Protein AF-A0A3C1PII4-F1 (afdb_monomer)

Secondary structure (DSSP, 8-state):
---PPPP-EE--TT-TT----HHHHHHSPPPEESS-SS-HHHHHHHHHHHHHHHHHTT--S--EEEEEE-TT--EEEEEEESS----TTSHHHHHHHHTT--HHHHHHHHHHHHHHHHHGGGGGG-------SS--HHHHHHHHHHHTHHHHHHHHHHHHTS--BTT-HHHHHHHHHHHHHHHHHTT-EEEEE--SSSPPEEEEESSSSS-EEEEEEEES-BS--GGG----EE-SS-EESTTIIIIIHHHHHHHHHHHHHHHTT-GGGS-EEEEEES-TTTTTTTTHHHHHHHHTTEEEEEE-SPPPTT--------EEEEEEEEEEES--S-HHHHHHHHHHHHHHHHHHHTT-BTTTTBEEEEEEEEEEEETTTTEEEEEEEEEEEESSHHHHHHHHHHHHHTS-HHHHHHEEEEEEEEEEE---

Foldseek 3Di:
DDFDFAPKDFDQVPDPPRDCDPVCVVPPPGDMDPNDPDDPVLRVVVRVVLVVVCVVVPQFQDKDWDWDADPVRDIDTDDIGSDADLPCPGPVQVRVVVVVAHSVNSVVSSVVRVCCVVPVVPVVPDPDDDDDDDDDLVVLLVVLCVVCVVVLVVLLLVLLQQAQAFQPQVSLQVNVVVLVVLLVVLVWDKDWADDDRGYIKIKIWPDPPAFFQEEEEAESHDNADPVRWFHWDDDPPDIDTPPCQFGSVLSSVVSSVSVSCVSVVNNNVGIYMYIYHSCVNVVCPPVVVVCVVNVVRYPYYHYSHHDPPVRDDCPWDKWKWKKKKKKWFDDQPALVLLVLLVVLVVVLQVQLQVLDDVVQPKGKHKDDKDWDADRVRGIIIIITMIMIIGQAPVSQVVSVVSSVVSRDPSRVVGIDMDIDIGTSTHID

Radius of gyration: 34.64 Å; Cα contacts (8 Å, |Δi|>4): 668; chains: 1; bounding box: 81×79×91 Å

Sequence (428 aa):
PPVAFPVLEIDLEGDPDGIQTVQDKKHAPRQKICPAVVSPELALEMQKLSIKAFNALQLRDFARVDIRMDENNRIFLLEINSMASLGVTGSYVFAAEKFGLNYTQLVNKMLEVAVKRYFANSEKLYEDNFDSSGKNLPVRVRTYVRSVSLQVEAYLKQWVDINTFVRNIDGVNRMGKLISKEIKKLGFKAEVFPQVEIGNSLFFTNAKNQPLDVLLLGNLDNDTEVSNHQYFKINDKQWSGTGIWTNKGGLTVLLLALSALEHSEVLSGTKIGILLTTDDSLQGKLSKKLIHQKSLHAKHVIGLQGAELQGGIITSRSGSAIYSISLHLRETDNEENVARVVIALNKLVAAWTSLTDLERGIFVSPGEMNLSTNITNPYASAKLQLNVKFNRNSDLIEIDKRIRKLVPKTLKNLCSIQFDGGEQRPAM

Structure (mmCIF, N/CA/C/O backbone):
data_AF-A0A3C1PII4-F1
#
_entry.id   AF-A0A3C1PII4-F1
#
loop_
_atom_site.group_PDB
_atom_site.id
_atom_site.type_symbol
_atom_site.label_atom_id
_atom_site.label_alt_id
_atom_site.label_comp_id
_atom_site.label_asym_id
_atom_site.label_entity_id
_atom_site.label_seq_id
_atom_site.pdbx_PDB_ins_code
_atom_site.Cartn_x
_atom_site.Cartn_y
_atom_site.Cartn_z
_atom_site.occupancy
_atom_site.B_iso_or_equiv
_atom_site.auth_seq_id
_atom_site.auth_comp_id
_atom_site.auth_asym_id
_atom_site.auth_atom_id
_atom_site.pdbx_PDB_model_num
ATOM 1 N N . PRO A 1 1 ? -25.241 28.034 15.382 1.00 78.31 1 PRO A N 1
ATOM 2 C CA . PRO A 1 1 ? -24.885 29.312 16.050 1.00 78.31 1 PRO A CA 1
ATOM 3 C C . PRO A 1 1 ? -24.998 29.120 17.569 1.00 78.31 1 PRO A C 1
ATOM 5 O O . PRO A 1 1 ? -25.875 28.353 17.967 1.00 78.31 1 PRO A O 1
ATOM 8 N N . PRO A 1 2 ? -24.126 29.726 18.395 1.00 90.81 2 PRO A N 1
ATOM 9 C CA . PRO A 1 2 ? -24.231 29.621 19.851 1.00 90.81 2 PRO A CA 1
ATOM 10 C C . PRO A 1 2 ? -25.501 30.314 20.360 1.00 90.81 2 PRO A C 1
ATOM 12 O O . PRO A 1 2 ? -25.934 31.322 19.801 1.00 90.81 2 PRO A O 1
ATOM 15 N N . VAL A 1 3 ? -26.083 29.765 21.425 1.00 92.94 3 VAL A N 1
ATOM 16 C CA . VAL A 1 3 ? -27.267 30.303 22.108 1.00 92.94 3 VAL A CA 1
ATOM 17 C C . VAL A 1 3 ? -26.891 30.547 23.566 1.00 92.94 3 VAL A C 1
ATOM 19 O O . VAL A 1 3 ? -26.339 29.657 24.209 1.00 92.94 3 VAL A O 1
ATOM 22 N N . ALA A 1 4 ? -27.156 31.750 24.074 1.00 95.81 4 ALA A N 1
ATOM 23 C CA . ALA A 1 4 ? -26.920 32.090 25.473 1.00 95.81 4 ALA A CA 1
ATOM 24 C C . ALA A 1 4 ? -28.155 31.754 26.322 1.00 95.81 4 ALA A C 1
ATOM 26 O O . ALA A 1 4 ? -29.280 32.067 25.935 1.00 95.81 4 ALA A O 1
ATOM 27 N N . PHE A 1 5 ? -27.940 31.133 27.482 1.00 96.25 5 PHE A N 1
ATOM 28 C CA . PHE A 1 5 ? -28.984 30.910 28.486 1.00 96.25 5 PHE A CA 1
ATOM 29 C C . PHE A 1 5 ? -29.340 32.218 29.219 1.00 96.25 5 PHE A C 1
ATOM 31 O O . PHE A 1 5 ? -28.642 33.226 29.046 1.00 96.25 5 PHE A O 1
ATOM 38 N N . PRO A 1 6 ? -30.426 32.252 30.017 1.00 97.19 6 PRO A N 1
ATOM 39 C CA . PRO A 1 6 ? -30.731 33.398 30.859 1.00 97.19 6 PRO A CA 1
ATOM 40 C C . PRO A 1 6 ? -29.557 33.687 31.794 1.00 97.19 6 PRO A C 1
ATOM 42 O O . PRO A 1 6 ? -28.875 32.765 32.250 1.00 97.19 6 PRO A O 1
ATOM 45 N N . VAL A 1 7 ? -29.317 34.969 32.066 1.00 96.50 7 VAL A N 1
ATOM 46 C CA . VAL A 1 7 ? -28.254 35.379 32.987 1.00 96.50 7 VAL A CA 1
ATOM 47 C C . VAL A 1 7 ? -28.545 34.776 34.359 1.00 96.50 7 VAL A C 1
ATOM 49 O O . VAL A 1 7 ? -29.688 34.782 34.820 1.00 96.50 7 VAL A O 1
ATOM 52 N N . LEU A 1 8 ? -27.517 34.207 34.977 1.00 95.75 8 LEU A N 1
ATOM 53 C CA . LEU A 1 8 ? -27.581 33.632 36.311 1.00 95.75 8 LEU A CA 1
ATOM 54 C C . LEU A 1 8 ? -26.698 34.454 37.233 1.00 95.75 8 LEU A C 1
ATOM 56 O O . LEU A 1 8 ? -25.531 34.691 36.927 1.00 95.75 8 LEU A O 1
ATOM 60 N N . GLU A 1 9 ? -27.253 34.813 38.376 1.00 93.06 9 GLU A N 1
ATOM 61 C CA . GLU A 1 9 ? -26.571 35.515 39.449 1.00 93.06 9 GLU A CA 1
ATOM 62 C C . GLU A 1 9 ? -26.421 34.592 40.664 1.00 93.06 9 GLU A C 1
ATOM 64 O O . GLU A 1 9 ? -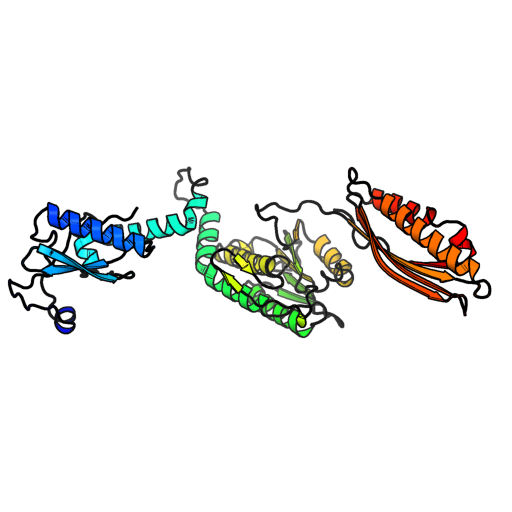27.276 33.741 40.934 1.00 93.06 9 GLU A O 1
ATOM 69 N N . ILE A 1 10 ? -25.299 34.722 41.372 1.00 90.88 10 ILE A N 1
ATOM 70 C CA . ILE A 1 10 ? -25.137 34.122 42.696 1.00 90.88 10 ILE A CA 1
ATOM 71 C C . ILE A 1 10 ? -25.683 35.126 43.698 1.00 90.88 10 ILE A C 1
ATOM 73 O O . ILE A 1 10 ? -25.216 36.258 43.725 1.00 90.88 10 ILE A O 1
ATOM 77 N N . ASP A 1 11 ? -26.644 34.705 44.512 1.00 89.69 11 ASP A N 1
ATOM 78 C CA . ASP A 1 11 ? -27.236 35.565 45.527 1.00 89.69 11 ASP A CA 1
ATOM 79 C C . ASP A 1 11 ? -26.209 35.854 46.628 1.00 89.69 11 ASP A C 1
ATOM 81 O O . ASP A 1 11 ? -25.763 34.954 47.355 1.00 89.69 11 ASP A O 1
ATOM 85 N N . LEU A 1 12 ? -25.791 37.114 46.701 1.00 88.44 12 LEU A N 1
ATOM 86 C CA . LEU A 1 12 ? -24.885 37.627 47.723 1.00 88.44 12 LEU A CA 1
ATOM 87 C C . LEU A 1 12 ? -25.641 38.295 48.877 1.00 88.44 12 LEU A C 1
ATOM 89 O O . LEU A 1 12 ? -25.007 38.902 49.731 1.00 88.44 12 LEU A O 1
ATOM 93 N N . GLU A 1 13 ? -26.973 38.179 48.922 1.00 86.69 13 GLU A N 1
ATOM 94 C CA . GLU A 1 13 ? -27.832 38.708 49.991 1.00 86.69 13 GLU A CA 1
ATOM 95 C C . GLU A 1 13 ? -27.684 40.232 50.189 1.00 86.69 13 GLU A C 1
ATOM 97 O O . GLU A 1 13 ? -27.900 40.762 51.276 1.00 86.69 13 GLU A O 1
ATOM 102 N N . GLY A 1 14 ? -27.316 40.950 49.122 1.00 80.50 14 GLY A N 1
ATOM 103 C CA . GLY A 1 14 ? -27.102 42.400 49.136 1.00 80.50 14 GLY A CA 1
ATOM 104 C C . GLY A 1 14 ? -25.728 42.854 49.641 1.00 80.50 14 GLY A C 1
ATOM 105 O O . GLY A 1 14 ? -25.524 44.056 49.787 1.00 80.50 14 GLY A O 1
ATOM 106 N N . ASP A 1 15 ? -24.790 41.934 49.889 1.00 84.12 15 ASP A N 1
ATOM 107 C CA . ASP A 1 15 ? -23.414 42.258 50.280 1.00 84.12 15 ASP A CA 1
ATOM 108 C C . ASP A 1 15 ? -22.569 42.681 49.054 1.00 84.12 15 ASP A C 1
ATOM 110 O O . ASP A 1 15 ? -22.281 41.833 48.199 1.00 84.12 15 ASP A O 1
ATOM 114 N N . PRO A 1 16 ? -22.145 43.960 48.942 1.00 76.38 16 PRO A N 1
ATOM 115 C CA . PRO A 1 16 ? -21.354 44.443 47.806 1.00 76.38 16 PRO A CA 1
ATOM 116 C C . PRO A 1 16 ? -19.944 43.835 47.743 1.00 76.38 16 PRO A C 1
ATOM 118 O O . PRO A 1 16 ? -19.356 43.768 46.660 1.00 76.38 16 PRO A O 1
ATOM 121 N N . ASP A 1 17 ? -19.424 43.352 48.874 1.00 80.38 17 ASP A N 1
ATOM 122 C CA . ASP A 1 17 ? -18.130 42.672 48.981 1.00 80.38 17 ASP A CA 1
ATOM 123 C C . ASP A 1 17 ? -18.286 41.143 49.074 1.00 80.38 17 ASP A C 1
ATOM 125 O O . ASP A 1 17 ? -17.310 40.402 49.242 1.00 80.38 17 ASP A O 1
ATOM 129 N N . GLY A 1 18 ? -19.520 40.657 48.914 1.00 83.00 18 GLY A N 1
ATOM 130 C CA . GLY A 1 18 ? -19.864 39.251 48.985 1.00 83.00 18 GLY A CA 1
ATOM 131 C C . GLY A 1 18 ? -19.106 38.428 47.946 1.00 83.00 18 GLY A C 1
ATOM 132 O O . GLY A 1 18 ? -19.084 38.721 46.750 1.00 83.00 18 GLY A O 1
ATOM 133 N N . ILE A 1 19 ? -18.510 37.326 48.394 1.00 83.06 19 ILE A N 1
ATOM 134 C CA . ILE A 1 19 ? -17.894 36.332 47.514 1.00 83.06 19 ILE A CA 1
ATOM 135 C C . ILE A 1 19 ? -18.411 34.935 47.848 1.00 83.06 19 ILE A C 1
ATOM 137 O O . ILE A 1 19 ? -18.749 34.624 48.992 1.00 83.06 19 ILE A O 1
ATOM 141 N N . GLN A 1 20 ? -18.459 34.066 46.838 1.00 82.62 20 GLN A N 1
ATOM 142 C CA . GLN A 1 20 ? -18.644 32.632 47.043 1.00 82.62 20 GLN A CA 1
ATOM 143 C C . GLN A 1 20 ? -17.280 31.940 46.993 1.00 82.62 20 GLN A C 1
ATOM 145 O O . GLN A 1 20 ? -16.693 31.749 45.922 1.00 82.62 20 GLN A O 1
ATOM 150 N N . THR A 1 21 ? -16.778 31.547 48.158 1.00 82.88 21 THR A N 1
ATOM 151 C CA . THR A 1 21 ? -15.485 30.880 48.305 1.00 82.88 21 THR A CA 1
ATOM 152 C C . THR A 1 21 ? -15.544 29.410 47.876 1.00 82.88 21 THR A C 1
ATOM 154 O O . THR A 1 21 ? -16.602 28.815 47.655 1.00 82.88 21 THR A O 1
ATOM 157 N N . VAL A 1 22 ? -14.375 28.770 47.764 1.00 77.38 22 VAL A N 1
ATOM 158 C CA . VAL A 1 22 ? -14.285 27.323 47.494 1.00 77.38 22 VAL A CA 1
ATOM 159 C C . VAL A 1 22 ? -14.874 26.493 48.644 1.00 77.38 22 VAL A C 1
ATOM 161 O O . VAL A 1 22 ? -15.400 25.408 48.396 1.00 77.38 22 VAL A O 1
ATOM 164 N N . GLN A 1 23 ? -14.798 26.979 49.888 1.00 79.38 23 GLN A N 1
ATOM 165 C CA . GLN A 1 23 ? -15.388 26.300 51.046 1.00 79.38 23 GLN A CA 1
ATOM 166 C C . GLN A 1 23 ? -16.917 26.341 50.993 1.00 79.38 23 GLN A C 1
ATOM 168 O O . GLN A 1 23 ? -17.535 25.288 51.179 1.00 79.38 23 GLN A O 1
ATOM 173 N N . ASP A 1 24 ? -17.499 27.488 50.625 1.00 81.38 24 ASP A N 1
ATOM 174 C CA . ASP A 1 24 ? -18.948 27.644 50.429 1.00 81.38 24 ASP A CA 1
ATOM 175 C C . ASP A 1 24 ? -19.447 26.664 49.368 1.00 81.38 24 ASP A C 1
ATOM 177 O O . ASP A 1 24 ? -20.380 25.903 49.603 1.00 81.38 24 ASP A O 1
ATOM 181 N N . LYS A 1 25 ? -18.744 26.567 48.231 1.00 76.38 25 LYS A N 1
ATOM 182 C CA . LYS A 1 25 ? -19.085 25.621 47.151 1.00 76.38 25 LYS A CA 1
ATOM 183 C C . LYS A 1 25 ? -19.126 24.155 47.596 1.00 76.38 25 LYS A C 1
ATOM 185 O O . LYS A 1 25 ? -19.812 23.364 46.954 1.00 76.38 25 LYS A O 1
ATOM 190 N N . LYS A 1 26 ? -18.374 23.778 48.636 1.00 75.50 26 LYS A N 1
ATOM 191 C CA . LYS A 1 26 ? -18.284 22.393 49.126 1.00 75.50 26 LYS A CA 1
ATOM 192 C C . LYS A 1 26 ? -19.284 22.069 50.234 1.00 75.50 26 LYS A C 1
ATOM 194 O O . LYS A 1 26 ? -19.745 20.934 50.279 1.00 75.50 26 LYS A O 1
ATOM 199 N N . HIS A 1 27 ? -19.589 23.022 51.113 1.00 77.56 27 HIS A N 1
ATOM 200 C CA . HIS A 1 27 ? -20.344 22.748 52.343 1.00 77.56 27 HIS A CA 1
ATOM 201 C C . HIS A 1 27 ? -21.703 23.452 52.394 1.00 77.56 27 HIS A C 1
ATOM 203 O O . HIS A 1 27 ? -22.666 22.860 52.871 1.00 77.56 27 HIS A O 1
ATOM 209 N N . ALA A 1 28 ? -21.796 24.687 51.896 1.00 80.56 28 ALA A N 1
ATOM 210 C CA . ALA A 1 28 ? -23.005 25.507 51.950 1.00 80.56 28 ALA A CA 1
ATOM 211 C C . ALA A 1 28 ? -23.036 26.482 50.755 1.00 80.56 28 ALA A C 1
ATOM 213 O O . ALA A 1 28 ? -22.690 27.658 50.892 1.00 80.56 28 ALA A O 1
ATOM 214 N N . PRO A 1 29 ? -23.372 26.004 49.544 1.00 80.69 29 PRO A N 1
ATOM 215 C CA . PRO A 1 29 ? -23.345 26.852 48.362 1.00 80.69 29 PRO A CA 1
ATOM 216 C C . PRO A 1 29 ? -24.434 27.926 48.453 1.00 80.69 29 PRO A C 1
ATOM 218 O O . PRO A 1 29 ? -25.606 27.607 48.641 1.00 80.69 29 PRO A O 1
ATOM 221 N N . ARG A 1 30 ? -24.039 29.194 48.272 1.00 86.31 30 ARG A N 1
ATOM 222 C CA . ARG A 1 30 ? -24.971 30.328 48.114 1.00 86.31 30 ARG A CA 1
ATOM 223 C C . ARG A 1 30 ? -26.049 30.055 47.053 1.00 86.31 30 ARG A C 1
ATOM 225 O O . ARG A 1 30 ? -25.805 29.331 46.079 1.00 86.31 30 ARG A O 1
ATOM 232 N N . GLN A 1 31 ? -27.221 30.659 47.254 1.00 88.94 31 GLN A N 1
ATOM 233 C CA . GLN A 1 31 ? -28.377 30.537 46.367 1.00 88.94 31 GLN A CA 1
ATOM 234 C C . GLN A 1 31 ? -28.095 31.128 44.979 1.00 88.94 31 GLN A C 1
ATOM 236 O O . GLN A 1 31 ? -27.151 31.892 44.778 1.00 88.94 31 GLN A O 1
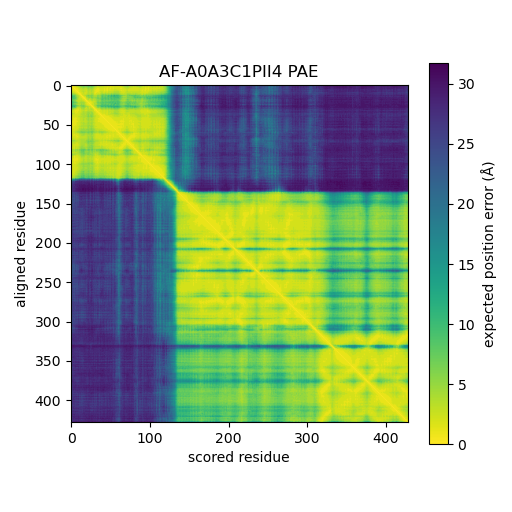ATOM 241 N N . LYS A 1 32 ? -28.901 30.729 43.993 1.00 92.88 32 LYS A N 1
ATOM 242 C CA . LYS A 1 32 ? -28.774 31.184 42.604 1.00 92.88 32 LYS A CA 1
ATOM 243 C C . LYS A 1 32 ? -30.072 31.821 42.156 1.00 92.88 32 LYS A C 1
ATOM 245 O O . LYS A 1 32 ? -31.133 31.213 42.301 1.00 92.88 32 LYS A O 1
ATOM 250 N N . ILE A 1 33 ? -29.966 32.978 41.524 1.00 93.94 33 ILE A N 1
ATOM 251 C CA . ILE A 1 33 ? -31.096 33.690 40.943 1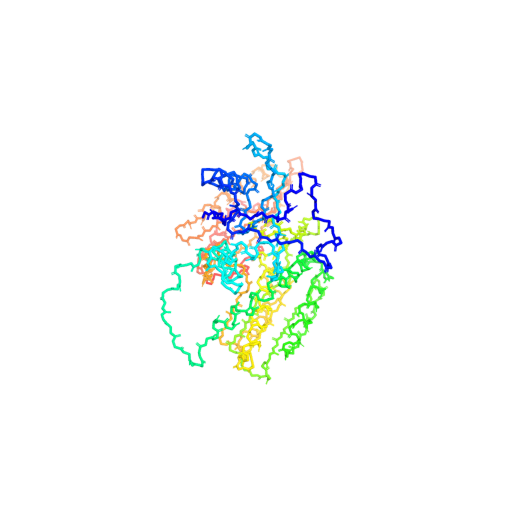.00 93.94 33 ILE A CA 1
ATOM 252 C C . ILE A 1 33 ? -30.974 33.588 39.424 1.00 93.94 33 ILE A C 1
ATOM 254 O O . ILE A 1 33 ? -29.988 34.015 38.826 1.00 93.94 33 ILE A O 1
ATOM 258 N N . CYS A 1 34 ? -31.947 32.935 38.790 1.00 94.81 34 CYS A N 1
ATOM 259 C CA . CYS A 1 34 ? -31.983 32.785 37.339 1.00 94.81 34 CYS A CA 1
ATOM 260 C C . CYS A 1 34 ? -33.442 32.773 36.847 1.00 94.81 34 CYS A C 1
ATOM 262 O O . CYS A 1 34 ? -34.198 31.879 37.253 1.00 94.81 34 CYS A O 1
ATOM 264 N N . PRO A 1 35 ? -33.838 33.712 35.966 1.00 94.50 35 PRO A N 1
ATOM 265 C CA . PRO A 1 35 ? -33.033 34.828 35.443 1.00 94.50 35 PRO A CA 1
ATOM 266 C C . PRO A 1 35 ? -32.581 35.819 36.534 1.00 94.50 35 PRO A C 1
ATOM 268 O O . PRO A 1 35 ? -33.288 35.993 37.520 1.00 94.50 35 PRO A O 1
ATOM 271 N N . ALA A 1 36 ? -31.402 36.424 36.368 1.00 93.62 36 ALA A N 1
ATOM 272 C CA . ALA A 1 36 ? -30.846 37.432 37.277 1.00 93.62 36 ALA A CA 1
ATOM 273 C C . ALA A 1 36 ? -31.731 38.689 37.372 1.00 93.62 36 ALA A C 1
ATOM 275 O O . ALA A 1 36 ? -32.459 39.011 36.427 1.00 93.62 36 ALA A O 1
ATOM 276 N N . VAL A 1 37 ? -31.644 39.420 38.489 1.00 92.06 37 VAL A N 1
ATOM 277 C CA . VAL A 1 37 ? -32.476 40.609 38.756 1.00 92.06 37 VAL A CA 1
ATOM 278 C C . VAL A 1 37 ? -31.843 41.854 38.127 1.00 92.06 37 VAL A C 1
ATOM 280 O O . VAL A 1 37 ? -31.357 42.752 38.803 1.00 92.06 37 VAL A O 1
ATOM 283 N N . VAL A 1 38 ? -31.836 41.901 36.797 1.00 93.06 38 VAL A N 1
ATOM 284 C CA . VAL A 1 38 ? -31.319 43.025 36.000 1.00 93.06 38 VAL A CA 1
ATOM 285 C C . VAL A 1 38 ? -32.345 43.452 34.953 1.00 93.06 38 VAL A C 1
ATOM 287 O O . VAL A 1 38 ? -33.291 42.714 34.663 1.00 93.06 38 VAL A O 1
ATOM 290 N N . SER A 1 39 ? -32.175 44.640 34.363 1.00 95.38 39 SER A N 1
ATOM 291 C CA . SER A 1 39 ? -33.080 45.075 33.298 1.00 95.38 39 SER A CA 1
ATOM 292 C C . SER A 1 39 ? -32.998 44.139 32.078 1.00 95.38 39 SER A C 1
ATOM 294 O O . SER A 1 39 ? -31.930 43.579 31.793 1.00 95.38 39 SER A O 1
ATOM 296 N N . PRO A 1 40 ? -34.098 43.958 31.323 1.00 94.88 40 PRO A N 1
ATOM 297 C CA . PRO A 1 40 ? -34.098 43.129 30.118 1.00 94.88 40 PRO A CA 1
ATOM 298 C C . PRO A 1 40 ? -33.046 43.557 29.086 1.00 94.88 40 PRO A C 1
ATOM 300 O O . PRO A 1 40 ? -32.439 42.710 28.427 1.00 94.88 40 PRO A O 1
ATOM 303 N N . GLU A 1 41 ? -32.798 44.863 28.963 1.00 95.25 41 GLU A N 1
ATOM 304 C CA . GLU A 1 41 ? -31.801 45.430 28.053 1.00 95.25 41 GLU A CA 1
ATOM 305 C C . GLU A 1 41 ? -30.388 44.991 28.445 1.00 95.25 41 GLU A C 1
ATOM 307 O O . GLU A 1 41 ? -29.607 44.570 27.587 1.00 95.25 41 GLU A O 1
ATOM 312 N N . LEU A 1 42 ? -30.088 45.026 29.745 1.00 95.38 42 LEU A N 1
ATOM 313 C CA . LEU A 1 42 ? -28.783 44.675 30.289 1.00 95.38 42 LEU A CA 1
ATOM 314 C C . LEU A 1 42 ? -28.525 43.168 30.213 1.00 95.38 42 LEU A C 1
ATOM 316 O O . LEU A 1 42 ? -27.445 42.739 29.803 1.00 95.38 42 LEU A O 1
ATOM 320 N N . ALA A 1 43 ? -29.537 42.346 30.508 1.00 96.00 43 ALA A N 1
ATOM 321 C CA . ALA A 1 43 ? -29.458 40.899 30.312 1.00 96.00 43 ALA A CA 1
ATOM 322 C C . ALA A 1 43 ? -29.154 40.544 28.847 1.00 96.00 43 ALA A C 1
ATOM 324 O O . ALA A 1 43 ? -28.295 39.701 28.565 1.00 96.00 43 ALA A O 1
ATOM 325 N N . LEU A 1 44 ? -29.820 41.217 27.902 1.00 96.50 44 LEU A N 1
ATOM 326 C CA . LEU A 1 44 ? -29.588 41.016 26.474 1.00 96.50 44 LEU A CA 1
ATOM 327 C C . LEU A 1 44 ? -28.176 41.456 26.058 1.00 96.50 44 LEU A C 1
ATOM 329 O O . LEU A 1 44 ? -27.546 40.799 25.223 1.00 96.50 44 LEU A O 1
ATOM 333 N N . GLU A 1 45 ? -27.661 42.546 26.627 1.00 97.12 45 GLU A N 1
ATOM 334 C CA . GLU A 1 45 ? -26.288 43.002 26.399 1.00 97.12 45 GLU A CA 1
ATOM 335 C C . GLU A 1 45 ? -25.259 41.965 26.879 1.00 97.12 45 GLU A C 1
ATOM 337 O O . GLU A 1 45 ? -24.371 41.578 26.112 1.00 97.12 45 GLU A O 1
ATOM 342 N N . MET A 1 46 ? -25.431 41.426 28.090 1.00 97.50 46 MET A N 1
ATOM 343 C CA . MET A 1 46 ? -24.583 40.364 28.647 1.00 97.50 46 MET A CA 1
ATOM 344 C C . MET A 1 46 ? -24.597 39.091 27.783 1.00 97.50 46 MET A C 1
ATOM 346 O O . MET A 1 46 ? -23.548 38.490 27.521 1.00 97.50 46 MET A O 1
ATOM 350 N N . GLN A 1 47 ? -25.768 38.687 27.281 1.00 97.25 47 GLN A N 1
ATOM 351 C CA . GLN A 1 47 ? -25.906 37.536 26.381 1.00 97.25 47 GLN A CA 1
ATOM 352 C C . GLN A 1 47 ? -25.200 37.764 25.039 1.00 97.25 47 GLN A C 1
ATOM 354 O O . GLN A 1 47 ? -24.477 36.886 24.555 1.00 97.25 47 GLN A O 1
ATOM 359 N N . LYS A 1 48 ? -25.355 38.955 24.444 1.00 97.19 48 LYS A N 1
ATOM 360 C CA . LYS A 1 48 ? -24.662 39.334 23.201 1.00 97.19 48 LYS A CA 1
ATOM 361 C C . LYS A 1 48 ? -23.147 39.342 23.386 1.00 97.19 48 LYS A C 1
ATOM 363 O O . LYS A 1 48 ? -22.432 38.806 22.536 1.00 97.19 48 LYS A O 1
ATOM 368 N N . LEU A 1 49 ? -22.657 39.905 24.491 1.00 96.94 49 LEU A N 1
ATOM 369 C CA . LEU A 1 49 ? -21.234 39.919 24.825 1.00 96.94 49 LEU A CA 1
ATOM 370 C C . LEU A 1 49 ? -20.685 38.493 24.978 1.00 96.94 49 LEU A C 1
ATOM 372 O O . LEU A 1 49 ? -19.639 38.175 24.412 1.00 96.94 49 LEU A O 1
ATOM 376 N N . SER A 1 50 ? -21.435 37.614 25.647 1.00 96.94 50 SER A N 1
ATOM 377 C CA . SER A 1 50 ? -21.084 36.199 25.821 1.00 96.94 50 SER A CA 1
ATOM 378 C C . SER A 1 50 ? -20.962 35.462 24.485 1.00 96.94 50 SER A C 1
ATOM 380 O O . SER A 1 50 ? -19.973 34.770 24.239 1.00 96.94 50 SER A O 1
ATOM 382 N N . ILE A 1 51 ? -21.925 35.655 23.577 1.00 97.31 51 ILE A N 1
ATOM 383 C CA . ILE A 1 51 ? -21.892 35.077 22.224 1.00 97.31 51 ILE A CA 1
ATOM 384 C C . ILE A 1 51 ? -20.706 35.624 21.419 1.00 97.31 51 ILE A C 1
ATOM 386 O O . ILE A 1 51 ? -20.022 34.866 20.726 1.00 97.31 51 ILE A O 1
ATOM 390 N N . LYS A 1 52 ? -20.432 36.930 21.513 1.00 97.06 52 LYS A N 1
ATOM 391 C CA . LYS A 1 52 ? -19.294 37.560 20.833 1.00 97.06 52 LYS A CA 1
ATOM 392 C C . LYS A 1 52 ? -17.966 36.969 21.311 1.00 97.06 52 LYS A C 1
ATOM 394 O O . LYS A 1 52 ? -17.137 36.627 20.473 1.00 97.06 52 LYS A O 1
ATOM 399 N N . ALA A 1 53 ? -17.788 36.799 22.621 1.00 96.06 53 ALA A N 1
ATOM 400 C CA . ALA A 1 53 ? -16.593 36.189 23.200 1.00 96.06 53 ALA A CA 1
ATOM 401 C C . ALA A 1 53 ? -16.431 34.717 22.789 1.00 96.06 53 ALA A C 1
ATOM 403 O O . ALA A 1 53 ? -15.351 34.311 22.364 1.00 96.06 53 ALA A O 1
ATOM 404 N N . PHE A 1 54 ? -17.519 33.942 22.831 1.00 96.31 54 PHE A N 1
ATOM 405 C CA . PHE A 1 54 ? -17.533 32.545 22.393 1.00 96.31 54 PHE A CA 1
ATOM 406 C C . PHE A 1 54 ? -17.064 32.392 20.939 1.00 96.31 54 PHE A C 1
ATOM 408 O O . PHE A 1 54 ? -16.205 31.561 20.641 1.00 96.31 54 PHE A O 1
ATOM 415 N N . ASN A 1 55 ? -17.586 33.235 20.042 1.00 95.56 55 ASN A N 1
ATOM 416 C CA . ASN A 1 55 ? -17.204 33.236 18.631 1.00 95.56 55 ASN A CA 1
ATOM 417 C C . ASN A 1 55 ? -15.762 33.722 18.417 1.00 95.56 55 ASN A C 1
ATOM 419 O O . ASN A 1 55 ? -15.036 33.126 17.624 1.00 95.56 55 ASN A O 1
ATOM 423 N N . ALA A 1 56 ? -15.331 34.773 19.125 1.00 95.50 56 ALA A N 1
ATOM 424 C CA . ALA A 1 56 ? -13.981 35.327 18.999 1.00 95.50 56 ALA A CA 1
ATOM 425 C C . ALA A 1 56 ? -12.890 34.303 19.356 1.00 95.50 56 ALA A C 1
ATOM 427 O O . ALA A 1 56 ? -11.836 34.282 18.726 1.00 95.50 56 ALA A O 1
ATOM 428 N N . LEU A 1 57 ? -13.166 33.422 20.322 1.00 93.75 57 LEU A N 1
ATOM 429 C CA . LEU A 1 57 ? -12.261 32.349 20.744 1.00 93.75 57 LEU A CA 1
ATOM 430 C C . LEU A 1 57 ? -12.461 31.030 19.986 1.00 93.75 57 LEU A C 1
ATOM 432 O O . LEU A 1 57 ? -11.834 30.030 20.328 1.00 93.75 57 LEU A O 1
ATOM 436 N N . GLN A 1 58 ? -13.328 31.011 18.969 1.00 92.50 58 GLN A N 1
ATOM 437 C CA . GLN A 1 58 ? -13.633 29.825 18.161 1.00 92.50 58 GLN A CA 1
ATOM 438 C C . GLN A 1 58 ? -14.054 28.603 18.997 1.00 92.50 58 GLN A C 1
ATOM 440 O O . GLN A 1 58 ? -13.761 27.454 18.643 1.00 92.50 58 GLN A O 1
ATOM 445 N N . LEU A 1 59 ? -14.752 28.845 20.110 1.00 91.19 59 LEU A N 1
ATOM 446 C CA . LEU A 1 59 ? -15.337 27.781 20.920 1.00 91.19 59 LEU A CA 1
ATOM 447 C C . LEU A 1 59 ? -16.474 27.105 20.147 1.00 91.19 59 LEU A C 1
ATOM 449 O O . LEU A 1 59 ? -17.045 27.680 19.219 1.00 91.19 59 LEU A O 1
ATOM 453 N N . ARG A 1 60 ? -16.769 25.844 20.482 1.00 85.00 60 ARG A N 1
ATOM 454 C CA . ARG A 1 60 ? -17.562 24.984 19.587 1.00 85.00 60 ARG A CA 1
ATOM 455 C C . ARG A 1 60 ? -18.774 24.299 20.216 1.00 85.00 60 ARG A C 1
ATOM 457 O O . ARG A 1 60 ? -19.788 24.204 19.537 1.00 85.00 60 ARG A O 1
ATOM 464 N N . ASP A 1 61 ? -18.679 23.816 21.456 1.00 89.06 61 ASP A N 1
ATOM 465 C CA . ASP A 1 61 ? -19.747 23.012 22.079 1.00 89.06 61 ASP A CA 1
ATOM 466 C C . ASP A 1 61 ? -20.544 23.816 23.103 1.00 89.06 61 ASP A C 1
ATOM 468 O O . ASP A 1 61 ? -21.703 24.156 22.878 1.00 89.06 61 ASP A O 1
ATOM 472 N N . PHE A 1 62 ? -19.911 24.149 24.223 1.00 92.81 62 PHE A N 1
ATOM 473 C CA . PHE A 1 62 ? -20.511 24.928 25.294 1.00 92.81 62 PHE A CA 1
ATOM 474 C C . PHE A 1 62 ? -19.425 25.680 26.062 1.00 92.81 62 PHE A C 1
ATOM 476 O O . PHE A 1 62 ? -18.247 25.339 25.988 1.00 92.81 62 PHE A O 1
ATOM 483 N N . ALA A 1 63 ? -19.823 26.726 26.779 1.00 95.44 63 ALA A N 1
ATOM 484 C CA . ALA A 1 63 ? -18.949 27.460 27.682 1.00 95.44 63 ALA A CA 1
ATOM 485 C C . ALA A 1 63 ? -19.778 28.169 28.755 1.00 95.44 63 ALA A C 1
ATOM 487 O O . ALA A 1 63 ? -20.966 28.432 28.555 1.00 95.44 63 ALA A O 1
ATOM 488 N N . ARG A 1 64 ? -19.134 28.518 29.869 1.00 95.25 64 ARG A N 1
ATOM 489 C CA . ARG A 1 64 ? -19.665 29.478 30.846 1.00 95.25 64 ARG A CA 1
ATOM 490 C C . ARG A 1 64 ? -18.882 30.777 30.720 1.00 95.25 64 ARG A C 1
ATOM 492 O O . ARG A 1 64 ? -17.659 30.731 30.668 1.00 95.25 64 ARG A O 1
ATOM 499 N N . VAL A 1 65 ? -19.579 31.905 30.673 1.00 95.69 65 VAL A N 1
ATOM 500 C CA . VAL A 1 65 ? -18.966 33.236 30.654 1.00 95.69 65 VAL A CA 1
ATOM 501 C C . VAL A 1 65 ? -19.227 33.882 32.002 1.00 95.69 65 VAL A C 1
ATOM 503 O O . VAL A 1 65 ? -20.379 33.957 32.421 1.00 95.69 65 VAL A O 1
ATOM 506 N N . ASP A 1 66 ? -18.164 34.315 32.668 1.00 94.50 66 ASP A N 1
ATOM 507 C CA . ASP A 1 66 ? -18.251 34.965 33.969 1.00 94.50 66 ASP A CA 1
ATOM 508 C C . ASP A 1 66 ? -18.126 36.484 33.761 1.00 94.50 66 ASP A C 1
ATOM 510 O O . ASP A 1 66 ? -17.150 36.980 33.188 1.00 94.50 66 ASP A O 1
ATOM 514 N N . ILE A 1 67 ? -19.164 37.218 34.165 1.00 94.50 67 ILE A N 1
ATOM 515 C CA . ILE A 1 67 ? -19.310 38.666 33.969 1.00 94.50 67 ILE A CA 1
ATOM 516 C C . ILE A 1 67 ? -19.415 39.330 35.339 1.00 94.50 67 ILE A C 1
ATOM 518 O O . ILE A 1 67 ? -20.081 38.810 36.233 1.00 94.50 67 ILE A O 1
ATOM 522 N N . ARG A 1 68 ? -18.781 40.493 35.490 1.00 91.88 68 ARG A N 1
ATOM 523 C CA . ARG A 1 68 ? -18.969 41.391 36.633 1.00 91.88 68 ARG A CA 1
ATOM 524 C C . ARG A 1 68 ? -19.602 42.693 36.168 1.00 91.88 68 ARG A C 1
ATOM 526 O O . ARG A 1 68 ? -19.352 43.134 35.051 1.00 91.88 68 ARG A O 1
ATOM 533 N N . MET A 1 69 ? -20.405 43.295 37.027 1.00 90.81 69 MET A N 1
ATOM 534 C CA . MET A 1 69 ? -21.078 44.565 36.786 1.00 90.81 69 MET A CA 1
ATOM 535 C C . MET A 1 69 ? -20.710 45.535 37.906 1.00 90.81 69 MET A C 1
ATOM 537 O O . MET A 1 69 ? -20.588 45.106 39.053 1.00 90.81 69 MET A O 1
ATOM 541 N N . ASP A 1 70 ? -20.474 46.801 37.570 1.00 90.00 70 ASP A N 1
ATOM 542 C CA . ASP A 1 70 ? -20.269 47.859 38.563 1.00 90.00 70 ASP A CA 1
ATOM 543 C C . ASP A 1 70 ? -21.581 48.579 38.928 1.00 90.00 70 ASP A C 1
ATOM 545 O O . ASP A 1 70 ? -22.641 48.320 38.357 1.00 90.00 70 ASP A O 1
ATOM 549 N N . GLU A 1 71 ? -21.504 49.503 39.886 1.00 89.25 71 GLU A N 1
ATOM 550 C CA . GLU A 1 71 ? -22.631 50.321 40.362 1.00 89.25 71 GLU A CA 1
ATOM 551 C C . GLU A 1 71 ? -23.273 51.207 39.276 1.00 89.25 71 GLU A C 1
ATOM 553 O O . GLU A 1 71 ? -24.422 51.621 39.413 1.00 89.25 71 GLU A O 1
ATOM 558 N N . ASN A 1 72 ? -22.560 51.467 38.175 1.00 92.19 72 ASN A N 1
ATOM 559 C CA . ASN A 1 72 ? -23.036 52.253 37.037 1.00 92.19 72 ASN A CA 1
ATOM 560 C C . ASN A 1 72 ? -23.617 51.363 35.920 1.00 92.19 72 ASN A C 1
ATOM 562 O O . ASN A 1 72 ? -23.782 51.824 34.789 1.00 92.19 72 ASN A O 1
ATOM 566 N N . ASN A 1 73 ? -23.917 50.090 36.217 1.00 91.19 73 ASN A N 1
ATOM 567 C CA . ASN A 1 73 ? -24.365 49.061 35.272 1.00 91.19 73 ASN A CA 1
ATOM 568 C C . ASN A 1 73 ? -23.374 48.772 34.132 1.00 91.19 73 ASN A C 1
ATOM 570 O O . ASN A 1 73 ? -23.754 48.227 33.092 1.00 91.19 73 ASN A O 1
ATOM 574 N N . ARG A 1 74 ? -22.088 49.100 34.297 1.00 93.56 74 ARG A N 1
ATOM 575 C CA . ARG A 1 74 ? -21.070 48.772 33.300 1.00 93.56 74 ARG A CA 1
ATOM 576 C C . ARG A 1 74 ? -20.622 47.328 33.484 1.00 93.56 74 ARG A C 1
ATOM 578 O O . ARG A 1 74 ? -20.167 46.933 34.556 1.00 93.56 74 ARG A O 1
ATOM 585 N N . ILE A 1 75 ? -20.726 46.543 32.415 1.00 95.50 75 ILE A N 1
ATOM 586 C CA . ILE A 1 75 ? -20.376 45.119 32.420 1.00 95.50 75 ILE A CA 1
ATOM 587 C C . ILE A 1 75 ? -18.928 44.875 31.977 1.00 95.50 75 ILE A C 1
ATOM 589 O O . ILE A 1 75 ? -18.417 45.500 31.046 1.00 95.50 75 ILE A O 1
ATOM 593 N N . PHE A 1 76 ? -18.282 43.908 32.619 1.00 95.31 76 PHE A N 1
ATOM 594 C CA . PHE A 1 76 ? -16.918 43.464 32.357 1.00 95.31 76 PHE A CA 1
ATOM 595 C C . PHE A 1 76 ? -16.899 41.940 32.228 1.00 95.31 76 PHE A C 1
ATOM 597 O O . PHE A 1 76 ? -17.257 41.225 33.164 1.00 95.31 76 PHE A O 1
ATOM 604 N N . LEU A 1 77 ? -16.472 41.427 31.073 1.00 95.12 77 LEU A N 1
ATOM 605 C CA . LEU A 1 77 ? -16.234 39.994 30.890 1.00 95.12 77 LEU A CA 1
ATOM 606 C C . LEU A 1 77 ? -14.911 39.631 31.568 1.00 95.12 77 LEU A C 1
ATOM 608 O O . LEU A 1 77 ? -13.867 40.149 31.176 1.00 95.12 77 LEU A O 1
ATOM 612 N N . LEU A 1 78 ? -14.964 38.759 32.574 1.00 93.62 78 LEU A N 1
ATOM 613 C CA . LEU A 1 78 ? -13.789 38.349 33.344 1.00 93.62 78 LEU A CA 1
ATOM 614 C C . LEU A 1 78 ? -13.082 37.167 32.687 1.00 93.62 78 LEU A C 1
ATOM 616 O O . LEU A 1 78 ? -11.892 37.230 32.390 1.00 93.62 78 LEU A O 1
ATOM 620 N N . GLU A 1 79 ? -13.829 36.092 32.448 1.00 93.69 79 GLU A N 1
ATOM 621 C CA . GLU A 1 79 ? -13.306 34.872 31.847 1.00 93.69 79 GLU A CA 1
ATOM 622 C C . GLU A 1 79 ? -14.387 34.095 31.096 1.00 93.69 79 GLU A C 1
ATOM 624 O O . GLU A 1 79 ? -15.592 34.333 31.225 1.00 93.69 79 GLU A O 1
ATOM 629 N N . ILE A 1 80 ? -13.933 33.130 30.302 1.00 95.19 80 ILE A N 1
ATOM 630 C CA . ILE A 1 80 ? -14.785 32.173 29.610 1.00 95.19 80 ILE A CA 1
ATOM 631 C C . ILE A 1 80 ? -14.222 30.768 29.785 1.00 95.19 80 ILE A C 1
ATOM 633 O O . ILE A 1 80 ? -13.135 30.428 29.323 1.00 95.19 80 ILE A O 1
ATOM 637 N N . ASN A 1 81 ? -15.003 29.941 30.461 1.00 93.44 81 ASN A N 1
ATOM 638 C CA . ASN A 1 81 ? -14.678 28.566 30.779 1.00 93.44 81 ASN A CA 1
ATOM 639 C C . ASN A 1 81 ? -15.203 27.646 29.673 1.00 93.44 81 ASN A C 1
ATOM 641 O O . ASN A 1 81 ? -16.405 27.377 29.602 1.00 93.44 81 ASN A O 1
ATOM 645 N N . SER A 1 82 ? -14.301 27.144 28.824 1.00 88.44 82 SER A N 1
ATOM 646 C CA . SER A 1 82 ? -14.608 26.221 27.714 1.00 88.44 82 SER A CA 1
ATOM 647 C C . SER A 1 82 ? -15.022 24.812 28.165 1.00 88.44 82 SER A C 1
ATOM 649 O O . SER A 1 82 ? -15.556 24.043 27.372 1.00 88.44 82 SER A O 1
ATOM 651 N N . MET A 1 83 ? -14.816 24.480 29.442 1.00 84.69 83 MET A N 1
ATOM 652 C CA . 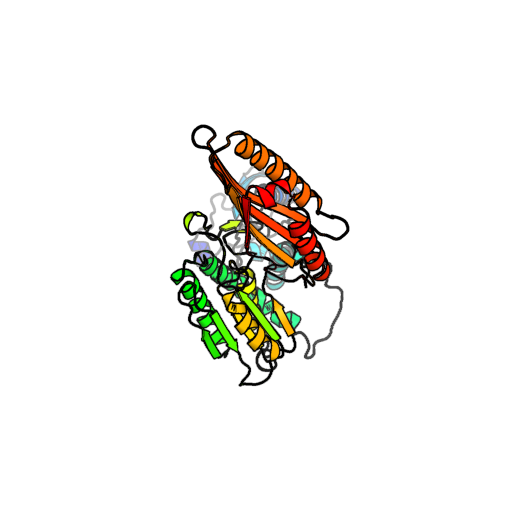MET A 1 83 ? -15.299 23.262 30.096 1.00 84.69 83 MET A CA 1
ATOM 653 C C . MET A 1 83 ? -16.069 23.628 31.364 1.00 84.69 83 MET A C 1
ATOM 655 O O . MET A 1 83 ? -15.587 23.467 32.487 1.00 84.69 83 MET A O 1
ATOM 659 N N . ALA A 1 84 ? -17.275 24.165 31.192 1.00 86.50 84 ALA A N 1
ATOM 660 C CA . ALA A 1 84 ? -18.135 24.453 32.332 1.00 86.50 84 ALA A CA 1
ATOM 661 C C . ALA A 1 84 ? -18.480 23.161 33.098 1.00 86.50 84 ALA A C 1
ATOM 663 O O . ALA A 1 84 ? -18.704 22.106 32.508 1.00 86.50 84 ALA A O 1
ATOM 664 N N . SER A 1 85 ? -18.539 23.241 34.429 1.00 85.31 85 SER A N 1
ATOM 665 C CA . SER A 1 85 ? -18.932 22.091 35.249 1.00 85.31 85 SER A CA 1
ATOM 666 C C . SER A 1 85 ? -20.354 21.630 34.909 1.00 85.31 85 SER A C 1
ATOM 668 O O . SER A 1 85 ? -21.293 22.428 34.942 1.00 85.31 85 SER A O 1
ATOM 670 N N . LEU A 1 86 ? -20.498 20.329 34.639 1.00 89.31 86 LEU A N 1
ATOM 671 C CA . LEU A 1 86 ? -21.768 19.638 34.381 1.00 89.31 86 LEU A CA 1
ATOM 672 C C . LEU A 1 86 ? -22.305 18.914 35.624 1.00 89.31 86 LEU A C 1
ATOM 674 O O . LEU A 1 86 ? -23.099 17.979 35.510 1.00 89.31 86 LEU A O 1
ATOM 678 N N . GLY A 1 87 ? -21.853 19.311 36.817 1.00 87.94 87 GLY A N 1
ATOM 679 C CA . GLY A 1 87 ? -22.460 18.837 38.057 1.00 87.94 87 GLY A CA 1
ATOM 680 C C . GLY A 1 87 ? -23.951 19.177 38.065 1.00 87.94 87 GLY A C 1
ATOM 681 O O . GLY A 1 87 ? -24.322 20.289 37.698 1.00 87.94 87 GLY A O 1
ATOM 682 N N . VAL A 1 88 ? -24.799 18.235 38.484 1.00 85.62 88 VAL A N 1
ATOM 683 C CA . VAL A 1 88 ? -26.270 18.380 38.457 1.00 85.62 88 VAL A CA 1
ATOM 684 C C . VAL A 1 88 ? -26.732 19.619 39.236 1.00 85.62 88 VAL A C 1
ATOM 686 O O . VAL A 1 88 ? -27.671 20.296 38.842 1.00 85.62 88 VAL A O 1
ATOM 689 N N . THR A 1 89 ? -26.012 19.976 40.300 1.00 84.19 89 THR A N 1
ATOM 690 C CA . THR A 1 89 ? -26.246 21.176 41.115 1.00 84.19 89 THR A CA 1
ATOM 691 C C . THR A 1 89 ? -25.400 22.379 40.680 1.00 84.19 89 THR A C 1
ATOM 693 O O . THR A 1 89 ? -25.303 23.363 41.409 1.00 84.19 89 THR A O 1
ATOM 696 N N . GLY A 1 90 ? -24.746 22.339 39.518 1.00 87.69 90 GLY A N 1
ATOM 697 C CA . GLY A 1 90 ? -23.883 23.402 38.999 1.00 87.69 90 GLY A CA 1
ATOM 698 C C . GLY A 1 90 ? -24.664 24.592 38.433 1.00 87.69 90 GLY A C 1
ATOM 699 O O . GLY A 1 90 ? -25.845 24.488 38.113 1.00 87.69 90 GLY A O 1
ATOM 700 N N . SER A 1 91 ? -24.021 25.756 38.309 1.00 90.69 91 SER A N 1
ATOM 701 C CA . SER A 1 91 ? -24.675 26.965 37.772 1.00 90.69 91 SER A CA 1
ATOM 702 C C . SER A 1 91 ? -25.054 26.824 36.296 1.00 90.69 91 SER A C 1
ATOM 704 O O . SER A 1 91 ? -26.112 27.285 35.890 1.00 90.69 91 SER A O 1
ATOM 706 N N . TYR A 1 92 ? -24.233 26.133 35.499 1.00 93.50 92 TYR A N 1
ATOM 707 C CA . TYR A 1 92 ? -24.514 25.927 34.076 1.00 93.50 92 TYR A CA 1
ATOM 708 C C . TYR A 1 92 ? -25.770 25.065 33.856 1.00 93.50 92 TYR A C 1
ATOM 710 O O . TYR A 1 92 ? -26.636 25.426 33.064 1.00 93.50 92 TYR A O 1
ATOM 718 N N . VAL A 1 93 ? -25.902 23.969 34.614 1.00 93.56 93 VAL A N 1
ATOM 719 C CA . VAL A 1 93 ? -27.087 23.094 34.589 1.00 93.56 93 VAL A CA 1
ATOM 720 C C . VAL A 1 93 ? -28.330 23.832 35.086 1.00 93.56 93 VAL A C 1
ATOM 722 O O . VAL A 1 93 ? -29.378 23.740 34.458 1.00 93.56 93 VAL A O 1
ATOM 725 N N . PHE A 1 94 ? -28.207 24.622 36.157 1.00 94.31 94 PHE A N 1
ATOM 726 C CA . PHE A 1 94 ? -29.321 25.414 36.687 1.00 94.31 94 PHE A CA 1
ATOM 727 C C . PHE A 1 94 ? -29.840 26.444 35.670 1.00 94.31 94 PHE A C 1
ATOM 729 O O . PHE A 1 94 ? -31.046 26.562 35.466 1.00 94.31 94 PHE A O 1
ATOM 736 N N . ALA A 1 95 ? -28.942 27.161 34.985 1.00 95.62 95 ALA A N 1
ATOM 737 C CA . ALA A 1 95 ? -29.328 28.101 33.931 1.00 95.62 95 ALA A CA 1
ATOM 738 C C . ALA A 1 95 ? -29.975 27.390 32.727 1.00 95.62 95 ALA A C 1
ATOM 740 O O . ALA A 1 95 ? -30.941 27.897 32.159 1.00 95.62 95 ALA A O 1
ATOM 741 N N . ALA A 1 96 ? -29.484 26.201 32.361 1.00 95.31 96 ALA A N 1
ATOM 742 C CA . ALA A 1 96 ? -30.073 25.384 31.301 1.00 95.31 96 ALA A CA 1
ATOM 743 C C . ALA A 1 96 ? -31.496 24.913 31.646 1.00 95.31 96 ALA A C 1
ATOM 745 O O . ALA A 1 96 ? -32.379 24.949 30.791 1.00 95.31 96 ALA A O 1
ATOM 746 N N . GLU A 1 97 ? -31.743 24.536 32.901 1.00 95.56 97 GLU A N 1
ATOM 747 C CA . GLU A 1 97 ? -33.072 24.144 33.372 1.00 95.56 97 GLU A CA 1
ATOM 748 C C . GLU A 1 97 ? -34.066 25.305 33.263 1.00 95.56 97 GLU A C 1
ATOM 750 O O . GLU A 1 97 ? -35.161 25.134 32.730 1.00 95.56 97 GLU A O 1
ATOM 755 N N . LYS A 1 98 ? -33.660 26.518 33.666 1.00 95.56 98 LYS A N 1
ATOM 756 C CA . LYS A 1 98 ? -34.472 27.737 33.490 1.00 95.56 98 LYS A CA 1
ATOM 757 C C . LYS A 1 98 ? -34.673 28.124 32.027 1.00 95.56 98 LYS A C 1
ATOM 759 O O . LYS A 1 98 ? -35.677 28.747 31.697 1.00 95.56 98 LYS A O 1
ATOM 764 N N . PHE A 1 99 ? -33.755 27.729 31.149 1.00 94.94 99 PHE A N 1
ATOM 765 C CA . PHE A 1 99 ? -33.908 27.845 29.700 1.00 94.94 99 PHE A CA 1
ATOM 766 C C . PHE A 1 99 ? -34.867 26.791 29.105 1.00 94.94 99 PHE A C 1
ATOM 768 O O . PHE A 1 99 ? -35.238 26.892 27.939 1.00 94.94 99 PHE A O 1
ATOM 775 N N . GLY A 1 100 ? -35.292 25.793 29.888 1.00 94.62 100 GLY A N 1
ATOM 776 C CA . GLY A 1 100 ? -36.213 24.737 29.462 1.00 94.62 100 GLY A CA 1
ATOM 777 C C . GLY A 1 100 ? -35.539 23.428 29.045 1.00 94.62 100 GLY A C 1
ATOM 778 O O . GLY A 1 100 ? -36.180 22.592 28.413 1.00 94.62 100 GLY A O 1
ATOM 779 N N . LEU A 1 101 ? -34.260 23.231 29.378 1.00 92.25 101 LEU A N 1
ATOM 780 C CA . LEU A 1 101 ? -33.531 21.986 29.128 1.00 92.25 101 LEU A CA 1
ATOM 781 C C . LEU A 1 101 ? -33.281 21.246 30.441 1.00 92.25 101 LEU A C 1
ATOM 783 O O . LEU A 1 101 ? -32.486 21.687 31.269 1.00 92.25 101 LEU A O 1
ATOM 787 N N . ASN A 1 102 ? -33.900 20.077 30.613 1.00 92.56 102 ASN A N 1
ATOM 788 C CA . ASN A 1 102 ? -33.525 19.195 31.716 1.00 92.56 102 ASN A CA 1
ATOM 789 C C . ASN A 1 102 ? -32.113 18.609 31.504 1.00 92.56 102 ASN A C 1
ATOM 791 O O . ASN A 1 102 ? -31.553 18.679 30.408 1.00 92.56 102 ASN A O 1
ATOM 795 N N . TYR A 1 103 ? -31.528 18.007 32.544 1.00 90.25 103 TYR A N 1
ATOM 796 C CA . TYR A 1 103 ? -30.147 17.507 32.503 1.00 90.25 103 TYR A CA 1
ATOM 797 C C . TYR A 1 103 ? -29.873 16.571 31.315 1.00 90.25 103 TYR A C 1
ATOM 799 O O . TYR A 1 103 ? -28.895 16.743 30.588 1.00 90.25 103 TYR A O 1
ATOM 807 N N . THR A 1 104 ? -30.769 15.613 31.076 1.00 88.50 104 THR A N 1
ATOM 808 C CA . THR A 1 104 ? -30.649 14.656 29.971 1.00 88.50 104 THR A CA 1
ATOM 809 C C . THR A 1 104 ? -30.711 15.360 28.617 1.00 88.50 104 THR A C 1
ATOM 811 O O . THR A 1 104 ? -29.897 15.081 27.739 1.00 88.50 104 THR A O 1
ATOM 814 N N . GLN A 1 105 ? -31.639 16.304 28.445 1.00 90.62 105 GLN A N 1
ATOM 815 C CA . GLN A 1 105 ? -31.759 17.106 27.226 1.00 90.62 105 GLN A CA 1
ATOM 816 C C . GLN A 1 105 ? -30.523 17.978 26.997 1.00 90.62 105 GLN A C 1
ATOM 818 O O . GLN A 1 105 ? -30.068 18.085 25.862 1.00 90.62 105 GLN A O 1
ATOM 823 N N . LEU A 1 106 ? -29.947 18.556 28.054 1.00 92.75 106 LEU A N 1
ATOM 824 C CA . LEU A 1 106 ? -28.722 19.346 27.973 1.00 92.75 106 LEU A CA 1
ATOM 825 C C . LEU A 1 106 ? -27.539 18.497 27.487 1.00 92.75 106 LEU A C 1
ATOM 827 O O . LEU A 1 106 ? -26.859 18.881 26.536 1.00 92.75 106 LEU A O 1
ATOM 831 N N . VAL A 1 107 ? -27.321 17.330 28.099 1.00 92.69 107 VAL A N 1
ATOM 832 C CA . VAL A 1 107 ? -26.245 16.405 27.707 1.00 92.69 107 VAL A CA 1
ATOM 833 C C . VAL A 1 107 ? -26.449 15.909 26.274 1.00 92.69 107 VAL A C 1
ATOM 835 O O . VAL A 1 107 ? -25.515 15.941 25.470 1.00 92.69 107 VAL A O 1
ATOM 838 N N . ASN A 1 108 ? -27.678 15.528 25.913 1.00 87.56 108 ASN A N 1
ATOM 839 C CA . ASN A 1 108 ? -28.006 15.134 24.543 1.00 87.56 108 ASN A CA 1
ATOM 840 C C . ASN A 1 108 ? -27.768 16.278 23.557 1.00 87.56 108 ASN A C 1
ATOM 842 O O . ASN A 1 108 ? -27.241 16.043 22.473 1.00 87.56 108 ASN A O 1
ATOM 846 N N . LYS A 1 109 ? -28.064 17.527 23.936 1.00 87.75 109 LYS A N 1
ATOM 847 C CA . LYS A 1 109 ? -27.826 18.680 23.069 1.00 87.75 109 LYS A CA 1
ATOM 848 C C . LYS A 1 109 ? -26.343 18.900 22.792 1.00 87.75 109 LYS A C 1
ATOM 850 O O . LYS A 1 109 ? -25.970 19.185 21.656 1.00 87.75 109 LYS A O 1
ATOM 855 N N . MET A 1 110 ? -25.493 18.739 23.805 1.00 90.56 110 MET A N 1
ATOM 856 C CA . MET A 1 110 ? -24.038 18.794 23.630 1.00 90.56 110 MET A CA 1
ATOM 857 C C . MET A 1 110 ? -23.554 17.692 22.687 1.00 90.56 110 MET A C 1
ATOM 859 O O . MET A 1 110 ? -22.757 17.953 21.784 1.00 90.56 110 MET A O 1
ATOM 863 N N . LEU A 1 111 ? -24.080 16.475 22.852 1.00 87.25 111 LEU A N 1
ATOM 864 C CA . LEU A 1 111 ? -23.767 15.359 21.968 1.00 87.25 111 LEU A CA 1
ATOM 865 C C . LEU A 1 111 ? -24.220 15.633 20.529 1.00 87.25 111 LEU A C 1
ATOM 867 O O . LEU A 1 111 ? -23.445 15.399 19.611 1.00 87.25 111 LEU A O 1
ATOM 871 N N . GLU A 1 112 ? -25.422 16.173 20.311 1.00 82.31 112 GLU A N 1
ATOM 872 C CA . GLU A 1 112 ? -25.916 16.564 18.982 1.00 82.31 112 GLU A CA 1
ATOM 873 C C . GLU A 1 112 ? -24.982 17.562 18.287 1.00 82.31 112 GLU A C 1
ATOM 875 O O . GLU A 1 112 ? -24.695 17.418 17.097 1.00 82.31 112 GLU A O 1
ATOM 880 N N . VAL A 1 113 ? -24.496 18.576 19.014 1.00 84.88 113 VAL A N 1
ATOM 881 C CA . VAL A 1 113 ? -23.564 19.580 18.474 1.00 84.88 113 VAL A CA 1
ATOM 882 C C . VAL A 1 113 ? -22.239 18.928 18.075 1.00 84.88 113 VAL A C 1
ATOM 884 O O . VAL A 1 113 ? -21.755 19.153 16.960 1.00 84.88 113 VAL A O 1
ATOM 887 N N . ALA A 1 114 ? -21.692 18.060 18.930 1.00 85.00 114 ALA A N 1
ATOM 888 C CA . ALA A 1 114 ? -20.492 17.294 18.614 1.00 85.00 114 ALA A CA 1
ATOM 889 C C . ALA A 1 114 ? -20.720 16.369 17.407 1.00 85.00 114 ALA A C 1
ATOM 891 O O . ALA A 1 114 ? -19.893 16.322 16.495 1.00 85.00 114 ALA A O 1
ATOM 892 N N . VAL A 1 115 ? -21.864 15.684 17.352 1.00 78.25 115 VAL A N 1
ATOM 893 C CA . VAL A 1 115 ? -22.231 14.786 16.255 1.00 78.25 115 VAL A CA 1
ATOM 894 C C . VAL A 1 115 ? -22.289 15.549 14.939 1.00 78.25 115 VAL A C 1
ATOM 896 O O . VAL A 1 115 ? -21.638 15.141 13.984 1.00 78.25 115 VAL A O 1
ATOM 899 N N . LYS A 1 116 ? -22.973 16.694 14.877 1.00 75.94 116 LYS A N 1
ATOM 900 C CA . LYS A 1 116 ? -22.992 17.522 13.662 1.00 75.94 116 LYS A CA 1
ATOM 901 C C . LYS A 1 116 ? -21.585 17.937 13.246 1.00 75.94 116 LYS A C 1
ATOM 903 O O . LYS A 1 116 ? -21.228 17.813 12.081 1.00 75.94 116 LYS A O 1
ATOM 908 N N . ARG A 1 117 ? -20.737 18.351 14.188 1.00 79.06 117 ARG A N 1
ATOM 909 C CA . ARG A 1 117 ? -19.356 18.743 13.878 1.00 79.06 117 ARG A CA 1
ATOM 910 C C . ARG A 1 117 ? -18.530 17.610 13.262 1.00 79.06 117 ARG A C 1
ATOM 912 O O . ARG A 1 117 ? -17.763 17.865 12.339 1.00 79.06 117 ARG A O 1
ATOM 919 N N . TYR A 1 118 ? -18.661 16.389 13.771 1.00 71.75 118 TYR A N 1
ATOM 920 C CA . TYR A 1 118 ? -17.868 15.250 13.300 1.00 71.75 118 TYR A CA 1
ATOM 921 C C . TYR A 1 118 ? -18.524 14.468 12.153 1.00 71.75 118 TYR A C 1
ATOM 923 O O . TYR A 1 118 ? -17.830 13.742 11.444 1.00 71.75 118 TYR A O 1
ATOM 931 N N . PHE A 1 119 ? -19.838 14.607 11.950 1.00 63.03 119 PHE A N 1
ATOM 932 C CA . PHE A 1 119 ? -20.615 13.741 11.060 1.00 63.03 119 PHE A CA 1
ATOM 933 C C . PHE A 1 119 ? -21.535 14.484 10.067 1.00 63.03 119 PHE A C 1
ATOM 935 O O . PHE A 1 119 ? -22.183 13.808 9.272 1.00 63.03 119 PHE A O 1
ATOM 942 N N . ALA A 1 120 ? -21.581 15.825 10.011 1.00 51.53 120 ALA A N 1
ATOM 943 C CA . ALA A 1 120 ? -22.469 16.562 9.085 1.00 51.53 120 ALA A CA 1
ATOM 944 C C . ALA A 1 120 ? -22.219 16.283 7.586 1.00 51.53 120 ALA A C 1
ATOM 946 O O . ALA A 1 120 ? -23.127 16.431 6.775 1.00 51.53 120 ALA A O 1
ATOM 947 N N . ASN A 1 121 ? -21.043 15.775 7.197 1.00 44.38 121 ASN A N 1
ATOM 948 C CA . ASN A 1 121 ? -20.802 15.316 5.817 1.00 44.38 121 ASN A CA 1
ATOM 949 C C . ASN A 1 121 ? -21.450 13.954 5.492 1.00 44.38 121 ASN A C 1
ATOM 951 O O . ASN A 1 121 ? -21.376 13.497 4.355 1.00 44.38 121 ASN A O 1
ATOM 955 N N . SER A 1 122 ? -22.085 13.300 6.470 1.00 44.97 122 SER A N 1
ATOM 956 C CA . SER A 1 122 ? -22.800 12.027 6.298 1.00 44.97 122 SER A CA 1
ATOM 957 C C . SER A 1 122 ? -24.329 12.164 6.311 1.00 44.97 122 SER A C 1
ATOM 959 O O . SER A 1 122 ? -25.027 11.169 6.128 1.00 44.97 122 SER A O 1
ATOM 961 N N . GLU A 1 123 ? -24.867 13.384 6.456 1.00 37.66 123 GLU A N 1
ATOM 962 C CA . GLU A 1 123 ? -26.318 13.641 6.551 1.00 37.66 123 GLU A CA 1
ATOM 963 C C . GLU A 1 123 ? -27.099 13.378 5.247 1.00 37.66 123 GLU A C 1
ATOM 965 O O . GLU A 1 123 ? -28.322 13.343 5.274 1.00 37.66 123 GLU A O 1
ATOM 970 N N . LYS A 1 124 ? -26.440 13.077 4.118 1.00 36.38 124 LYS A N 1
ATOM 971 C CA . LYS A 1 124 ? -27.126 12.612 2.894 1.00 36.38 124 LYS A CA 1
ATOM 972 C C . LYS A 1 124 ? -27.504 11.119 2.883 1.00 36.38 124 LYS A C 1
ATOM 974 O O . LYS A 1 124 ? -27.974 10.639 1.860 1.00 36.38 124 LYS A O 1
ATOM 979 N N . LEU A 1 125 ? -27.294 10.375 3.974 1.00 36.97 125 LEU A N 1
ATOM 980 C CA . LEU A 1 125 ? -27.507 8.916 4.013 1.00 36.97 125 LEU A CA 1
ATOM 981 C C . LEU A 1 125 ? -28.555 8.424 5.024 1.00 36.97 125 LEU A C 1
ATOM 983 O O . LEU A 1 125 ? -28.662 7.214 5.213 1.00 36.97 125 LEU A O 1
ATOM 987 N N . TYR A 1 126 ? -29.323 9.308 5.666 1.00 38.31 126 TYR A N 1
ATOM 988 C CA . TYR A 1 126 ? -30.320 8.893 6.663 1.00 38.31 126 TYR A CA 1
ATOM 989 C C . TYR A 1 126 ? -31.668 9.589 6.479 1.00 38.31 126 TYR A C 1
ATOM 991 O O . TYR A 1 126 ? -32.121 10.326 7.346 1.00 38.31 126 TYR A O 1
ATOM 999 N N . GLU A 1 127 ? -32.330 9.281 5.368 1.00 32.56 127 GLU A N 1
ATOM 1000 C CA . GLU A 1 127 ? -33.782 9.108 5.372 1.00 32.56 127 GLU A CA 1
ATOM 1001 C C . GLU A 1 127 ? -34.047 7.630 5.112 1.00 32.56 127 GLU A C 1
ATOM 1003 O O . GLU A 1 127 ? -33.941 7.167 3.986 1.00 32.56 127 GLU A O 1
ATOM 1008 N N . ASP A 1 128 ? -34.295 6.881 6.180 1.00 35.56 128 ASP A N 1
ATOM 1009 C CA . ASP A 1 128 ? -35.315 5.841 6.160 1.00 35.56 128 ASP A CA 1
ATOM 1010 C C . ASP A 1 128 ? -35.653 5.457 7.603 1.00 35.56 128 ASP A C 1
ATOM 1012 O O . ASP A 1 128 ? -34.778 5.205 8.439 1.00 35.56 128 ASP A O 1
ATOM 1016 N N . ASN A 1 129 ? -36.959 5.451 7.884 1.00 46.84 129 ASN A N 1
ATOM 1017 C CA . ASN A 1 129 ? -37.582 4.764 9.016 1.00 46.84 129 ASN A CA 1
ATOM 1018 C C . ASN A 1 129 ? -36.964 3.365 9.162 1.00 46.84 129 ASN A C 1
ATOM 1020 O O . ASN A 1 129 ? -36.656 2.796 8.133 1.00 46.84 129 ASN A O 1
ATOM 1024 N N . PHE A 1 130 ? -36.842 2.761 10.350 1.00 39.00 130 PHE A N 1
ATOM 1025 C CA . PHE A 1 130 ? -37.256 1.353 10.508 1.00 39.00 130 PHE A CA 1
ATOM 1026 C C . PHE A 1 130 ? -37.129 0.794 11.935 1.00 39.00 130 PHE A C 1
ATOM 1028 O O . PHE A 1 130 ? -36.099 0.875 12.605 1.00 39.00 130 PHE A O 1
ATOM 1035 N N . ASP A 1 131 ? -38.260 0.194 12.291 1.00 33.44 131 ASP A N 1
ATOM 1036 C CA . ASP A 1 131 ? -38.585 -0.959 13.126 1.00 33.44 131 ASP A CA 1
ATOM 1037 C C . ASP A 1 131 ? -37.455 -1.819 13.732 1.00 33.44 131 ASP A C 1
ATOM 1039 O O . ASP A 1 131 ? -36.450 -2.180 13.112 1.00 33.44 131 ASP A O 1
ATOM 1043 N N . SER A 1 132 ? -37.697 -2.221 14.976 1.00 41.91 132 SER A N 1
ATOM 1044 C CA . SER A 1 132 ? -36.803 -2.955 15.860 1.00 41.91 132 SER A CA 1
ATOM 1045 C C . SER A 1 132 ? -37.068 -4.461 15.807 1.00 41.91 132 SER A C 1
ATOM 1047 O O . SER A 1 132 ? -37.834 -4.991 16.607 1.00 41.91 132 SER A O 1
ATOM 1049 N N . SER A 1 133 ? -36.381 -5.189 14.924 1.00 38.06 133 SER A N 1
ATOM 1050 C CA . SER A 1 133 ? -36.133 -6.626 15.127 1.00 38.06 133 SER A CA 1
ATOM 1051 C C . SER A 1 133 ? -34.936 -7.142 14.309 1.00 38.06 133 SER A C 1
ATOM 1053 O O . SER A 1 133 ? -34.865 -7.026 13.089 1.00 38.06 133 SER A O 1
ATOM 1055 N N . GLY A 1 134 ? -33.945 -7.716 15.000 1.00 51.56 134 GLY A N 1
ATOM 1056 C CA . GLY A 1 134 ? -32.966 -8.673 14.453 1.00 51.56 134 GLY A CA 1
ATOM 1057 C C . GLY A 1 134 ? -31.927 -8.229 13.406 1.00 51.56 134 GLY A C 1
ATOM 1058 O O . GLY A 1 134 ? -31.017 -9.007 13.136 1.00 51.56 134 GLY A O 1
ATOM 1059 N N . LYS A 1 135 ? -31.982 -7.030 12.813 1.00 49.16 135 LYS A N 1
ATOM 1060 C CA . LYS A 1 135 ? -31.174 -6.701 11.618 1.00 49.16 135 LYS A CA 1
ATOM 1061 C C . LYS A 1 135 ? -30.496 -5.339 11.675 1.00 49.16 135 LYS A C 1
ATOM 1063 O O . LYS A 1 135 ? -30.992 -4.393 11.086 1.00 49.16 135 LYS A O 1
ATOM 1068 N N . ASN A 1 136 ? -29.327 -5.226 12.305 1.00 69.75 136 ASN A N 1
ATOM 1069 C CA . ASN A 1 136 ? -28.494 -4.038 12.089 1.00 69.75 136 ASN A CA 1
ATOM 1070 C C . ASN A 1 136 ? -26.991 -4.307 12.299 1.00 69.75 136 ASN A C 1
ATOM 1072 O O . ASN A 1 136 ? -26.303 -3.586 13.022 1.00 69.75 136 ASN A O 1
ATOM 1076 N N . LEU A 1 137 ? -26.456 -5.341 11.628 1.00 69.44 137 LEU A N 1
ATOM 1077 C CA . LEU A 1 137 ? -25.005 -5.581 11.509 1.00 69.44 137 LEU A CA 1
ATOM 1078 C C . LEU A 1 137 ? -24.230 -4.297 11.136 1.00 69.44 137 LEU A C 1
ATOM 1080 O O . LEU A 1 137 ? -23.229 -4.016 11.793 1.00 69.44 137 LEU A O 1
ATOM 1084 N N . PRO A 1 138 ? -24.706 -3.444 10.202 1.00 78.62 138 PRO A N 1
ATOM 1085 C CA . PRO A 1 138 ? -24.038 -2.177 9.912 1.00 78.62 138 PRO A CA 1
ATOM 1086 C C . PRO A 1 138 ? -23.960 -1.226 11.109 1.00 78.62 138 PRO A C 1
ATOM 1088 O O . PRO A 1 138 ? -23.009 -0.457 11.200 1.00 78.62 138 PRO A O 1
ATOM 1091 N N . VAL A 1 139 ? -24.945 -1.240 12.013 1.00 78.19 139 VAL A N 1
ATOM 1092 C CA . VAL A 1 139 ? -24.928 -0.411 13.229 1.00 78.19 139 VAL A CA 1
ATOM 1093 C C . VAL A 1 139 ? -23.944 -0.987 14.236 1.00 78.19 139 VAL A C 1
ATOM 1095 O O . VAL A 1 139 ? -23.118 -0.241 14.742 1.00 78.19 139 VAL A O 1
ATOM 1098 N N . ARG A 1 140 ? -23.962 -2.306 14.477 1.00 75.06 140 ARG A N 1
ATOM 1099 C CA . ARG A 1 140 ? -23.009 -2.969 15.389 1.00 75.06 140 ARG A CA 1
ATOM 1100 C C . ARG A 1 140 ? -21.563 -2.751 14.950 1.00 75.06 140 ARG A C 1
ATOM 1102 O O . ARG A 1 140 ? -20.745 -2.307 15.749 1.00 75.06 140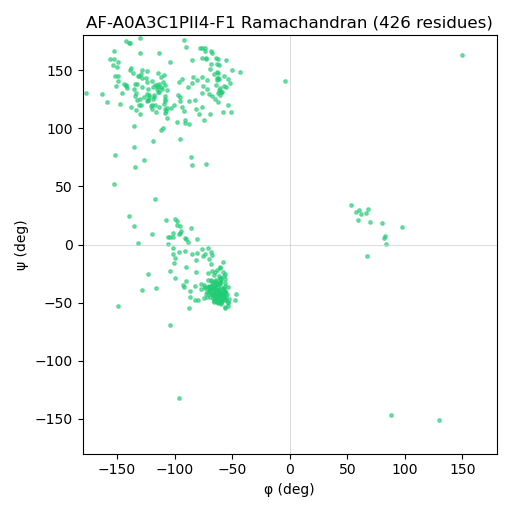 ARG A O 1
ATOM 1109 N N . VAL A 1 141 ? -21.284 -2.959 13.662 1.00 82.06 141 VAL A N 1
ATOM 1110 C CA . VAL A 1 141 ? -19.967 -2.708 13.065 1.00 82.06 141 VAL A CA 1
ATOM 1111 C C . VAL A 1 141 ? -19.581 -1.238 13.211 1.00 82.06 141 VAL A C 1
ATOM 1113 O O . VAL A 1 141 ? -18.490 -0.950 13.690 1.00 82.06 141 VAL A O 1
ATOM 1116 N N . ARG A 1 142 ? -20.464 -0.288 12.867 1.00 82.19 142 ARG A N 1
ATOM 1117 C CA . ARG A 1 142 ? -20.157 1.149 12.992 1.00 82.19 142 ARG A CA 1
ATOM 1118 C C . ARG A 1 142 ? -19.920 1.579 14.436 1.00 82.19 142 ARG A C 1
ATOM 1120 O O . ARG A 1 142 ? -19.001 2.354 14.686 1.00 82.19 142 ARG A O 1
ATOM 1127 N N . THR A 1 143 ? -20.721 1.088 15.375 1.00 77.44 143 THR A N 1
ATOM 1128 C CA . THR A 1 143 ? -20.561 1.371 16.805 1.00 77.44 143 THR A CA 1
ATOM 1129 C C . THR A 1 143 ? -19.237 0.822 17.321 1.00 77.44 143 THR A C 1
ATOM 1131 O O . THR A 1 143 ? -18.505 1.555 17.981 1.00 77.44 143 THR A O 1
ATOM 1134 N N . TYR A 1 144 ? -18.885 -0.413 16.956 1.00 81.12 144 TYR A N 1
ATOM 1135 C CA . TYR A 1 144 ? -17.601 -1.006 17.321 1.00 81.12 144 TYR A CA 1
ATOM 1136 C C . TYR A 1 144 ? -16.423 -0.235 16.722 1.00 81.12 144 TYR A C 1
ATOM 1138 O O . TYR A 1 144 ? -15.509 0.162 17.432 1.00 81.12 144 TYR A O 1
ATOM 1146 N N . VAL A 1 145 ? -16.466 0.060 15.420 1.00 81.56 145 VAL A N 1
ATOM 1147 C CA . VAL A 1 145 ? -15.410 0.824 14.741 1.00 81.56 145 VAL A CA 1
ATOM 1148 C C . VAL A 1 145 ? -15.182 2.180 15.414 1.00 81.56 145 VAL A C 1
ATOM 1150 O O . VAL A 1 145 ? -14.039 2.595 15.600 1.00 81.56 145 VAL A O 1
ATOM 1153 N N . ARG A 1 146 ? -16.260 2.857 15.823 1.00 81.19 146 ARG A N 1
ATOM 1154 C CA . ARG A 1 146 ? -16.175 4.124 16.558 1.00 81.19 146 ARG A CA 1
ATOM 1155 C C . ARG A 1 146 ? -15.577 3.957 17.953 1.00 81.19 146 ARG A C 1
ATOM 1157 O O . ARG A 1 146 ? -14.815 4.829 18.359 1.00 81.19 146 ARG A O 1
ATOM 1164 N N . SER A 1 147 ? -15.896 2.877 18.669 1.00 80.19 147 SER A N 1
ATOM 1165 C CA . SER A 1 147 ? -15.399 2.662 20.033 1.00 80.19 147 SER A CA 1
ATOM 1166 C C . SER A 1 147 ? -13.908 2.324 20.088 1.00 80.19 147 SER A C 1
ATOM 1168 O O . SER A 1 147 ? -13.266 2.608 21.095 1.00 80.19 147 SER A O 1
ATOM 1170 N N . VAL A 1 148 ? -13.340 1.777 19.007 1.00 80.88 148 VAL A N 1
ATOM 1171 C CA . VAL A 1 148 ? -11.922 1.377 18.944 1.00 80.88 148 VAL A CA 1
ATOM 1172 C C . VAL A 1 148 ? -11.040 2.312 18.109 1.00 80.88 148 VAL A C 1
ATOM 1174 O O . VAL A 1 148 ? -9.861 2.024 17.913 1.00 80.88 148 VAL A O 1
ATOM 1177 N N . SER A 1 149 ? -11.563 3.443 17.625 1.00 79.81 149 SER A N 1
ATOM 1178 C CA . SER A 1 149 ? -10.854 4.342 16.696 1.00 79.81 149 SER A CA 1
ATOM 1179 C C . SER A 1 149 ? -9.486 4.816 17.215 1.00 79.81 149 SER A C 1
ATOM 1181 O O . SER A 1 149 ? -8.497 4.739 16.489 1.00 79.81 149 SER A O 1
ATOM 1183 N N . LEU A 1 150 ? -9.398 5.204 18.491 1.00 82.56 150 LEU A N 1
ATOM 1184 C CA . LEU A 1 150 ? -8.141 5.618 19.134 1.00 82.56 150 LEU A CA 1
ATOM 1185 C C . LEU A 1 150 ? -7.124 4.472 19.232 1.00 82.56 150 LEU A C 1
ATOM 1187 O O . LEU A 1 150 ? -5.919 4.678 19.096 1.00 82.56 150 LEU A O 1
ATOM 1191 N N . GLN A 1 151 ? -7.597 3.244 19.450 1.00 83.19 151 GLN A N 1
ATOM 1192 C CA . GLN A 1 151 ? -6.735 2.064 19.494 1.00 83.19 151 GLN A CA 1
ATOM 1193 C C . GLN A 1 151 ? -6.197 1.723 18.098 1.00 83.19 151 GLN A C 1
ATOM 1195 O O . GLN A 1 151 ? -5.027 1.376 17.950 1.00 83.19 151 GLN A O 1
ATOM 1200 N N . VAL A 1 152 ? -7.037 1.855 17.070 1.00 83.50 152 VAL A N 1
ATOM 1201 C CA . VAL A 1 152 ? -6.664 1.670 15.661 1.00 83.50 152 VAL A CA 1
ATOM 1202 C C . VAL A 1 152 ? -5.596 2.681 15.245 1.00 83.50 152 VAL A C 1
ATOM 1204 O O . VAL A 1 152 ? -4.601 2.298 14.629 1.00 83.50 152 VAL A O 1
ATOM 1207 N N . GLU A 1 153 ? -5.756 3.946 15.637 1.00 88.62 153 GLU A N 1
ATOM 1208 C CA . GLU A 1 153 ? -4.741 4.983 15.440 1.00 88.62 153 GLU A CA 1
ATOM 1209 C C . GLU A 1 153 ? -3.422 4.613 16.132 1.00 88.62 153 GLU A C 1
ATOM 1211 O O . GLU A 1 153 ? -2.359 4.686 15.515 1.00 88.62 153 GLU A O 1
ATOM 1216 N N . ALA A 1 154 ? -3.477 4.135 17.379 1.00 89.88 154 ALA A N 1
ATOM 1217 C CA . ALA A 1 154 ? -2.288 3.713 18.114 1.00 89.88 154 ALA A CA 1
ATOM 1218 C C . ALA A 1 154 ? -1.557 2.536 17.440 1.00 89.88 154 ALA A C 1
ATOM 1220 O O . ALA A 1 154 ? -0.324 2.544 17.368 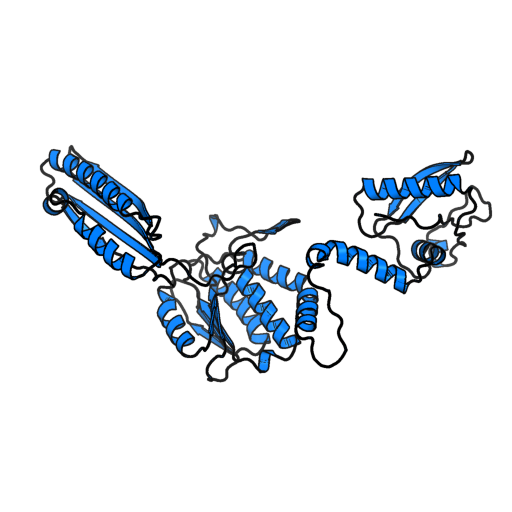1.00 89.88 154 ALA A O 1
ATOM 1221 N N . TYR A 1 155 ? -2.290 1.549 16.906 1.00 90.12 155 TYR A N 1
ATOM 1222 C CA . TYR A 1 155 ? -1.697 0.459 16.125 1.00 90.12 155 TYR A CA 1
ATOM 1223 C C . TYR A 1 155 ? -1.027 0.979 14.860 1.00 90.12 155 TYR A C 1
ATOM 1225 O O . TYR A 1 155 ? 0.133 0.648 14.605 1.00 90.12 155 TYR A O 1
ATOM 1233 N N . LEU A 1 156 ? -1.726 1.815 14.087 1.00 94.56 156 LEU A N 1
ATOM 1234 C CA . LEU A 1 156 ? -1.165 2.368 12.864 1.00 94.56 156 LEU A CA 1
ATOM 1235 C C . LEU A 1 156 ? 0.086 3.189 13.164 1.00 94.56 156 LEU A C 1
ATOM 1237 O O . LEU A 1 156 ? 1.103 2.977 12.513 1.00 94.56 156 LEU A O 1
ATOM 1241 N N . LYS A 1 157 ? 0.050 4.058 14.180 1.00 95.88 157 LYS A N 1
ATOM 1242 C CA . LYS A 1 157 ? 1.219 4.814 14.634 1.00 95.88 157 LYS A CA 1
ATOM 1243 C C . LYS A 1 157 ? 2.390 3.881 14.934 1.00 95.88 157 LYS A C 1
ATOM 1245 O O . LYS A 1 157 ? 3.476 4.064 14.388 1.00 95.88 157 LYS A O 1
ATOM 1250 N N . GLN A 1 158 ? 2.165 2.858 15.762 1.00 95.81 158 GLN A N 1
ATOM 1251 C CA . GLN A 1 158 ? 3.204 1.898 16.134 1.00 95.81 158 GLN A CA 1
ATOM 1252 C C . GLN A 1 158 ? 3.818 1.215 14.907 1.00 95.81 158 GLN A C 1
ATOM 1254 O O . GLN A 1 158 ? 5.026 0.998 14.866 1.00 95.81 158 GLN A O 1
ATOM 1259 N N . TRP A 1 159 ? 3.001 0.843 13.925 1.00 96.19 159 TRP A N 1
ATOM 1260 C CA . TRP A 1 159 ? 3.479 0.151 12.733 1.00 96.19 159 TRP A CA 1
ATOM 1261 C C . TRP A 1 159 ? 4.167 1.090 11.756 1.00 96.19 159 TRP A C 1
ATOM 1263 O O . TRP A 1 159 ? 5.163 0.709 11.147 1.00 96.19 159 TRP A O 1
ATOM 1273 N N . VAL A 1 160 ? 3.661 2.311 11.593 1.00 97.31 160 VAL A N 1
ATOM 1274 C CA . VAL A 1 160 ? 4.260 3.338 10.736 1.00 97.31 160 VAL A CA 1
ATOM 1275 C C . VAL A 1 160 ? 5.661 3.672 11.215 1.00 97.31 160 VAL A C 1
ATOM 1277 O O . VAL A 1 160 ? 6.557 3.659 10.380 1.00 97.31 160 VAL A O 1
ATOM 1280 N N . ASP A 1 161 ? 5.860 3.803 12.528 1.00 97.38 161 ASP A N 1
ATOM 1281 C CA . ASP A 1 161 ? 7.160 4.085 13.153 1.00 97.38 161 ASP A CA 1
ATOM 1282 C C . ASP A 1 161 ? 8.185 2.933 13.018 1.00 97.38 161 ASP A C 1
ATOM 1284 O O . ASP A 1 161 ? 9.360 3.093 13.355 1.00 97.38 161 ASP A O 1
ATOM 1288 N N . ILE A 1 162 ? 7.769 1.756 12.533 1.00 97.88 162 ILE A N 1
ATOM 1289 C CA . ILE A 1 162 ? 8.677 0.662 12.174 1.00 97.88 162 ILE A CA 1
ATOM 1290 C C . ILE A 1 162 ? 9.039 0.804 10.697 1.00 97.88 162 ILE A C 1
ATOM 1292 O O . ILE A 1 162 ? 8.199 0.611 9.814 1.00 97.88 162 ILE A O 1
ATOM 1296 N N . ASN A 1 163 ? 10.309 1.073 10.399 1.00 97.94 163 ASN A N 1
ATOM 1297 C CA . ASN A 1 163 ? 10.790 0.962 9.029 1.00 97.94 163 ASN A CA 1
ATOM 1298 C C . ASN A 1 163 ? 10.654 -0.497 8.558 1.00 97.94 163 ASN A C 1
ATOM 1300 O O . ASN A 1 163 ? 11.201 -1.407 9.176 1.00 97.94 163 ASN A O 1
ATOM 1304 N N . THR A 1 164 ? 9.918 -0.707 7.469 1.00 97.56 164 THR A N 1
ATOM 1305 C CA . THR A 1 164 ? 9.743 -2.019 6.832 1.00 97.56 164 THR A CA 1
ATOM 1306 C C . THR A 1 164 ? 10.312 -2.030 5.421 1.00 97.56 164 THR A C 1
ATOM 1308 O O . THR A 1 164 ? 9.725 -2.612 4.515 1.00 97.56 164 THR A O 1
ATOM 1311 N N . PHE A 1 165 ? 11.462 -1.376 5.226 1.00 97.62 165 PHE A N 1
ATOM 1312 C CA . PHE A 1 165 ? 12.220 -1.520 3.988 1.00 97.62 165 PHE A CA 1
ATOM 1313 C C . PHE A 1 165 ? 12.440 -3.006 3.692 1.00 97.62 165 PHE A C 1
ATOM 1315 O O . PHE A 1 165 ? 12.748 -3.770 4.605 1.00 97.62 165 PHE A O 1
ATOM 1322 N N . VAL A 1 166 ? 12.319 -3.428 2.437 1.00 96.69 166 VAL A N 1
ATOM 1323 C CA . VAL A 1 166 ? 12.372 -4.852 2.067 1.00 96.69 166 VAL A CA 1
ATOM 1324 C C . VAL A 1 166 ? 13.643 -5.581 2.513 1.00 96.69 166 VAL A C 1
ATOM 1326 O O . VAL A 1 166 ? 13.595 -6.767 2.834 1.00 96.69 166 VAL A O 1
ATOM 1329 N N . ARG A 1 167 ? 14.773 -4.868 2.617 1.00 95.94 167 ARG A N 1
ATOM 1330 C CA . ARG A 1 167 ? 16.041 -5.413 3.139 1.00 95.94 167 ARG A CA 1
ATOM 1331 C C . ARG A 1 167 ? 16.230 -5.229 4.649 1.00 95.94 167 ARG A C 1
ATOM 1333 O O . ARG A 1 167 ? 17.179 -5.759 5.215 1.00 95.94 167 ARG A O 1
ATOM 1340 N N . ASN A 1 168 ? 15.327 -4.525 5.327 1.00 97.12 168 ASN A N 1
ATOM 1341 C CA . ASN A 1 168 ? 15.281 -4.437 6.784 1.00 97.12 168 ASN A CA 1
ATOM 1342 C C . ASN A 1 168 ? 14.475 -5.616 7.358 1.00 97.12 168 ASN A C 1
ATOM 1344 O O . ASN A 1 168 ? 13.320 -5.479 7.774 1.00 97.12 168 ASN A O 1
ATOM 1348 N N . ILE A 1 169 ? 15.106 -6.793 7.361 1.00 97.44 169 ILE A N 1
ATOM 1349 C CA . ILE A 1 169 ? 14.511 -8.069 7.790 1.00 97.44 169 ILE A CA 1
ATOM 1350 C C . ILE A 1 169 ? 13.937 -7.966 9.210 1.00 97.44 169 ILE A C 1
ATOM 1352 O O . ILE A 1 169 ? 12.825 -8.436 9.469 1.00 97.44 169 ILE A O 1
ATOM 1356 N N . ASP A 1 170 ? 14.660 -7.313 10.120 1.00 97.25 170 ASP A N 1
ATOM 1357 C CA . ASP A 1 170 ? 14.236 -7.132 11.508 1.00 97.25 170 ASP A CA 1
ATOM 1358 C C . ASP A 1 170 ? 12.971 -6.281 11.614 1.00 97.25 170 ASP A C 1
ATOM 1360 O O . ASP A 1 170 ? 12.038 -6.651 12.330 1.00 97.25 170 ASP A O 1
ATOM 1364 N N . GLY A 1 171 ? 12.903 -5.173 10.872 1.00 97.69 171 GLY A N 1
ATOM 1365 C CA . GLY A 1 171 ? 11.730 -4.303 10.816 1.00 97.69 171 GLY A CA 1
ATOM 1366 C C . GLY A 1 171 ? 10.493 -5.025 10.284 1.00 97.69 171 GLY A C 1
ATOM 1367 O O . GLY A 1 171 ? 9.443 -5.029 10.937 1.00 97.69 171 GLY A O 1
ATOM 1368 N N . VAL A 1 172 ? 10.634 -5.713 9.146 1.00 97.94 172 VAL A N 1
ATOM 1369 C CA . VAL A 1 172 ? 9.555 -6.501 8.528 1.00 97.94 172 VAL A CA 1
ATOM 1370 C C . VAL A 1 172 ? 9.061 -7.594 9.483 1.00 97.94 172 VAL A C 1
ATOM 1372 O O . VAL A 1 172 ? 7.863 -7.692 9.761 1.00 97.94 172 VAL A O 1
ATOM 1375 N N . ASN A 1 173 ? 9.974 -8.376 10.065 1.00 98.31 173 ASN A N 1
ATOM 1376 C CA . ASN A 1 173 ? 9.621 -9.450 10.995 1.00 98.31 173 ASN A CA 1
ATOM 1377 C C . ASN A 1 173 ? 9.030 -8.921 12.308 1.00 98.31 173 ASN A C 1
ATOM 1379 O O . ASN A 1 173 ? 8.131 -9.548 12.874 1.00 98.31 173 ASN A O 1
ATOM 1383 N N . ARG A 1 174 ? 9.499 -7.773 12.812 1.00 98.12 174 ARG A N 1
ATOM 1384 C CA . ARG A 1 174 ? 8.946 -7.126 14.010 1.00 98.12 174 ARG A CA 1
ATOM 1385 C C . ARG A 1 174 ? 7.499 -6.706 13.781 1.00 98.12 174 ARG A C 1
ATOM 1387 O O . ARG A 1 174 ? 6.650 -7.035 14.609 1.00 98.12 174 ARG A O 1
ATOM 1394 N N . MET A 1 175 ? 7.205 -6.034 12.667 1.00 97.50 175 MET A N 1
ATOM 1395 C CA . MET A 1 175 ? 5.830 -5.669 12.316 1.00 97.50 175 MET A CA 1
ATOM 1396 C C . MET A 1 175 ? 4.960 -6.919 12.117 1.00 97.50 175 MET A C 1
ATOM 1398 O O . MET A 1 175 ? 3.871 -7.007 12.685 1.00 97.50 175 MET A O 1
ATOM 1402 N N . GLY A 1 176 ? 5.474 -7.932 11.412 1.00 97.69 176 GLY A N 1
ATOM 1403 C CA . GLY A 1 176 ? 4.798 -9.216 11.232 1.00 97.69 176 GLY A CA 1
ATOM 1404 C C . GLY A 1 176 ? 4.441 -9.906 12.556 1.00 97.69 176 GLY A C 1
ATOM 1405 O O . GLY A 1 176 ? 3.327 -10.403 12.711 1.00 97.69 176 GLY A O 1
ATOM 1406 N N . LYS A 1 177 ? 5.335 -9.880 13.557 1.00 97.94 177 LYS A N 1
ATOM 1407 C CA . LYS A 1 177 ? 5.066 -10.406 14.911 1.00 97.94 177 LYS A CA 1
ATOM 1408 C C . LYS A 1 177 ? 3.945 -9.642 15.623 1.00 97.94 177 LYS A C 1
ATOM 1410 O O . LYS A 1 177 ? 3.101 -10.279 16.253 1.00 97.94 177 LYS A O 1
ATOM 1415 N N . LEU A 1 178 ? 3.920 -8.310 15.520 1.00 96.75 178 LEU A N 1
ATOM 1416 C CA . LEU A 1 178 ? 2.867 -7.479 16.119 1.00 96.75 178 LEU A CA 1
ATOM 1417 C C . LEU A 1 178 ? 1.498 -7.792 15.506 1.00 96.75 178 LEU A C 1
ATOM 1419 O O . LEU A 1 178 ? 0.553 -8.064 16.240 1.00 96.75 178 LEU A O 1
ATOM 1423 N N . ILE A 1 179 ? 1.411 -7.848 14.176 1.00 95.81 179 ILE A N 1
ATOM 1424 C CA . ILE A 1 179 ? 0.170 -8.205 13.475 1.00 95.81 179 ILE A CA 1
ATOM 1425 C C . ILE A 1 179 ? -0.250 -9.640 13.810 1.00 95.81 179 ILE A C 1
ATOM 1427 O O . ILE A 1 179 ? -1.410 -9.891 14.127 1.00 95.81 179 ILE A O 1
ATOM 1431 N N . SER A 1 180 ? 0.700 -10.582 13.805 1.00 97.06 180 SER A N 1
ATOM 1432 C CA . SER A 1 180 ? 0.449 -11.988 14.136 1.00 97.06 180 SER A CA 1
ATOM 1433 C C . SER A 1 180 ? -0.172 -12.146 15.521 1.00 97.06 180 SER A C 1
ATOM 1435 O O . SER A 1 180 ? -1.085 -12.952 15.693 1.00 97.06 180 SER A O 1
ATOM 1437 N N . LYS A 1 181 ? 0.287 -11.361 16.505 1.00 95.44 181 LYS A N 1
ATOM 1438 C CA . LYS A 1 181 ? -0.276 -11.357 17.858 1.00 95.44 181 LYS A CA 1
ATOM 1439 C C . LYS A 1 181 ? -1.757 -10.980 17.849 1.00 95.44 181 LYS A C 1
ATOM 1441 O O . LYS A 1 181 ? -2.541 -11.663 18.498 1.00 95.44 181 LYS A O 1
ATOM 1446 N N . GLU A 1 182 ? -2.138 -9.934 17.123 1.00 93.06 182 GLU A N 1
ATOM 1447 C CA . GLU A 1 182 ? -3.528 -9.468 17.081 1.00 93.06 182 GLU A CA 1
ATOM 1448 C C . GLU A 1 182 ? -4.429 -10.419 16.281 1.00 93.06 182 GLU A C 1
ATOM 1450 O O . GLU A 1 182 ? -5.495 -10.790 16.762 1.00 93.06 182 GLU A O 1
ATOM 1455 N N . ILE A 1 183 ? -3.971 -10.923 15.129 1.00 95.81 183 ILE A N 1
ATOM 1456 C CA . ILE A 1 183 ? -4.732 -11.892 14.322 1.00 95.81 183 ILE A CA 1
ATOM 1457 C C . ILE A 1 183 ? -4.969 -13.205 15.092 1.00 95.81 183 ILE A C 1
ATOM 1459 O O . ILE A 1 183 ? -6.066 -13.760 15.054 1.00 95.81 183 ILE A O 1
ATOM 1463 N N . LYS A 1 184 ? -3.974 -13.695 15.845 1.00 94.69 184 LYS A N 1
ATOM 1464 C CA . LYS A 1 184 ? -4.109 -14.923 16.651 1.00 94.69 184 LYS A CA 1
ATOM 1465 C C . LYS A 1 184 ? -5.139 -14.801 17.776 1.00 94.69 184 LYS A C 1
ATOM 1467 O O . LYS A 1 184 ? -5.778 -15.799 18.099 1.00 94.69 184 LYS A O 1
ATOM 1472 N N . LYS A 1 185 ? -5.328 -13.609 18.360 1.00 92.50 185 LYS A N 1
ATOM 1473 C CA . LYS A 1 185 ? -6.375 -13.377 19.377 1.00 92.50 185 LYS A CA 1
ATOM 1474 C C . LYS A 1 185 ? -7.781 -13.612 18.822 1.00 92.50 185 LYS A C 1
ATOM 1476 O O . LYS A 1 185 ? -8.658 -14.002 19.578 1.00 92.50 185 LYS A O 1
ATOM 1481 N N . LEU A 1 186 ? -7.967 -13.429 17.514 1.00 92.50 186 LEU A N 1
ATOM 1482 C CA . LEU A 1 186 ? -9.226 -13.660 16.799 1.00 92.50 186 LEU A CA 1
ATOM 1483 C C . LEU A 1 186 ? -9.398 -15.127 16.353 1.00 92.50 186 LEU A C 1
ATOM 1485 O O . LEU A 1 186 ? -10.204 -15.429 15.480 1.00 92.50 186 LEU A O 1
ATOM 1489 N N . GLY A 1 187 ? -8.594 -16.052 16.891 1.00 92.31 187 GLY A N 1
ATOM 1490 C CA . GLY A 1 187 ? -8.728 -17.491 16.638 1.00 92.31 187 GLY A CA 1
ATOM 1491 C C . GLY A 1 187 ? -8.095 -17.997 15.337 1.00 92.31 187 GLY A C 1
ATOM 1492 O O . GLY A 1 187 ? -8.224 -19.179 15.009 1.00 92.31 187 GLY A O 1
ATOM 1493 N N . PHE A 1 188 ? -7.378 -17.150 14.597 1.00 96.94 188 PHE A N 1
ATOM 1494 C CA . PHE A 1 188 ? -6.670 -17.566 13.386 1.00 96.94 188 PHE A CA 1
ATOM 1495 C C . PHE A 1 188 ? -5.398 -18.353 13.721 1.00 96.94 188 PHE A C 1
ATOM 1497 O O . PHE A 1 188 ? -4.588 -17.957 14.563 1.00 96.94 188 PHE A O 1
ATOM 1504 N N . LYS A 1 189 ? -5.170 -19.444 12.988 1.00 96.50 189 LYS A N 1
ATOM 1505 C CA . LYS A 1 189 ? -3.900 -20.181 13.004 1.00 96.50 189 LYS A CA 1
ATOM 1506 C C . LYS A 1 189 ? -2.912 -19.525 12.054 1.00 96.50 189 LYS A C 1
ATOM 1508 O O . LYS A 1 189 ? -3.321 -19.051 11.001 1.00 96.50 189 LYS A O 1
ATOM 1513 N N . ALA A 1 190 ? -1.631 -19.525 12.416 1.00 96.88 190 ALA A N 1
ATOM 1514 C CA . ALA A 1 190 ? -0.568 -18.917 11.621 1.00 96.88 190 ALA A CA 1
ATOM 1515 C C . ALA A 1 190 ? 0.403 -19.972 11.079 1.00 96.88 190 ALA A C 1
ATOM 1517 O O . ALA A 1 190 ? 0.826 -20.864 11.813 1.00 96.88 190 ALA A O 1
ATOM 1518 N N . GLU A 1 191 ? 0.799 -19.802 9.827 1.00 97.25 191 GLU A N 1
ATOM 1519 C CA . GLU A 1 191 ? 1.874 -20.502 9.133 1.00 97.25 191 GLU A CA 1
ATOM 1520 C C . GLU A 1 191 ? 2.920 -19.454 8.721 1.00 97.25 191 GLU A C 1
ATOM 1522 O O . GLU A 1 191 ? 2.577 -18.361 8.262 1.00 97.25 191 GLU A O 1
ATOM 1527 N N . VAL A 1 192 ? 4.199 -19.756 8.937 1.00 98.00 192 VAL A N 1
ATOM 1528 C CA . VAL A 1 192 ? 5.313 -18.841 8.656 1.00 98.00 192 VAL A CA 1
ATOM 1529 C C . VAL A 1 192 ? 6.137 -19.425 7.522 1.00 98.00 192 VAL A C 1
ATOM 1531 O O . VAL A 1 192 ? 6.523 -20.588 7.592 1.00 98.00 192 VAL A O 1
ATOM 1534 N N . PHE A 1 193 ? 6.438 -18.606 6.518 1.00 97.62 193 PHE A N 1
ATOM 1535 C CA . PHE A 1 193 ? 7.292 -18.955 5.387 1.00 97.62 193 PHE A CA 1
ATOM 1536 C C . PHE A 1 193 ? 8.607 -18.180 5.506 1.00 97.62 193 PHE A C 1
ATOM 1538 O O . PHE A 1 193 ? 8.630 -16.979 5.205 1.00 97.62 193 PHE A O 1
ATOM 1545 N N . PRO A 1 194 ? 9.684 -18.827 5.989 1.00 96.50 194 PRO A N 1
ATOM 1546 C CA . PRO A 1 194 ? 10.967 -18.171 6.178 1.00 96.50 194 PRO A CA 1
ATOM 1547 C C . PRO A 1 194 ? 11.563 -17.680 4.861 1.00 96.50 194 PRO A C 1
ATOM 1549 O O . PRO A 1 194 ? 11.459 -18.357 3.839 1.00 96.50 194 PRO A O 1
ATOM 1552 N N . GLN A 1 195 ? 12.216 -16.522 4.905 1.00 93.00 195 GLN A N 1
ATOM 1553 C CA . GLN A 1 195 ? 12.977 -15.970 3.788 1.00 93.00 195 GLN A CA 1
ATOM 1554 C C . GLN A 1 195 ? 14.361 -15.542 4.275 1.00 93.00 195 GLN A C 1
ATOM 1556 O O . GLN A 1 195 ? 14.514 -15.110 5.415 1.00 93.00 195 GLN A O 1
ATOM 1561 N N . VAL A 1 196 ? 15.374 -15.705 3.421 1.00 89.19 196 VAL A N 1
ATOM 1562 C CA . VAL A 1 196 ? 16.776 -15.458 3.802 1.00 89.19 196 VAL A CA 1
ATOM 1563 C C . VAL A 1 196 ? 17.154 -13.991 3.620 1.00 89.19 196 VAL A C 1
ATOM 1565 O O . VAL A 1 196 ? 17.778 -13.403 4.495 1.00 89.19 196 VAL A O 1
ATOM 1568 N N . GLU A 1 197 ? 16.776 -13.389 2.492 1.00 91.94 197 GLU A N 1
ATOM 1569 C CA . GLU A 1 197 ? 17.220 -12.033 2.137 1.00 91.94 197 GLU A CA 1
ATOM 1570 C C . GLU A 1 197 ? 16.182 -10.930 2.394 1.00 91.94 197 GLU A C 1
ATOM 1572 O O . GLU A 1 197 ? 16.438 -9.755 2.114 1.00 91.94 197 GLU A O 1
ATOM 1577 N N . ILE A 1 198 ? 14.994 -11.325 2.849 1.00 95.38 198 ILE A N 1
ATOM 1578 C CA . ILE A 1 198 ? 13.842 -10.467 3.141 1.00 95.38 198 ILE A CA 1
ATOM 1579 C C . ILE A 1 198 ? 13.129 -11.004 4.391 1.00 95.38 198 ILE A C 1
ATOM 1581 O O . ILE A 1 198 ? 13.484 -12.060 4.914 1.00 95.38 198 ILE A O 1
ATOM 1585 N N . GLY A 1 199 ? 12.114 -10.294 4.883 1.00 95.06 199 GLY A N 1
ATOM 1586 C CA . GLY A 1 199 ? 11.308 -10.774 6.010 1.00 95.06 199 GLY A CA 1
ATOM 1587 C C . GLY A 1 199 ? 10.448 -12.001 5.681 1.00 95.06 199 GLY A C 1
ATOM 1588 O O . GLY A 1 199 ? 10.197 -12.327 4.520 1.00 95.06 199 GLY A O 1
ATOM 1589 N N . ASN A 1 200 ? 9.940 -12.664 6.717 1.00 97.69 200 ASN A N 1
ATOM 1590 C CA . ASN A 1 200 ? 9.098 -13.850 6.581 1.00 97.69 200 ASN A CA 1
ATOM 1591 C C . ASN A 1 200 ? 7.712 -13.489 6.042 1.00 97.69 200 ASN A C 1
ATOM 1593 O O . ASN A 1 200 ? 7.044 -12.606 6.582 1.00 97.69 200 ASN A O 1
ATOM 1597 N N . SER A 1 201 ? 7.236 -14.244 5.054 1.00 98.06 201 SER A N 1
ATOM 1598 C CA . SER A 1 201 ? 5.827 -14.179 4.662 1.00 98.06 201 SER A CA 1
ATOM 1599 C C . SER A 1 201 ? 4.966 -14.933 5.681 1.00 98.06 201 SER A C 1
ATOM 1601 O O . SER A 1 201 ? 5.383 -15.953 6.238 1.00 98.06 201 SER A O 1
ATOM 1603 N N . LEU A 1 202 ? 3.761 -14.431 5.945 1.00 98.50 202 LEU A N 1
ATOM 1604 C CA . LEU A 1 202 ? 2.865 -14.960 6.974 1.00 98.50 202 LEU A CA 1
ATOM 1605 C C . LEU A 1 202 ? 1.519 -15.323 6.359 1.00 98.50 202 LEU A C 1
ATOM 1607 O O . LEU A 1 202 ? 0.900 -14.500 5.689 1.00 98.50 202 LEU A O 1
ATOM 1611 N N . PHE A 1 203 ? 1.041 -16.533 6.627 1.00 98.31 203 PHE A N 1
ATOM 1612 C CA . PHE A 1 203 ? -0.305 -16.952 6.259 1.00 98.31 203 PHE A CA 1
ATOM 1613 C C . PHE A 1 203 ? -1.129 -17.215 7.513 1.00 98.31 203 PHE A C 1
ATOM 1615 O O . PHE A 1 203 ? -0.671 -17.887 8.435 1.00 98.31 203 PHE A O 1
ATOM 1622 N N . PHE A 1 204 ? -2.356 -16.707 7.542 1.00 98.38 204 PHE A N 1
ATOM 1623 C CA . PHE A 1 204 ? -3.297 -16.925 8.629 1.00 98.38 204 PHE A CA 1
ATOM 1624 C C . PHE A 1 204 ? -4.601 -17.494 8.101 1.00 98.38 204 PHE A C 1
ATOM 1626 O O . PHE A 1 204 ? -5.072 -17.080 7.044 1.00 98.38 204 PHE A O 1
ATOM 1633 N N . THR A 1 205 ? -5.229 -18.397 8.851 1.00 97.62 205 THR A N 1
ATOM 1634 C CA . THR A 1 205 ? -6.570 -18.873 8.502 1.00 97.62 205 THR A CA 1
ATOM 1635 C C . THR A 1 205 ? -7.387 -19.314 9.713 1.00 97.62 205 THR A C 1
ATOM 1637 O O . THR A 1 205 ? -6.850 -19.869 10.675 1.00 97.62 205 THR A O 1
ATOM 1640 N N . ASN A 1 206 ? -8.699 -19.076 9.655 1.00 96.00 206 ASN A N 1
ATOM 1641 C CA . ASN A 1 206 ? -9.693 -19.676 10.548 1.00 96.00 206 ASN A CA 1
ATOM 1642 C C . ASN A 1 206 ? -10.355 -20.926 9.920 1.00 96.00 206 ASN A C 1
ATOM 1644 O O . ASN A 1 206 ? -11.102 -21.645 10.587 1.00 96.00 206 ASN A O 1
ATOM 1648 N N . ALA A 1 207 ? -10.056 -21.225 8.652 1.00 92.12 207 ALA A N 1
ATOM 1649 C CA . ALA A 1 207 ? -10.579 -22.378 7.942 1.00 92.12 207 ALA A CA 1
ATOM 1650 C C . ALA A 1 207 ? -9.766 -23.625 8.313 1.00 92.12 207 ALA A C 1
ATOM 1652 O O . ALA A 1 207 ? -8.572 -23.730 8.039 1.00 92.12 207 ALA A O 1
ATOM 1653 N N . LYS A 1 208 ? -10.418 -24.602 8.948 1.00 87.50 208 LYS A N 1
ATOM 1654 C CA . LYS A 1 208 ? -9.811 -25.884 9.347 1.00 87.50 208 LYS A CA 1
ATOM 1655 C C . LYS A 1 208 ? -9.577 -26.788 8.121 1.00 87.50 208 LYS A C 1
ATOM 1657 O O . LYS A 1 208 ? -10.269 -27.788 7.970 1.00 87.50 208 LYS A O 1
ATOM 1662 N N . ASN A 1 209 ? -8.636 -26.419 7.246 1.00 85.31 209 ASN A N 1
ATOM 1663 C CA . ASN A 1 209 ? -8.307 -27.101 5.980 1.00 85.31 209 ASN A CA 1
ATOM 1664 C C . ASN A 1 209 ? -9.471 -27.177 4.974 1.00 85.31 209 ASN A C 1
ATOM 1666 O O . ASN A 1 209 ? -9.568 -28.114 4.187 1.00 85.31 209 ASN A O 1
ATOM 1670 N N . GLN A 1 210 ? -10.367 -26.194 5.008 1.00 90.88 210 GLN A N 1
ATOM 1671 C CA . GLN A 1 210 ? -11.474 -26.073 4.060 1.00 90.88 210 GLN A CA 1
ATOM 1672 C C . GLN A 1 210 ? -11.176 -24.968 3.037 1.00 90.88 210 GLN A C 1
ATOM 1674 O O . GLN A 1 210 ? -10.406 -24.059 3.360 1.00 90.88 210 GLN A O 1
ATOM 1679 N N . PRO A 1 211 ? -11.799 -25.002 1.842 1.00 95.00 211 PRO A N 1
ATOM 1680 C CA . PRO A 1 211 ? -11.728 -23.891 0.898 1.00 95.00 211 PRO A CA 1
ATOM 1681 C C . PRO A 1 211 ? -12.144 -22.567 1.547 1.00 95.00 211 PRO A C 1
ATOM 1683 O O . PRO A 1 211 ? -13.062 -22.533 2.373 1.00 95.00 211 PRO A O 1
ATOM 1686 N N . LEU A 1 212 ? -11.461 -21.492 1.163 1.00 97.75 212 LEU A N 1
ATOM 1687 C CA . LEU A 1 212 ? -11.674 -20.147 1.683 1.00 97.75 212 LEU A CA 1
ATOM 1688 C C . LEU A 1 212 ? -12.809 -19.460 0.923 1.00 97.75 212 LEU A C 1
ATOM 1690 O O . LEU A 1 212 ? -12.886 -19.528 -0.306 1.00 97.75 212 LEU A O 1
ATOM 1694 N N . ASP A 1 213 ? -13.656 -18.736 1.646 1.00 97.31 213 ASP A N 1
ATOM 1695 C CA . ASP A 1 213 ? -14.613 -17.816 1.035 1.00 97.31 213 ASP A CA 1
ATOM 1696 C C . ASP A 1 213 ? -13.890 -16.565 0.521 1.00 97.31 213 ASP A C 1
ATOM 1698 O O . ASP A 1 213 ? -14.190 -16.075 -0.566 1.00 97.31 213 ASP A O 1
ATOM 1702 N N . VAL A 1 214 ? -12.879 -16.094 1.256 1.00 97.75 214 VAL A N 1
ATOM 1703 C CA . VAL A 1 214 ? -12.051 -14.953 0.856 1.00 97.75 214 VAL A CA 1
ATOM 1704 C C . VAL A 1 214 ? -10.594 -15.132 1.281 1.00 97.75 214 VAL A C 1
ATOM 1706 O O . VAL A 1 214 ? -10.298 -15.564 2.398 1.00 97.75 214 VAL A O 1
ATOM 1709 N N . LEU A 1 215 ? -9.677 -14.775 0.385 1.00 98.31 215 LEU A N 1
ATOM 1710 C CA . LEU A 1 215 ? -8.259 -14.579 0.660 1.00 98.31 215 LEU A CA 1
ATOM 1711 C C . LEU A 1 215 ? -7.945 -13.080 0.634 1.00 98.31 215 LEU A C 1
ATOM 1713 O O . LEU A 1 215 ? -8.077 -12.423 -0.395 1.00 98.31 215 LEU A O 1
ATOM 1717 N N . LEU A 1 216 ? -7.507 -12.551 1.769 1.00 98.19 216 LEU A N 1
ATOM 1718 C CA . LEU A 1 216 ? -7.075 -11.168 1.936 1.00 98.19 216 LEU A CA 1
ATOM 1719 C C . LEU A 1 216 ? -5.557 -11.108 1.731 1.00 98.19 216 LEU A C 1
ATOM 1721 O O . LEU A 1 216 ? -4.807 -11.763 2.456 1.00 98.19 216 LEU A O 1
ATOM 1725 N N . LEU A 1 217 ? -5.105 -10.356 0.730 1.00 97.06 217 LEU A N 1
ATOM 1726 C CA . LEU A 1 217 ? -3.698 -10.239 0.352 1.00 97.06 217 LEU A CA 1
ATOM 1727 C C . LEU A 1 217 ? -3.159 -8.858 0.737 1.00 97.06 217 LEU A C 1
ATOM 1729 O O . LEU A 1 217 ? -3.678 -7.837 0.290 1.00 97.06 217 LEU A O 1
ATOM 1733 N N . GLY A 1 218 ? -2.096 -8.825 1.533 1.00 96.81 218 GLY A N 1
ATOM 1734 C CA . GLY A 1 218 ? -1.374 -7.602 1.881 1.00 96.81 218 GLY A CA 1
ATOM 1735 C C . GLY A 1 218 ? 0.133 -7.829 1.903 1.00 96.81 218 GLY A C 1
ATOM 1736 O O . GLY A 1 218 ? 0.599 -8.961 1.791 1.00 96.81 218 GLY A O 1
ATOM 1737 N N . ASN A 1 219 ? 0.897 -6.757 2.074 1.00 96.88 219 ASN A N 1
ATOM 1738 C CA . ASN A 1 219 ? 2.356 -6.793 2.133 1.00 96.88 219 ASN A CA 1
ATOM 1739 C C . ASN A 1 219 ? 2.876 -6.077 3.384 1.00 96.88 219 ASN A C 1
ATOM 1741 O O . ASN A 1 219 ? 2.313 -5.075 3.820 1.00 96.88 219 ASN A O 1
ATOM 1745 N N . LEU A 1 220 ? 3.947 -6.604 3.974 1.00 97.25 220 LEU A N 1
ATOM 1746 C CA . LEU A 1 220 ? 4.617 -6.010 5.136 1.00 97.25 220 LEU A CA 1
ATOM 1747 C C . LEU A 1 220 ? 5.723 -5.032 4.721 1.00 97.25 220 LEU A C 1
ATOM 1749 O O . LEU A 1 220 ? 6.009 -4.077 5.447 1.00 97.25 220 LEU A O 1
ATOM 1753 N N . ASP A 1 221 ? 6.360 -5.284 3.578 1.00 97.06 221 ASP A N 1
ATOM 1754 C CA . ASP A 1 221 ? 7.512 -4.532 3.095 1.00 97.06 221 ASP A CA 1
ATOM 1755 C C . ASP A 1 221 ? 7.124 -3.262 2.329 1.00 97.06 221 ASP A C 1
ATOM 1757 O O . ASP A 1 221 ? 6.015 -3.135 1.810 1.00 97.06 221 ASP A O 1
ATOM 1761 N N . ASN A 1 222 ? 8.064 -2.326 2.244 1.00 95.50 222 ASN A N 1
ATOM 1762 C CA . ASN A 1 222 ? 8.054 -1.204 1.314 1.00 95.50 222 ASN A CA 1
ATOM 1763 C C . ASN A 1 222 ? 9.464 -0.970 0.739 1.00 95.50 222 ASN A C 1
ATOM 1765 O O . ASN A 1 222 ? 10.445 -1.586 1.159 1.00 95.50 222 ASN A O 1
ATOM 1769 N N . ASP A 1 223 ? 9.561 -0.062 -0.224 1.00 95.19 223 ASP A N 1
ATOM 1770 C CA . ASP A 1 223 ? 10.790 0.332 -0.919 1.00 95.19 223 ASP A CA 1
ATOM 1771 C C . ASP A 1 223 ? 11.536 1.504 -0.248 1.00 95.19 223 ASP A C 1
ATOM 1773 O O . ASP A 1 223 ? 12.542 1.980 -0.765 1.00 95.19 223 ASP A O 1
ATOM 1777 N N . THR A 1 224 ? 11.078 1.976 0.915 1.00 96.69 224 THR A N 1
ATOM 1778 C CA . THR A 1 224 ? 11.627 3.163 1.580 1.00 96.69 224 THR A CA 1
ATOM 1779 C C . THR A 1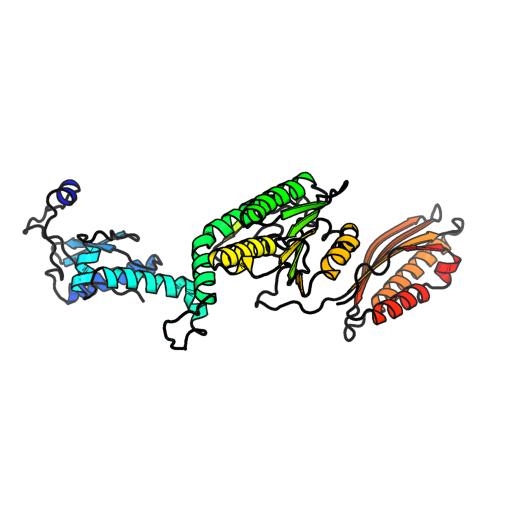 224 ? 12.746 2.796 2.552 1.00 96.69 224 THR A C 1
ATOM 1781 O O . THR A 1 224 ? 12.498 2.293 3.652 1.00 96.69 224 THR A O 1
ATOM 1784 N N . GLU A 1 225 ? 13.984 3.115 2.179 1.00 95.94 225 GLU A N 1
ATOM 1785 C CA . GLU A 1 225 ? 15.161 2.979 3.044 1.00 95.94 225 GLU A CA 1
ATOM 1786 C C . GLU A 1 225 ? 15.028 3.728 4.381 1.00 95.94 225 GLU A C 1
ATOM 1788 O O . GLU A 1 225 ? 14.265 4.685 4.524 1.00 95.94 225 GLU A O 1
ATOM 1793 N N . VAL A 1 226 ? 15.819 3.309 5.375 1.00 94.31 226 VAL A N 1
ATOM 1794 C CA . VAL A 1 226 ? 15.815 3.892 6.729 1.00 94.31 226 VAL A CA 1
ATOM 1795 C C . VAL A 1 226 ? 16.104 5.397 6.707 1.00 94.31 226 VAL A C 1
ATOM 1797 O O . VAL A 1 226 ? 15.468 6.144 7.444 1.00 94.31 226 VAL A O 1
ATOM 1800 N N . SER A 1 227 ? 17.009 5.845 5.834 1.00 95.88 227 SER A N 1
ATOM 1801 C CA . SER A 1 227 ? 17.378 7.256 5.645 1.00 95.88 227 SER A CA 1
ATOM 1802 C C . SER A 1 227 ? 16.202 8.143 5.220 1.00 95.88 227 SER A C 1
ATOM 1804 O O . SER A 1 227 ? 16.146 9.310 5.599 1.00 95.88 227 SER A O 1
ATOM 1806 N N . ASN A 1 228 ? 15.245 7.582 4.478 1.00 96.88 228 ASN A N 1
ATOM 1807 C CA . ASN A 1 228 ? 14.079 8.282 3.936 1.00 96.88 228 ASN A CA 1
ATOM 1808 C C . ASN A 1 228 ? 12.789 7.974 4.712 1.00 96.88 228 ASN A C 1
ATOM 1810 O O . ASN A 1 228 ? 11.693 8.367 4.302 1.00 96.88 228 ASN A O 1
ATOM 1814 N N . HIS A 1 229 ? 12.894 7.244 5.823 1.00 97.56 229 HIS A N 1
ATOM 1815 C CA . HIS A 1 229 ? 11.742 6.816 6.594 1.00 97.56 229 HIS A CA 1
ATOM 1816 C C . HIS A 1 229 ? 11.066 7.994 7.303 1.00 97.56 229 HIS A C 1
ATOM 1818 O O . HIS A 1 229 ? 11.696 8.765 8.025 1.00 97.56 229 HIS A O 1
ATOM 1824 N N . GLN A 1 230 ? 9.751 8.101 7.137 1.00 97.44 230 GLN A N 1
ATOM 1825 C CA . GLN A 1 230 ? 8.923 9.108 7.781 1.00 97.44 230 GLN A CA 1
ATOM 1826 C C . GLN A 1 230 ? 8.081 8.466 8.882 1.00 97.44 230 GLN A C 1
ATOM 1828 O O . GLN A 1 230 ? 7.188 7.661 8.606 1.00 97.44 230 GLN A O 1
ATOM 1833 N N . TYR A 1 231 ? 8.352 8.876 10.121 1.00 97.06 231 TYR A N 1
ATOM 1834 C CA . TYR A 1 231 ? 7.556 8.531 11.297 1.00 97.06 231 TYR A CA 1
ATOM 1835 C C . TYR A 1 231 ? 6.125 9.060 11.196 1.00 97.06 231 TYR A C 1
ATOM 1837 O O . TYR A 1 231 ? 5.844 10.010 10.457 1.00 97.06 231 TYR A O 1
ATOM 1845 N N . PHE A 1 232 ? 5.230 8.458 11.974 1.00 96.69 232 PHE A N 1
ATOM 1846 C CA . PHE A 1 232 ? 3.825 8.827 11.997 1.00 96.69 232 PHE A CA 1
ATOM 1847 C C . PHE A 1 232 ? 3.635 10.274 12.457 1.00 96.69 232 PHE A C 1
ATOM 1849 O O . PHE A 1 232 ? 4.134 10.691 13.505 1.00 96.69 232 PHE A O 1
ATOM 1856 N N . LYS A 1 233 ? 2.855 11.028 11.687 1.00 94.56 233 LYS A N 1
ATOM 1857 C CA . LYS A 1 233 ? 2.431 12.389 12.009 1.00 94.56 233 LYS A CA 1
ATOM 1858 C C . LYS A 1 233 ? 0.943 12.540 11.744 1.00 94.56 233 LYS A C 1
ATOM 1860 O O . LYS A 1 233 ? 0.444 12.116 10.701 1.00 94.56 233 LYS A O 1
ATOM 1865 N N . ILE A 1 234 ? 0.270 13.220 12.660 1.00 89.94 234 ILE A N 1
ATOM 1866 C CA . ILE A 1 234 ? -1.135 13.597 12.556 1.00 89.94 234 ILE A CA 1
ATOM 1867 C C . ILE A 1 234 ? -1.247 15.120 12.490 1.00 89.94 234 ILE A C 1
ATOM 1869 O O . ILE A 1 234 ? -0.550 15.834 13.209 1.00 89.94 234 ILE A O 1
ATOM 1873 N N . ASN A 1 235 ? -2.114 15.612 11.610 1.00 85.81 235 ASN A N 1
ATOM 1874 C CA . ASN A 1 235 ? -2.616 16.982 11.635 1.00 85.81 235 ASN A CA 1
ATOM 1875 C C . ASN A 1 235 ? -4.152 16.963 11.545 1.00 85.81 235 ASN A C 1
ATOM 1877 O O . ASN A 1 235 ? -4.747 15.897 11.387 1.00 85.81 235 ASN A O 1
ATOM 1881 N N . ASP A 1 236 ? -4.790 18.133 11.597 1.00 73.50 236 ASP A N 1
ATOM 1882 C CA . ASP A 1 236 ? -6.256 18.267 11.642 1.00 73.50 236 ASP A CA 1
ATOM 1883 C C . ASP A 1 236 ? -7.014 17.622 10.464 1.00 73.50 236 ASP A C 1
ATOM 1885 O O . ASP A 1 236 ? -8.235 17.482 10.529 1.00 73.50 236 ASP A O 1
ATOM 1889 N N . LYS A 1 237 ? -6.331 17.267 9.366 1.00 78.38 237 LYS A N 1
ATOM 1890 C CA . LYS A 1 237 ? -6.960 16.770 8.131 1.00 78.38 237 LYS A CA 1
ATOM 1891 C C . LYS A 1 237 ? -6.469 15.399 7.677 1.00 78.38 237 LYS A C 1
ATOM 1893 O O . LYS A 1 237 ? -7.194 14.732 6.946 1.00 78.38 237 LYS A O 1
ATOM 1898 N N . GLN A 1 238 ? -5.254 14.989 8.042 1.00 86.31 238 GLN A N 1
ATOM 1899 C CA . GLN A 1 238 ? -4.643 13.773 7.508 1.00 86.31 238 GLN A CA 1
ATOM 1900 C C . GLN A 1 238 ? -3.610 13.144 8.445 1.00 86.31 238 GLN A C 1
ATOM 1902 O O . GLN A 1 238 ? -2.940 13.810 9.240 1.00 86.31 238 GLN A O 1
ATOM 1907 N N . TRP A 1 239 ? -3.442 11.835 8.274 1.00 90.75 239 TRP A N 1
ATOM 1908 C CA . TRP A 1 239 ? -2.325 11.067 8.813 1.00 90.75 239 TRP A CA 1
ATOM 1909 C C . TRP A 1 239 ? -1.251 10.924 7.736 1.00 90.75 239 TRP A C 1
ATOM 1911 O O . TRP A 1 239 ? -1.560 10.715 6.564 1.00 90.75 239 TRP A O 1
ATOM 1921 N N . SER A 1 240 ? 0.015 11.039 8.123 1.00 93.94 240 SER A N 1
ATOM 1922 C CA . SER A 1 240 ? 1.159 10.959 7.210 1.00 93.94 240 SER A CA 1
ATOM 1923 C C . SER A 1 240 ? 2.301 10.149 7.821 1.00 93.94 240 SER A C 1
ATOM 1925 O O . SER A 1 240 ? 2.437 10.072 9.041 1.00 93.94 240 SER A O 1
ATOM 1927 N N . GLY A 1 241 ? 3.080 9.495 6.963 1.00 96.12 241 GLY A N 1
ATOM 1928 C CA . GLY A 1 241 ? 4.159 8.591 7.351 1.00 96.12 241 GLY A CA 1
ATOM 1929 C C . GLY A 1 241 ? 4.369 7.480 6.322 1.00 96.12 241 GLY A C 1
ATOM 1930 O O . GLY A 1 241 ? 3.508 7.218 5.475 1.00 96.12 241 GLY A O 1
ATOM 1931 N N . THR A 1 242 ? 5.521 6.817 6.386 1.00 97.06 242 THR A N 1
ATOM 1932 C CA . THR A 1 242 ? 5.902 5.789 5.411 1.00 97.06 242 THR A CA 1
ATOM 1933 C C . THR A 1 242 ? 4.962 4.588 5.477 1.00 97.06 242 THR A C 1
ATOM 1935 O O . THR A 1 242 ? 4.812 3.941 6.518 1.00 97.06 242 THR A O 1
ATOM 1938 N N . GLY A 1 243 ? 4.378 4.245 4.328 1.00 94.19 243 GLY A N 1
ATOM 1939 C CA . GLY A 1 243 ? 3.548 3.054 4.172 1.00 94.19 243 GLY A CA 1
ATOM 1940 C C . GLY A 1 243 ? 2.088 3.217 4.598 1.00 94.19 243 GLY A C 1
ATOM 1941 O O . GLY A 1 243 ? 1.333 2.259 4.494 1.00 94.19 243 GLY A O 1
ATOM 1942 N N . ILE A 1 244 ? 1.650 4.398 5.063 1.00 94.19 244 ILE A N 1
ATOM 1943 C CA . ILE A 1 244 ? 0.260 4.579 5.525 1.00 94.19 244 ILE A CA 1
ATOM 1944 C C . ILE A 1 244 ? -0.744 4.198 4.436 1.00 94.19 244 ILE A C 1
ATOM 1946 O O . ILE A 1 244 ? -1.598 3.350 4.670 1.00 94.19 244 ILE A O 1
ATOM 1950 N N . TRP A 1 245 ? -0.635 4.795 3.249 1.00 91.06 245 TRP A N 1
ATOM 1951 C CA . TRP A 1 245 ? -1.588 4.539 2.167 1.00 91.06 245 TRP A CA 1
ATOM 1952 C C . TRP A 1 245 ? -1.272 3.257 1.386 1.00 91.06 245 TRP A C 1
ATOM 1954 O O . TRP A 1 245 ? -2.182 2.547 0.972 1.00 91.06 245 TRP A O 1
ATOM 1964 N N . THR A 1 246 ? 0.009 2.931 1.200 1.00 89.56 246 THR A N 1
ATOM 1965 C CA . THR A 1 246 ? 0.414 1.841 0.302 1.00 89.56 246 THR A CA 1
ATOM 1966 C C . THR A 1 246 ? 0.215 0.451 0.899 1.00 89.56 246 THR A C 1
ATOM 1968 O O . THR A 1 246 ? -0.121 -0.464 0.152 1.00 89.56 246 THR A O 1
ATOM 1971 N N . ASN A 1 247 ? 0.393 0.269 2.215 1.00 93.50 247 ASN A N 1
ATOM 1972 C CA . ASN A 1 247 ? 0.265 -1.052 2.842 1.00 93.50 247 ASN A CA 1
ATOM 1973 C C . ASN A 1 247 ? -0.244 -1.040 4.295 1.00 93.50 247 ASN A C 1
ATOM 1975 O O . ASN A 1 247 ? -1.226 -1.714 4.610 1.00 93.50 247 ASN A O 1
ATOM 1979 N N . LYS A 1 248 ? 0.374 -0.275 5.202 1.00 95.81 248 LYS A N 1
ATOM 1980 C CA . LYS A 1 248 ? 0.109 -0.344 6.651 1.00 95.81 248 LYS A CA 1
ATOM 1981 C C . LYS A 1 248 ? -1.328 0.036 7.002 1.00 95.81 248 LYS A C 1
ATOM 1983 O O . LYS A 1 248 ? -1.929 -0.627 7.841 1.00 95.81 248 LYS A O 1
ATOM 1988 N N . GLY A 1 249 ? -1.900 1.039 6.335 1.00 93.75 249 GLY A N 1
ATOM 1989 C CA . GLY A 1 249 ? -3.293 1.444 6.538 1.00 93.75 249 GLY A CA 1
ATOM 1990 C C . GLY A 1 249 ? -4.282 0.339 6.173 1.00 93.75 249 GLY A C 1
ATOM 1991 O O . GLY A 1 249 ? -5.200 0.067 6.941 1.00 93.75 249 GLY A O 1
ATOM 1992 N N . GLY A 1 250 ? -4.053 -0.370 5.066 1.00 93.50 250 GLY A N 1
ATOM 1993 C CA . GLY A 1 250 ? -4.874 -1.517 4.674 1.00 93.50 250 GLY A CA 1
ATOM 1994 C C . GLY A 1 250 ? -4.809 -2.670 5.676 1.00 93.50 250 GLY A C 1
ATOM 1995 O O . GLY A 1 250 ? -5.834 -3.258 6.018 1.00 93.50 250 GLY A O 1
ATOM 1996 N N . LEU A 1 251 ? -3.625 -2.945 6.234 1.00 95.50 251 LEU A N 1
ATOM 1997 C CA . LEU A 1 251 ? -3.455 -3.932 7.309 1.00 95.50 251 LEU A CA 1
ATOM 1998 C C . LEU A 1 251 ? -4.143 -3.504 8.613 1.00 95.50 251 LEU A C 1
ATOM 2000 O O . LEU A 1 251 ? -4.639 -4.340 9.369 1.00 95.50 251 LEU A O 1
ATOM 2004 N N . THR A 1 252 ? -4.190 -2.202 8.888 1.00 93.88 252 THR A N 1
ATOM 2005 C CA . THR A 1 252 ? -4.906 -1.661 10.044 1.00 93.88 252 THR A CA 1
ATOM 2006 C C . THR A 1 252 ? -6.418 -1.808 9.857 1.00 93.88 252 THR A C 1
ATOM 2008 O O . THR A 1 252 ? -7.106 -2.284 10.761 1.00 93.88 252 THR A O 1
ATOM 2011 N N . VAL A 1 253 ? -6.930 -1.482 8.665 1.00 92.44 253 VAL A N 1
ATOM 2012 C CA . VAL A 1 253 ? -8.340 -1.687 8.295 1.00 92.44 253 VAL A CA 1
ATOM 2013 C C . VAL A 1 253 ? -8.713 -3.171 8.346 1.00 92.44 253 VAL A C 1
ATOM 2015 O O . VAL A 1 253 ? -9.790 -3.503 8.832 1.00 92.44 253 VAL A O 1
ATOM 2018 N N . LEU A 1 254 ? -7.815 -4.070 7.931 1.00 94.75 254 LEU A N 1
ATOM 2019 C CA . LEU A 1 254 ? -7.988 -5.518 8.069 1.00 94.75 254 LEU A CA 1
ATOM 2020 C C . LEU A 1 254 ? -8.237 -5.926 9.526 1.00 94.75 254 LEU A C 1
ATOM 2022 O O . LEU A 1 254 ? -9.229 -6.600 9.799 1.00 94.75 254 LEU A O 1
ATOM 2026 N N . LEU A 1 255 ? -7.369 -5.529 10.466 1.00 93.25 255 LEU A N 1
ATOM 2027 C CA . LEU A 1 255 ? -7.559 -5.878 11.880 1.00 93.25 255 LEU A CA 1
ATOM 2028 C C . LEU A 1 255 ? -8.882 -5.341 12.421 1.00 93.25 255 LEU A C 1
ATOM 2030 O O . LEU A 1 255 ? -9.594 -6.052 13.132 1.00 93.25 255 LEU A O 1
ATOM 2034 N N . LEU A 1 256 ? -9.217 -4.102 12.063 1.00 92.25 256 LEU A N 1
ATOM 2035 C CA . LEU A 1 256 ? -10.457 -3.462 12.472 1.00 92.25 256 LEU A CA 1
ATOM 2036 C C . LEU A 1 256 ? -11.679 -4.220 11.944 1.00 92.25 256 LEU A C 1
ATOM 2038 O O . LEU A 1 256 ? -12.605 -4.492 12.705 1.00 92.25 256 LEU A O 1
ATOM 2042 N N . ALA A 1 257 ? -11.662 -4.609 10.668 1.00 92.75 257 ALA A N 1
ATOM 2043 C CA . ALA A 1 257 ? -12.733 -5.375 10.047 1.00 92.75 257 ALA A CA 1
ATOM 2044 C C . ALA A 1 257 ? -12.911 -6.741 10.722 1.00 92.75 257 ALA A C 1
ATOM 2046 O O . ALA A 1 257 ? -14.027 -7.088 11.100 1.00 92.75 257 ALA A O 1
ATOM 2047 N N . LEU A 1 258 ? -11.826 -7.491 10.944 1.00 93.19 258 LEU A N 1
ATOM 2048 C CA . LEU A 1 258 ? -11.900 -8.791 11.618 1.00 93.19 258 LEU A CA 1
ATOM 2049 C C . LEU A 1 258 ? -12.428 -8.656 13.050 1.00 93.19 258 LEU A C 1
ATOM 2051 O O . LEU A 1 258 ? -13.296 -9.420 13.458 1.00 93.19 258 LEU A O 1
ATOM 2055 N N . SER A 1 259 ? -11.961 -7.652 13.792 1.00 91.38 259 SER A N 1
ATOM 2056 C CA . SER A 1 259 ? -12.399 -7.419 15.172 1.00 91.38 259 SER A CA 1
ATOM 2057 C C . SER A 1 259 ? -13.871 -6.994 15.238 1.00 91.38 259 SER A C 1
ATOM 2059 O O . SER A 1 259 ? -14.604 -7.439 16.117 1.00 91.38 259 SER A O 1
ATOM 2061 N N . ALA A 1 260 ? -14.337 -6.195 14.273 1.00 88.56 260 ALA A N 1
ATOM 2062 C CA . ALA A 1 260 ? -15.743 -5.812 14.164 1.00 88.56 260 ALA A CA 1
ATOM 2063 C C . ALA A 1 260 ? -16.646 -7.000 13.797 1.00 88.56 260 ALA A C 1
ATOM 2065 O O . ALA A 1 260 ? -17.763 -7.104 14.309 1.00 88.56 260 ALA A O 1
ATOM 2066 N N . LEU A 1 261 ? -16.170 -7.897 12.928 1.00 90.00 261 LEU A N 1
ATOM 2067 C CA . LEU A 1 261 ? -16.872 -9.131 12.572 1.00 90.00 261 LEU A CA 1
ATOM 2068 C C . LEU A 1 261 ? -16.929 -10.111 13.745 1.00 90.00 261 LEU A C 1
ATOM 2070 O O . LEU A 1 261 ? -17.961 -10.754 13.928 1.00 90.00 261 LEU A O 1
ATOM 2074 N N . GLU A 1 262 ? -15.861 -10.204 14.541 1.00 87.75 262 GLU A N 1
ATOM 2075 C CA . GLU A 1 262 ? -15.836 -11.013 15.765 1.00 87.75 262 GLU A CA 1
ATOM 2076 C C . GLU A 1 262 ? -16.807 -10.453 16.804 1.00 87.75 262 GLU A C 1
ATOM 2078 O O . GLU A 1 262 ? -17.666 -11.172 17.299 1.00 87.75 262 GLU A O 1
ATOM 2083 N N . HIS A 1 263 ? -16.751 -9.142 17.064 1.00 85.38 263 HIS A N 1
ATOM 2084 C CA . HIS A 1 263 ? -17.675 -8.469 17.979 1.00 85.38 263 HIS A CA 1
ATOM 2085 C C . HIS A 1 263 ? -19.143 -8.591 17.545 1.00 85.38 263 HIS A C 1
ATOM 2087 O O . HIS A 1 263 ? -20.050 -8.565 18.372 1.00 85.38 263 HIS A O 1
ATOM 2093 N N . SER A 1 264 ? -19.384 -8.713 16.239 1.00 82.94 264 SER A N 1
ATOM 2094 C CA . SER A 1 264 ? -20.722 -8.916 15.683 1.00 82.94 264 SER A CA 1
ATOM 2095 C C . SER A 1 264 ? -21.130 -10.391 15.590 1.00 82.94 264 SER A C 1
ATOM 2097 O O . SER A 1 264 ? -22.220 -10.658 15.090 1.00 82.94 264 SER A O 1
ATOM 2099 N N . GLU A 1 265 ? -20.279 -11.320 16.045 1.00 84.69 265 GLU A N 1
ATOM 2100 C CA . GLU A 1 265 ? -20.483 -12.778 16.038 1.00 84.69 265 GLU A CA 1
ATOM 2101 C C . GLU A 1 265 ? -20.646 -13.390 14.630 1.00 84.69 265 GLU A C 1
ATOM 2103 O O . GLU A 1 265 ? -21.257 -14.442 14.455 1.00 84.69 265 GLU A O 1
ATOM 2108 N N .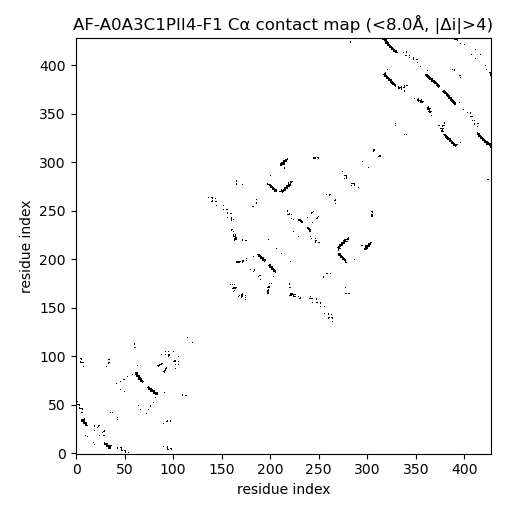 VAL A 1 266 ? -20.082 -12.746 13.600 1.00 89.00 266 VAL A N 1
ATOM 2109 C CA . VAL A 1 266 ? -20.170 -13.195 12.192 1.00 89.00 266 VAL A CA 1
ATOM 2110 C C . VAL A 1 266 ? -18.870 -13.842 11.704 1.00 89.00 266 VAL A C 1
ATOM 2112 O O . VAL A 1 266 ? -18.884 -14.644 10.767 1.00 89.00 266 VAL A O 1
ATOM 2115 N N . LEU A 1 267 ? -17.733 -13.529 12.335 1.00 89.25 267 LEU A N 1
ATOM 2116 C CA . LEU A 1 267 ? -16.410 -13.984 11.889 1.00 89.25 267 LEU A CA 1
ATOM 2117 C C . LEU A 1 267 ? -16.292 -15.516 11.818 1.00 89.25 267 LEU A C 1
ATOM 2119 O O . LEU A 1 267 ? -15.693 -16.045 10.882 1.00 89.25 267 LEU A O 1
ATOM 2123 N N . SER A 1 268 ? -16.905 -16.232 12.763 1.00 87.81 268 SER A N 1
ATOM 2124 C CA . SER A 1 268 ? -16.903 -17.701 12.822 1.00 87.81 268 SER A CA 1
ATOM 2125 C C . SER A 1 268 ? -17.632 -18.368 11.645 1.00 87.81 268 SER A C 1
ATOM 2127 O O . SER A 1 268 ? -17.321 -19.510 11.302 1.00 87.81 268 SER A O 1
ATOM 2129 N N . GLY A 1 269 ? -18.565 -17.657 11.002 1.00 89.25 269 GLY A N 1
ATOM 2130 C CA . GLY A 1 269 ? -19.333 -18.134 9.850 1.00 89.25 269 GLY A CA 1
ATOM 2131 C C . GLY A 1 269 ? -18.643 -17.943 8.497 1.00 89.25 269 GLY A C 1
ATOM 2132 O O . GLY A 1 269 ? -19.141 -18.453 7.497 1.00 89.25 269 GLY A O 1
ATOM 2133 N N . THR A 1 270 ? -17.509 -17.233 8.444 1.00 92.38 270 THR A N 1
ATOM 2134 C CA . THR A 1 270 ? -16.808 -16.900 7.191 1.00 92.38 270 THR A CA 1
ATOM 2135 C C . THR A 1 270 ? -15.412 -17.516 7.169 1.00 92.38 270 THR A C 1
ATOM 2137 O O . THR A 1 270 ? -14.620 -17.293 8.085 1.00 92.38 270 THR A O 1
ATOM 2140 N N . LYS A 1 271 ? -15.066 -18.267 6.116 1.00 96.62 271 LYS A N 1
ATOM 2141 C CA . LYS A 1 271 ? -13.746 -18.910 5.986 1.00 96.62 271 LYS A CA 1
ATOM 2142 C C . LYS A 1 271 ? -12.758 -17.950 5.335 1.00 96.62 271 LYS A C 1
ATOM 2144 O O . LYS A 1 271 ? -12.786 -17.740 4.124 1.00 96.62 271 LYS A O 1
ATOM 2149 N N . ILE A 1 272 ? -11.874 -17.376 6.139 1.00 98.06 272 ILE A N 1
ATOM 2150 C CA . ILE A 1 272 ? -10.949 -16.321 5.734 1.00 98.06 272 ILE A CA 1
ATOM 2151 C C . ILE A 1 272 ? -9.516 -16.859 5.736 1.00 98.06 272 ILE A C 1
ATOM 2153 O O . ILE A 1 272 ? -9.065 -17.514 6.684 1.00 98.06 272 ILE A O 1
ATOM 2157 N N . GLY A 1 273 ? -8.786 -16.562 4.665 1.00 98.19 273 GLY A N 1
ATOM 2158 C CA . GLY A 1 273 ? -7.329 -16.628 4.626 1.00 98.19 273 GLY A CA 1
ATOM 2159 C C . GLY A 1 273 ? -6.741 -15.226 4.557 1.00 98.19 273 GLY A C 1
ATOM 2160 O O . GLY A 1 273 ? -7.317 -14.340 3.933 1.00 98.19 273 GLY A O 1
ATOM 2161 N N . ILE A 1 274 ? -5.587 -15.020 5.180 1.00 98.56 274 ILE A N 1
ATOM 2162 C CA . ILE A 1 274 ? -4.837 -13.764 5.126 1.00 98.56 274 ILE A CA 1
ATOM 2163 C C . ILE A 1 274 ? -3.412 -14.122 4.736 1.00 98.56 274 ILE A C 1
ATOM 2165 O O . ILE A 1 274 ? -2.762 -14.882 5.451 1.00 98.56 274 ILE A O 1
ATOM 2169 N N . LEU A 1 275 ? -2.925 -13.593 3.620 1.00 98.44 275 LEU A N 1
ATOM 2170 C CA . LEU A 1 275 ? -1.543 -13.763 3.188 1.00 98.44 275 LEU A CA 1
ATOM 2171 C C . LEU A 1 275 ? -0.838 -12.409 3.233 1.00 98.44 275 LEU A C 1
ATOM 2173 O O . LEU A 1 275 ? -1.228 -11.480 2.529 1.00 98.44 275 LEU A O 1
ATOM 2177 N N . LEU A 1 276 ? 0.194 -12.316 4.069 1.00 98.31 276 LEU A N 1
ATOM 2178 C CA . LEU A 1 276 ? 1.062 -11.153 4.196 1.00 98.31 276 LEU A CA 1
ATOM 2179 C C . LEU A 1 276 ? 2.415 -11.469 3.557 1.00 98.31 276 LEU A C 1
ATOM 2181 O O . LEU A 1 276 ? 3.171 -12.292 4.083 1.00 98.31 276 LEU A O 1
ATOM 2185 N N . THR A 1 277 ? 2.699 -10.849 2.417 1.00 97.69 277 THR A N 1
ATOM 2186 C CA . THR A 1 277 ? 3.951 -11.025 1.670 1.00 97.69 277 THR A CA 1
ATOM 2187 C C . THR A 1 277 ? 5.014 -10.019 2.106 1.00 97.69 277 THR A C 1
ATOM 2189 O O . THR A 1 277 ? 4.750 -9.107 2.894 1.00 97.69 277 THR A O 1
ATOM 2192 N N . THR A 1 278 ? 6.241 -10.220 1.635 1.00 97.12 278 THR A N 1
ATOM 2193 C CA . THR A 1 278 ? 7.425 -9.456 2.060 1.00 97.12 278 THR A CA 1
ATOM 2194 C C . THR A 1 278 ? 8.314 -9.019 0.897 1.00 97.12 278 THR A C 1
ATOM 2196 O O . THR A 1 278 ? 9.470 -8.663 1.105 1.00 97.12 278 THR A O 1
ATOM 2199 N N . ASP A 1 279 ? 7.785 -9.066 -0.324 1.00 95.06 279 ASP A N 1
ATOM 2200 C CA . ASP A 1 279 ? 8.495 -8.779 -1.567 1.00 95.06 279 ASP A CA 1
ATOM 2201 C C . ASP A 1 279 ? 7.650 -7.969 -2.568 1.00 95.06 279 ASP A C 1
ATOM 2203 O O . ASP A 1 279 ? 7.895 -8.040 -3.774 1.00 95.06 279 ASP A O 1
ATOM 2207 N N . ASP A 1 280 ? 6.651 -7.206 -2.109 1.00 92.81 280 ASP A N 1
ATOM 2208 C CA . ASP A 1 280 ? 5.810 -6.392 -3.004 1.00 92.81 280 ASP A CA 1
ATOM 2209 C C . ASP A 1 280 ? 6.634 -5.302 -3.710 1.00 92.81 280 ASP A C 1
ATOM 2211 O O . ASP A 1 280 ? 6.515 -5.114 -4.923 1.00 92.81 280 ASP A O 1
ATOM 2215 N N . SER A 1 281 ? 7.582 -4.690 -2.990 1.00 91.81 281 SER A N 1
ATOM 2216 C CA . SER A 1 281 ? 8.578 -3.761 -3.556 1.00 91.81 281 SER A CA 1
ATOM 2217 C C . SER A 1 281 ? 9.511 -4.421 -4.583 1.00 91.81 281 SER A C 1
ATOM 2219 O O . SER A 1 281 ? 10.060 -3.756 -5.462 1.00 91.81 281 SER A O 1
ATOM 2221 N N . LEU A 1 282 ? 9.651 -5.748 -4.523 1.00 90.31 282 LEU A N 1
ATOM 2222 C CA . LEU A 1 282 ? 10.387 -6.573 -5.486 1.00 90.31 282 LEU A CA 1
ATOM 2223 C C . LEU A 1 282 ? 9.458 -7.227 -6.519 1.00 90.31 282 LEU A C 1
ATOM 2225 O O . LEU A 1 282 ? 9.858 -8.159 -7.223 1.00 90.31 282 LEU A O 1
ATOM 2229 N N . GLN A 1 283 ? 8.233 -6.712 -6.643 1.00 86.12 283 GLN A N 1
ATOM 2230 C CA . GLN A 1 283 ? 7.226 -7.113 -7.624 1.00 86.12 283 GLN A CA 1
ATOM 2231 C C . GLN A 1 283 ? 6.696 -8.542 -7.427 1.00 86.12 283 GLN A C 1
ATOM 2233 O O . GLN A 1 283 ? 6.257 -9.185 -8.382 1.00 86.12 283 GLN A O 1
ATOM 2238 N N . GLY A 1 284 ? 6.731 -9.056 -6.195 1.00 88.50 284 GLY A N 1
ATOM 2239 C CA . GLY A 1 284 ? 6.147 -10.349 -5.839 1.00 88.50 284 GLY A CA 1
ATOM 2240 C C . GLY A 1 284 ? 6.885 -11.557 -6.425 1.00 88.50 284 GLY A C 1
ATOM 2241 O O . GLY A 1 284 ? 6.297 -12.632 -6.553 1.00 88.50 284 GLY A O 1
ATOM 2242 N N . LYS A 1 285 ? 8.149 -11.404 -6.848 1.00 86.88 285 LYS A N 1
ATOM 2243 C CA . LYS A 1 285 ? 8.923 -12.461 -7.528 1.00 86.88 285 LYS A CA 1
ATOM 2244 C C . LYS A 1 285 ? 9.062 -13.734 -6.691 1.00 86.88 285 LYS A C 1
ATOM 2246 O O . LYS A 1 285 ? 9.011 -14.834 -7.242 1.00 86.88 285 LYS A O 1
ATOM 2251 N N . LEU A 1 286 ? 9.223 -13.589 -5.381 1.00 91.94 286 LEU A N 1
ATOM 2252 C CA . LEU A 1 286 ? 9.415 -14.682 -4.432 1.00 91.94 286 LEU A CA 1
ATOM 2253 C C . LEU A 1 286 ? 8.066 -15.228 -3.949 1.00 91.94 286 LEU A C 1
ATOM 2255 O O . LEU A 1 286 ? 7.886 -16.444 -3.858 1.00 91.94 286 LEU A O 1
ATOM 2259 N N . SER A 1 287 ? 7.088 -14.353 -3.705 1.00 94.25 287 SER A N 1
ATOM 2260 C CA . SER A 1 287 ? 5.763 -14.746 -3.215 1.00 94.25 287 SER A CA 1
ATOM 2261 C C . SER A 1 287 ? 4.815 -15.255 -4.305 1.00 94.25 287 SER A C 1
ATOM 2263 O O . SER A 1 287 ? 3.826 -15.904 -3.971 1.00 94.25 287 SER A O 1
ATOM 2265 N N . LYS A 1 288 ? 5.116 -15.070 -5.601 1.00 92.38 288 LYS A N 1
ATOM 2266 C CA . LYS A 1 288 ? 4.255 -15.478 -6.733 1.00 92.38 288 LYS A CA 1
ATOM 2267 C C . LYS A 1 288 ? 3.732 -16.911 -6.621 1.00 92.38 288 LYS A C 1
ATOM 2269 O O . LYS A 1 288 ? 2.536 -17.146 -6.791 1.00 92.38 288 LYS A O 1
ATOM 2274 N N . LYS A 1 289 ? 4.613 -17.874 -6.324 1.00 94.19 289 LYS A N 1
ATOM 2275 C CA . LYS A 1 289 ? 4.225 -19.289 -6.176 1.00 94.19 289 LYS A CA 1
ATOM 2276 C C . LYS A 1 289 ? 3.298 -19.495 -4.977 1.00 94.19 289 LYS A C 1
ATOM 2278 O O . LYS A 1 289 ? 2.306 -20.206 -5.099 1.00 94.19 289 LYS A O 1
ATOM 2283 N N . LEU A 1 290 ? 3.595 -18.846 -3.852 1.00 95.75 290 LEU A N 1
ATOM 2284 C CA . LEU A 1 290 ? 2.804 -18.939 -2.626 1.00 95.75 290 LEU A CA 1
ATOM 2285 C C . LEU A 1 290 ? 1.415 -18.307 -2.797 1.00 95.75 290 LEU A C 1
ATOM 2287 O O . LEU A 1 290 ? 0.415 -18.929 -2.446 1.00 95.75 290 LEU A O 1
ATOM 2291 N N . ILE A 1 291 ? 1.341 -17.110 -3.390 1.00 96.12 291 ILE A N 1
ATOM 2292 C CA . ILE A 1 291 ? 0.076 -16.439 -3.720 1.00 96.12 291 ILE A CA 1
ATOM 2293 C C . ILE A 1 291 ? -0.765 -17.342 -4.623 1.00 96.12 291 ILE A C 1
ATOM 2295 O O . ILE A 1 291 ? -1.943 -17.559 -4.346 1.00 96.12 291 ILE A O 1
ATOM 2299 N N . HIS A 1 292 ? -0.169 -17.911 -5.675 1.00 95.38 292 HIS A N 1
ATOM 2300 C CA . HIS A 1 292 ? -0.880 -18.811 -6.580 1.00 95.38 292 HIS A CA 1
ATOM 2301 C C . HIS A 1 292 ? -1.427 -20.043 -5.844 1.00 95.38 292 HIS A C 1
ATOM 2303 O O . HIS A 1 292 ? -2.620 -20.316 -5.911 1.00 95.38 292 HIS A O 1
ATOM 2309 N N . GLN A 1 293 ? -0.595 -20.729 -5.055 1.00 95.12 293 GLN A N 1
ATOM 2310 C CA . GLN A 1 293 ? -1.020 -21.898 -4.279 1.00 95.12 293 GLN A CA 1
ATOM 2311 C C . GLN A 1 293 ? -2.179 -21.588 -3.324 1.00 95.12 293 GLN A C 1
ATOM 2313 O O . GLN A 1 293 ? -3.144 -22.344 -3.270 1.00 95.12 293 GLN A O 1
ATOM 2318 N N . LYS A 1 294 ? -2.118 -20.478 -2.576 1.00 95.62 294 LYS A N 1
ATOM 2319 C CA . LYS A 1 294 ? -3.178 -20.126 -1.618 1.00 95.62 294 LYS A CA 1
ATOM 2320 C C . LYS A 1 294 ? -4.447 -19.613 -2.314 1.00 95.62 294 LYS A C 1
ATOM 2322 O O . LYS A 1 294 ? -5.544 -19.897 -1.840 1.00 95.62 294 LYS A O 1
ATOM 2327 N N . SER A 1 295 ? -4.317 -18.897 -3.433 1.00 95.94 295 SER A N 1
ATOM 2328 C CA . SER A 1 295 ? -5.462 -18.350 -4.182 1.00 95.94 295 SER A CA 1
ATOM 2329 C C . SER A 1 295 ? -6.281 -19.411 -4.915 1.00 95.94 295 SER A C 1
ATOM 2331 O O . SER A 1 295 ? -7.494 -19.258 -4.995 1.00 95.94 295 SER A O 1
ATOM 2333 N N . LEU A 1 296 ? -5.673 -20.521 -5.357 1.00 95.62 296 LEU A N 1
ATOM 2334 C CA . LEU A 1 296 ? -6.401 -21.650 -5.962 1.00 95.62 296 LEU A CA 1
ATOM 2335 C C . LEU A 1 296 ? -7.480 -22.246 -5.042 1.00 95.62 296 LEU A C 1
ATOM 2337 O O . LEU A 1 296 ? -8.427 -22.869 -5.517 1.00 95.62 296 LEU A O 1
ATOM 2341 N N . HIS A 1 297 ? -7.345 -22.058 -3.729 1.00 92.75 297 HIS A N 1
ATOM 2342 C CA . HIS A 1 297 ? -8.280 -22.563 -2.727 1.00 92.75 297 HIS A CA 1
ATOM 2343 C C . HIS A 1 297 ? -9.247 -21.494 -2.199 1.00 92.75 297 HIS A C 1
ATOM 2345 O O . HIS A 1 297 ? -9.939 -21.752 -1.213 1.00 92.75 297 HIS A O 1
ATOM 2351 N N . ALA A 1 298 ? -9.301 -20.311 -2.818 1.00 97.38 298 ALA A N 1
ATOM 2352 C CA . ALA A 1 298 ? -10.159 -19.206 -2.407 1.00 97.38 298 ALA A CA 1
ATOM 2353 C C . ALA A 1 298 ? -11.187 -18.851 -3.488 1.00 97.38 298 ALA A C 1
ATOM 2355 O O . ALA A 1 298 ? -10.848 -18.759 -4.664 1.00 97.38 298 ALA A O 1
ATOM 2356 N N . LYS A 1 299 ? -12.441 -18.603 -3.088 1.00 97.44 299 LYS A N 1
ATOM 2357 C CA . LYS A 1 299 ? -13.488 -18.130 -4.015 1.00 97.44 299 LYS A CA 1
ATOM 2358 C C . LYS A 1 299 ? -13.230 -16.700 -4.488 1.00 97.44 299 LYS A C 1
ATOM 2360 O O . LYS A 1 299 ? -13.455 -16.381 -5.652 1.00 97.44 299 LYS A O 1
ATOM 2365 N N . HIS A 1 300 ? -12.757 -15.850 -3.580 1.00 96.75 300 HIS A N 1
ATOM 2366 C CA . HIS A 1 300 ? -12.445 -14.451 -3.849 1.00 96.75 300 HIS A CA 1
ATOM 2367 C C . HIS A 1 300 ? -11.066 -14.092 -3.304 1.00 96.75 300 HIS A C 1
ATOM 2369 O O . HIS A 1 300 ? -10.669 -14.567 -2.240 1.00 96.75 300 HIS A O 1
ATOM 2375 N N . VAL A 1 301 ? -10.354 -13.217 -4.014 1.00 95.94 301 VAL A N 1
ATOM 2376 C CA . VAL A 1 301 ? -9.078 -12.645 -3.573 1.00 95.94 301 VAL A CA 1
ATOM 2377 C C . VAL A 1 301 ? -9.225 -11.131 -3.543 1.00 95.94 301 VAL A C 1
ATOM 2379 O O . VAL A 1 301 ? -9.639 -10.536 -4.534 1.00 95.94 301 VAL A O 1
ATOM 2382 N N . ILE A 1 302 ? -8.897 -10.511 -2.412 1.00 94.88 302 ILE A N 1
ATOM 2383 C CA . ILE A 1 302 ? -8.991 -9.061 -2.219 1.00 94.88 302 ILE A CA 1
ATOM 2384 C C . ILE A 1 302 ? -7.619 -8.542 -1.797 1.00 94.88 302 ILE A C 1
ATOM 2386 O O . ILE A 1 302 ? -7.058 -9.000 -0.802 1.00 94.88 302 ILE A O 1
ATOM 2390 N N . GLY A 1 303 ? -7.082 -7.584 -2.552 1.00 93.56 303 GLY A N 1
ATOM 2391 C CA . GLY A 1 303 ? -5.868 -6.858 -2.187 1.00 93.56 303 GLY A CA 1
ATOM 2392 C C . GLY A 1 303 ? -6.164 -5.740 -1.187 1.00 93.56 303 GLY A C 1
ATOM 2393 O O . GLY A 1 303 ? -7.179 -5.060 -1.299 1.00 93.56 303 GLY A O 1
ATOM 2394 N N . LEU A 1 304 ? -5.265 -5.537 -0.227 1.00 93.75 304 LEU A N 1
ATOM 2395 C CA . LEU A 1 304 ? -5.396 -4.544 0.845 1.00 93.75 304 LEU A CA 1
ATOM 2396 C C . LEU A 1 304 ? -4.595 -3.257 0.579 1.00 93.75 304 LEU A C 1
ATOM 2398 O O . LEU A 1 304 ? -4.241 -2.546 1.516 1.00 93.75 304 LEU A O 1
ATOM 2402 N N . GLN A 1 305 ? -4.268 -2.966 -0.680 1.00 87.12 305 GLN A N 1
ATOM 2403 C CA . GLN A 1 305 ? -3.608 -1.709 -1.046 1.00 87.12 305 GLN A CA 1
ATOM 2404 C C . GLN A 1 305 ? -4.587 -0.529 -0.963 1.00 87.12 305 GLN A C 1
ATOM 2406 O O . GLN A 1 305 ? -5.807 -0.710 -0.965 1.00 87.12 305 GLN A O 1
ATOM 2411 N N . GLY A 1 306 ? -4.041 0.685 -0.873 1.00 84.00 306 GLY A N 1
ATOM 2412 C CA . GLY A 1 306 ? -4.823 1.914 -0.792 1.00 84.00 306 GLY A CA 1
ATOM 2413 C C . GLY A 1 306 ? -5.811 2.074 -1.950 1.00 84.00 306 GLY A C 1
ATOM 2414 O O . GLY A 1 306 ? -5.475 1.859 -3.114 1.00 84.00 306 GLY A O 1
ATOM 2415 N N . ALA A 1 307 ? -7.035 2.473 -1.609 1.00 82.19 307 ALA A N 1
ATOM 2416 C CA . ALA A 1 307 ? -8.064 2.852 -2.569 1.00 82.19 307 ALA A CA 1
ATOM 2417 C C . ALA A 1 307 ? -7.829 4.273 -3.111 1.00 82.19 307 ALA A C 1
ATOM 2419 O O . ALA A 1 307 ? -7.020 5.041 -2.575 1.00 82.19 307 ALA A O 1
ATOM 2420 N N . GLU A 1 308 ? -8.577 4.644 -4.152 1.00 82.69 308 GLU A N 1
ATOM 2421 C CA . GLU A 1 308 ? -8.631 6.033 -4.610 1.00 82.69 308 GLU A CA 1
ATOM 2422 C C . GLU A 1 308 ? -9.220 6.953 -3.530 1.00 82.69 308 GLU A C 1
ATOM 2424 O O . GLU A 1 308 ? -10.014 6.527 -2.689 1.00 82.69 308 GLU A O 1
ATOM 2429 N N . LEU A 1 309 ? -8.883 8.247 -3.580 1.00 79.88 309 LEU A N 1
ATOM 2430 C CA . LEU A 1 309 ? -9.309 9.242 -2.583 1.00 79.88 309 LEU A CA 1
ATOM 2431 C C . LEU A 1 309 ? -10.834 9.336 -2.403 1.00 79.88 309 LEU A C 1
ATOM 2433 O O . LEU A 1 309 ? -11.299 9.738 -1.341 1.00 79.88 309 LEU A O 1
ATOM 2437 N N . GLN A 1 310 ? -11.610 8.963 -3.424 1.00 82.19 310 GLN A N 1
ATOM 2438 C CA . GLN A 1 310 ? -13.077 8.978 -3.397 1.00 82.19 310 GLN A CA 1
ATOM 2439 C C . GLN A 1 310 ? -13.692 7.617 -3.016 1.00 82.19 310 GLN A C 1
ATOM 2441 O O . GLN A 1 310 ? -14.900 7.437 -3.130 1.00 82.19 310 GLN A O 1
ATOM 2446 N N . GLY A 1 311 ? -12.880 6.652 -2.570 1.00 79.62 311 GLY A N 1
ATOM 2447 C CA . GLY A 1 311 ? -13.336 5.303 -2.219 1.00 79.62 311 GLY A CA 1
ATOM 2448 C C . GLY A 1 311 ? -13.525 4.371 -3.420 1.00 79.62 311 GLY A C 1
ATOM 2449 O O . GLY A 1 311 ? -14.214 3.359 -3.302 1.00 79.62 311 GLY A O 1
ATOM 2450 N N . GLY A 1 312 ? -12.930 4.700 -4.571 1.00 85.12 312 GLY A N 1
ATOM 2451 C CA . GLY A 1 312 ? -12.949 3.854 -5.764 1.00 85.12 312 GLY A CA 1
ATOM 2452 C C . GLY A 1 312 ? -12.239 2.514 -5.540 1.00 85.12 312 GLY A C 1
ATOM 2453 O O . GLY A 1 312 ? -11.204 2.450 -4.871 1.00 85.12 312 GLY A O 1
ATOM 2454 N N . ILE A 1 313 ? -12.794 1.441 -6.110 1.00 85.75 313 ILE A N 1
ATOM 2455 C CA . ILE A 1 313 ? -12.211 0.094 -6.075 1.00 85.75 313 ILE A CA 1
ATOM 2456 C C . ILE A 1 313 ? -11.414 -0.127 -7.358 1.00 85.75 313 ILE A C 1
ATOM 2458 O O . ILE A 1 313 ? -11.943 0.009 -8.460 1.00 85.75 313 ILE A O 1
ATOM 2462 N N . ILE A 1 314 ? -10.151 -0.524 -7.213 1.00 87.12 314 ILE A N 1
ATOM 2463 C CA . ILE A 1 314 ? -9.294 -0.869 -8.347 1.00 87.12 314 ILE A CA 1
ATOM 2464 C C . ILE A 1 314 ? -9.725 -2.239 -8.883 1.00 87.12 314 ILE A C 1
ATOM 2466 O O . ILE A 1 314 ? -9.475 -3.265 -8.252 1.00 87.12 314 ILE A O 1
ATOM 2470 N N . THR A 1 315 ? -10.373 -2.257 -10.047 1.00 88.69 315 THR A N 1
ATOM 2471 C CA . THR A 1 315 ? -10.827 -3.488 -10.721 1.00 88.69 315 THR A CA 1
ATOM 2472 C C . THR A 1 315 ? -9.911 -3.946 -11.850 1.00 88.69 315 THR A C 1
ATOM 2474 O O . THR A 1 315 ? -10.053 -5.067 -12.327 1.00 88.69 315 THR A O 1
ATOM 2477 N N . SER A 1 316 ? -8.973 -3.098 -12.269 1.00 88.06 316 SER A N 1
ATOM 2478 C CA . SER A 1 316 ? -7.990 -3.400 -13.308 1.00 88.06 316 SER A CA 1
ATOM 2479 C C . SER A 1 316 ? -6.690 -2.647 -13.042 1.00 88.06 316 SER A C 1
ATOM 2481 O O . SER A 1 316 ? -6.680 -1.629 -12.342 1.00 88.06 316 SER A O 1
ATOM 2483 N N . ARG A 1 317 ? -5.573 -3.137 -13.581 1.00 88.81 317 ARG A N 1
ATOM 2484 C CA . ARG A 1 317 ? -4.284 -2.445 -13.519 1.00 88.81 317 ARG A CA 1
ATOM 2485 C C . ARG A 1 317 ? -3.421 -2.740 -14.731 1.00 88.81 317 ARG A C 1
ATOM 2487 O O . ARG A 1 317 ? -3.349 -3.869 -15.208 1.00 88.81 317 ARG A O 1
ATOM 2494 N N . SER A 1 318 ? -2.661 -1.736 -15.154 1.00 93.62 318 SER A N 1
ATOM 2495 C CA . SER A 1 318 ? -1.681 -1.903 -16.223 1.00 93.62 318 SER A CA 1
ATOM 2496 C C . SER A 1 318 ? -0.587 -2.910 -15.846 1.00 93.62 318 SER A C 1
ATOM 2498 O O . SER A 1 318 ? -0.093 -2.955 -14.704 1.00 93.62 318 SER A O 1
ATOM 2500 N N . GLY A 1 319 ? -0.160 -3.666 -16.849 1.00 94.62 319 GLY A N 1
ATOM 2501 C CA . GLY A 1 319 ? 1.044 -4.475 -16.807 1.00 94.62 319 GLY A CA 1
ATOM 2502 C C . GLY A 1 319 ? 2.304 -3.620 -16.903 1.00 94.62 319 GLY A C 1
ATOM 2503 O O . GLY A 1 319 ? 2.261 -2.427 -17.227 1.00 94.62 319 GLY A O 1
ATOM 2504 N N . SER A 1 320 ? 3.436 -4.240 -16.587 1.00 95.06 320 SER A N 1
ATOM 2505 C CA . SER A 1 320 ? 4.752 -3.613 -16.640 1.00 95.06 320 SER A CA 1
ATOM 2506 C C . SER A 1 320 ? 5.807 -4.590 -17.141 1.00 95.06 320 SER A C 1
ATOM 2508 O O . SER A 1 320 ? 5.877 -5.738 -16.697 1.00 95.06 320 SER A O 1
ATOM 2510 N N . ALA A 1 321 ? 6.675 -4.110 -18.019 1.00 95.69 321 ALA A N 1
ATOM 2511 C CA . ALA A 1 321 ? 7.866 -4.803 -18.472 1.00 95.69 321 ALA A CA 1
ATOM 2512 C C . ALA A 1 321 ? 9.079 -3.881 -18.349 1.00 95.69 321 ALA A C 1
ATOM 2514 O O . ALA A 1 321 ? 8.974 -2.663 -18.484 1.00 95.69 321 ALA A O 1
ATOM 2515 N N . ILE A 1 322 ? 10.228 -4.476 -18.058 1.00 95.44 322 ILE A N 1
ATOM 2516 C CA . ILE A 1 322 ? 11.494 -3.770 -17.890 1.00 95.44 322 ILE A CA 1
ATOM 2517 C C . ILE A 1 322 ? 12.541 -4.526 -18.688 1.00 95.44 322 ILE A C 1
ATOM 2519 O O . ILE A 1 322 ? 12.749 -5.713 -18.444 1.00 95.44 322 ILE A O 1
ATOM 2523 N N . TYR A 1 323 ? 13.210 -3.835 -19.602 1.00 96.50 323 TYR A N 1
ATOM 2524 C CA . TYR A 1 323 ? 14.321 -4.370 -20.377 1.00 96.50 323 TYR A CA 1
ATOM 2525 C C . TYR A 1 323 ? 15.622 -3.742 -19.902 1.00 96.50 323 TYR A C 1
ATOM 2527 O O . TYR A 1 323 ? 15.729 -2.519 -19.858 1.00 96.50 323 TYR A O 1
ATOM 2535 N N . SER A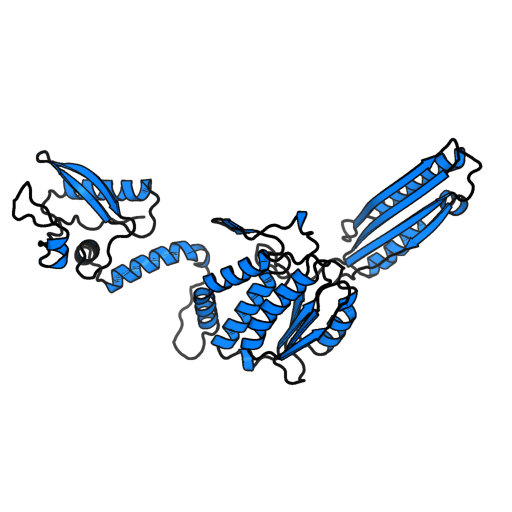 1 324 ? 16.609 -4.570 -19.584 1.00 96.62 324 SER A N 1
ATOM 2536 C CA . SER A 1 324 ? 17.982 -4.143 -19.324 1.00 96.62 324 SER A CA 1
ATOM 2537 C C . SER A 1 324 ? 18.813 -4.475 -20.551 1.00 96.62 324 SER A C 1
ATOM 2539 O O . SER A 1 324 ? 18.914 -5.633 -20.947 1.00 96.62 324 SER A O 1
ATOM 2541 N N . ILE A 1 325 ? 19.359 -3.451 -21.195 1.00 96.88 325 ILE A N 1
ATOM 2542 C CA . ILE A 1 325 ? 20.030 -3.585 -22.483 1.00 96.88 325 ILE A CA 1
ATOM 2543 C C . ILE A 1 325 ? 21.474 -3.132 -22.310 1.00 96.88 325 ILE A C 1
ATOM 2545 O O . ILE A 1 325 ? 21.739 -1.994 -21.924 1.00 96.88 325 ILE A O 1
ATOM 2549 N N . SER A 1 326 ? 22.402 -4.045 -22.585 1.00 97.25 326 SER A N 1
ATOM 2550 C CA . SER A 1 326 ? 23.840 -3.783 -22.533 1.00 97.25 326 SER A CA 1
ATOM 2551 C C . SER A 1 326 ? 24.418 -3.827 -23.936 1.00 97.25 326 SER A C 1
ATOM 2553 O O . SER A 1 326 ? 24.093 -4.717 -24.723 1.00 97.25 326 SER A O 1
ATOM 2555 N N . LEU A 1 327 ? 25.266 -2.860 -24.258 1.00 96.38 327 LEU A N 1
ATOM 2556 C CA . LEU A 1 327 ? 25.870 -2.694 -25.567 1.00 96.38 327 LEU A CA 1
ATOM 2557 C C . LEU A 1 327 ? 27.363 -2.433 -25.404 1.00 96.38 327 LEU A C 1
ATOM 2559 O O . LEU A 1 327 ? 27.748 -1.544 -24.654 1.00 96.38 327 LEU A O 1
ATOM 2563 N N . HIS A 1 328 ? 28.190 -3.174 -26.137 1.00 95.31 328 HIS A N 1
ATOM 2564 C CA . HIS A 1 328 ? 29.645 -3.028 -26.129 1.00 95.31 328 HIS A CA 1
ATOM 2565 C C . HIS A 1 328 ? 30.185 -3.031 -27.555 1.00 95.31 328 HIS A C 1
ATOM 2567 O O . HIS A 1 328 ? 29.874 -3.936 -28.330 1.00 95.31 328 HIS A O 1
ATOM 2573 N N . LEU A 1 329 ? 30.986 -2.027 -27.909 1.00 95.06 329 LEU A N 1
ATOM 2574 C CA . LEU A 1 329 ? 31.719 -1.979 -29.174 1.00 95.06 329 LEU A CA 1
ATOM 2575 C C . LEU A 1 329 ? 32.674 -3.181 -29.273 1.00 95.06 329 LEU A C 1
ATOM 2577 O O . LEU A 1 329 ? 33.380 -3.478 -28.313 1.00 95.06 329 LEU A O 1
ATOM 2581 N N . ARG A 1 330 ? 32.657 -3.891 -30.410 1.00 91.50 330 ARG A N 1
ATOM 2582 C CA . ARG A 1 330 ? 33.485 -5.093 -30.628 1.00 91.50 330 ARG A CA 1
ATOM 2583 C C . ARG A 1 330 ? 34.923 -4.752 -30.994 1.00 91.50 330 ARG A C 1
ATOM 2585 O O . ARG A 1 330 ? 35.843 -5.344 -30.446 1.00 91.50 330 ARG A O 1
ATOM 2592 N N . GLU A 1 331 ? 35.085 -3.830 -31.935 1.00 81.00 331 GLU A N 1
ATOM 2593 C CA . GLU A 1 331 ? 36.374 -3.449 -32.513 1.00 81.00 331 GLU A CA 1
ATOM 2594 C C . GLU A 1 331 ? 36.747 -2.048 -32.028 1.00 81.00 331 GLU A C 1
ATOM 2596 O O . GLU A 1 331 ? 35.991 -1.090 -32.205 1.00 81.00 331 GLU A O 1
ATOM 2601 N N . THR A 1 332 ? 37.894 -1.958 -31.360 1.00 74.56 332 THR A N 1
ATOM 2602 C CA . THR A 1 332 ? 38.383 -0.774 -30.637 1.00 74.56 332 THR A CA 1
ATOM 2603 C C . THR A 1 332 ? 39.552 -0.095 -31.353 1.00 74.56 332 THR A C 1
ATOM 2605 O O . THR A 1 332 ? 40.346 0.604 -30.736 1.00 74.56 332 THR A O 1
ATOM 2608 N N . ASP A 1 333 ? 39.694 -0.328 -32.652 1.00 76.19 333 ASP A N 1
ATOM 2609 C CA . ASP A 1 333 ? 40.782 0.162 -33.501 1.00 76.19 333 ASP A CA 1
ATOM 2610 C C . ASP A 1 333 ? 40.382 1.375 -34.360 1.00 76.19 333 ASP A C 1
ATOM 2612 O O . ASP A 1 333 ? 41.242 2.000 -34.974 1.00 76.19 333 ASP A O 1
ATOM 2616 N N . ASN A 1 334 ? 39.094 1.739 -34.382 1.00 83.25 334 ASN A N 1
ATOM 2617 C CA . ASN A 1 334 ? 38.571 2.845 -35.182 1.00 83.25 334 ASN A CA 1
ATOM 2618 C C . ASN A 1 334 ? 37.692 3.801 -34.351 1.00 83.25 334 ASN A C 1
ATOM 2620 O O . ASN A 1 334 ? 36.572 3.475 -33.950 1.00 83.25 334 ASN A O 1
ATOM 2624 N N . GLU A 1 335 ? 38.182 5.022 -34.146 1.00 86.38 335 GLU A N 1
ATOM 2625 C CA . GLU A 1 335 ? 37.485 6.118 -33.460 1.00 86.38 335 GLU A CA 1
ATOM 2626 C C . GLU A 1 335 ? 36.166 6.548 -34.129 1.00 86.38 335 GLU A C 1
ATOM 2628 O O . GLU A 1 335 ? 35.218 6.936 -33.441 1.00 86.38 335 GLU A O 1
ATOM 2633 N N . GLU A 1 336 ? 36.031 6.399 -35.449 1.00 90.19 336 GLU A N 1
ATOM 2634 C CA . GLU A 1 336 ? 34.787 6.688 -36.170 1.00 90.19 336 GLU A CA 1
ATOM 2635 C C . GLU A 1 336 ? 33.656 5.752 -35.719 1.00 90.19 336 GLU A C 1
ATOM 2637 O O . GLU A 1 336 ? 32.493 6.159 -35.605 1.00 90.19 336 GLU A O 1
ATOM 2642 N N . ASN A 1 337 ? 33.980 4.497 -35.387 1.00 91.50 337 ASN A N 1
ATOM 2643 C CA . ASN A 1 337 ? 32.991 3.542 -34.894 1.00 91.50 337 ASN A CA 1
ATOM 2644 C C . ASN A 1 337 ? 32.409 3.974 -33.543 1.00 91.50 337 ASN A C 1
ATOM 2646 O O . ASN A 1 337 ? 31.215 3.764 -33.315 1.00 91.50 337 ASN A O 1
ATOM 2650 N N . VAL A 1 338 ? 33.191 4.648 -32.691 1.00 92.19 338 VAL A N 1
ATOM 2651 C CA . VAL A 1 338 ? 32.700 5.225 -31.428 1.00 92.19 338 VAL A CA 1
ATOM 2652 C C . VAL A 1 338 ? 31.595 6.243 -31.719 1.00 92.19 338 VAL A C 1
ATOM 2654 O O . VAL A 1 338 ? 30.484 6.115 -31.199 1.00 92.19 338 VAL A O 1
ATOM 2657 N N . ALA A 1 339 ? 31.840 7.198 -32.623 1.00 92.38 339 ALA A N 1
ATOM 2658 C CA . ALA A 1 339 ? 30.846 8.204 -33.005 1.00 92.38 339 ALA A CA 1
ATOM 2659 C C . ALA A 1 339 ? 29.592 7.575 -33.644 1.00 92.38 339 ALA A C 1
ATOM 2661 O O . ALA A 1 339 ? 28.459 7.927 -33.299 1.00 92.38 339 ALA A O 1
ATOM 2662 N N . ARG A 1 340 ? 29.771 6.590 -34.535 1.00 93.81 340 ARG A N 1
ATOM 2663 C CA . ARG A 1 340 ? 28.666 5.877 -35.202 1.00 93.81 340 ARG A CA 1
ATOM 2664 C C . ARG A 1 340 ? 27.777 5.129 -34.212 1.00 93.81 340 ARG A C 1
ATOM 2666 O O . ARG A 1 340 ? 26.553 5.149 -34.371 1.00 93.81 340 ARG A O 1
ATOM 2673 N N . VAL A 1 341 ? 28.364 4.502 -33.191 1.00 94.25 341 VAL A N 1
ATOM 2674 C CA . VAL A 1 341 ? 27.620 3.824 -32.120 1.00 94.25 341 VAL A CA 1
ATOM 2675 C C . VAL A 1 341 ? 26.801 4.820 -31.310 1.00 94.25 341 VAL A C 1
ATOM 2677 O O . VAL A 1 341 ? 25.607 4.595 -31.126 1.00 94.25 341 VAL A O 1
ATOM 2680 N N . VAL A 1 342 ? 27.391 5.942 -30.891 1.00 94.31 342 VAL A N 1
ATOM 2681 C CA . VAL A 1 342 ? 26.681 6.975 -30.117 1.00 94.31 342 VAL A CA 1
ATOM 2682 C C . VAL A 1 342 ? 25.494 7.539 -30.901 1.00 94.31 342 VAL A C 1
ATOM 2684 O O . VAL A 1 342 ? 24.385 7.640 -30.372 1.00 94.31 342 VAL A O 1
ATOM 2687 N N . ILE A 1 343 ? 25.681 7.857 -32.184 1.00 95.88 343 ILE A N 1
ATOM 2688 C CA . ILE A 1 343 ? 24.601 8.359 -33.046 1.00 95.88 343 ILE A CA 1
ATOM 2689 C C . ILE A 1 343 ? 23.496 7.307 -33.199 1.00 95.88 343 ILE A C 1
ATOM 2691 O O . ILE A 1 343 ? 22.310 7.624 -33.077 1.00 95.88 343 ILE A O 1
ATOM 2695 N N . ALA A 1 344 ? 23.864 6.055 -33.477 1.00 96.50 344 ALA A N 1
ATOM 2696 C CA . ALA A 1 344 ? 22.893 4.990 -33.686 1.00 96.50 344 ALA A CA 1
ATOM 2697 C C . ALA A 1 344 ? 22.131 4.635 -32.398 1.00 96.50 344 ALA A C 1
ATOM 2699 O O . ALA A 1 344 ? 20.935 4.360 -32.471 1.00 96.50 344 ALA A O 1
ATOM 2700 N N . LEU A 1 345 ? 22.785 4.697 -31.234 1.00 96.44 345 LEU A N 1
ATOM 2701 C CA . LEU A 1 345 ? 22.158 4.484 -29.931 1.00 96.44 345 LEU A CA 1
ATOM 2702 C C . LEU A 1 345 ? 21.133 5.578 -29.617 1.00 96.44 345 LEU A C 1
ATOM 2704 O O . LEU A 1 345 ? 20.000 5.256 -29.277 1.00 96.44 345 LEU A O 1
ATOM 2708 N N . ASN A 1 346 ? 21.480 6.854 -29.806 1.00 96.06 346 ASN A N 1
ATOM 2709 C CA . ASN A 1 346 ? 20.540 7.960 -29.590 1.00 96.06 346 ASN A CA 1
ATOM 2710 C C . ASN A 1 346 ? 19.301 7.847 -30.493 1.00 96.06 346 ASN A C 1
ATOM 2712 O O . ASN A 1 346 ? 18.170 8.005 -30.035 1.00 96.06 346 ASN A O 1
ATOM 2716 N N . LYS A 1 347 ? 19.498 7.497 -31.771 1.00 97.56 347 LYS A N 1
ATOM 2717 C CA . LYS A 1 347 ? 18.387 7.240 -32.703 1.00 97.56 347 LYS A CA 1
ATOM 2718 C C . LYS A 1 347 ? 17.537 6.043 -32.275 1.00 97.56 347 LYS A C 1
ATOM 2720 O O . LYS A 1 347 ? 16.319 6.090 -32.416 1.00 97.56 347 LYS A O 1
ATOM 2725 N N . LEU A 1 348 ? 18.161 4.985 -31.760 1.00 97.38 348 LEU A N 1
ATOM 2726 C CA . LEU A 1 348 ? 17.458 3.802 -31.269 1.00 97.38 348 LEU A CA 1
ATOM 2727 C C . LEU A 1 348 ? 16.617 4.117 -30.027 1.00 97.38 348 LEU A C 1
ATOM 2729 O O . LEU A 1 348 ? 15.460 3.716 -29.980 1.00 97.38 348 LEU A O 1
ATOM 2733 N N . VAL A 1 349 ? 17.153 4.880 -29.070 1.00 97.25 349 VAL A N 1
ATOM 2734 C CA . VAL A 1 349 ? 16.399 5.334 -27.890 1.00 97.25 349 VAL A CA 1
ATOM 2735 C C . VAL A 1 349 ? 15.188 6.160 -28.319 1.00 97.25 349 VAL A C 1
ATOM 2737 O O . VAL A 1 349 ? 14.076 5.868 -27.888 1.00 97.25 349 VAL A O 1
ATOM 2740 N N . ALA A 1 350 ? 15.362 7.114 -29.240 1.00 97.62 350 ALA A N 1
ATOM 2741 C CA . ALA A 1 350 ? 14.244 7.884 -29.787 1.00 97.62 350 ALA A CA 1
ATOM 2742 C C . ALA A 1 350 ? 13.193 6.990 -30.477 1.00 97.62 350 ALA A C 1
ATOM 2744 O O . ALA A 1 350 ? 11.992 7.185 -30.288 1.00 97.62 350 ALA A O 1
ATOM 2745 N N . ALA A 1 351 ? 13.635 5.983 -31.237 1.00 98.00 351 ALA A N 1
ATOM 2746 C CA . ALA A 1 351 ? 12.753 5.029 -31.905 1.00 98.00 351 ALA A CA 1
ATOM 2747 C C . ALA A 1 351 ? 12.017 4.091 -30.934 1.00 98.00 351 ALA A C 1
ATOM 2749 O O . ALA A 1 351 ? 10.906 3.661 -31.230 1.00 98.00 351 ALA A O 1
ATOM 2750 N N . TRP A 1 352 ? 12.608 3.752 -29.786 1.00 97.75 352 TRP A N 1
ATOM 2751 C CA . TRP A 1 352 ? 11.910 3.007 -28.739 1.00 97.75 352 TRP A CA 1
ATOM 2752 C C . TRP A 1 352 ? 10.872 3.871 -28.034 1.00 97.75 352 TRP A C 1
ATOM 2754 O O . TRP A 1 352 ? 9.744 3.422 -27.865 1.00 97.75 352 TRP A O 1
ATOM 2764 N N . THR A 1 353 ? 11.202 5.112 -27.677 1.00 97.56 353 THR A N 1
ATOM 2765 C CA . THR A 1 353 ? 10.248 6.025 -27.028 1.00 97.56 353 THR A CA 1
ATOM 2766 C C . THR A 1 353 ? 9.042 6.323 -27.925 1.00 97.56 353 THR A C 1
ATOM 2768 O O . THR A 1 353 ? 7.916 6.420 -27.435 1.00 97.56 353 THR A O 1
ATOM 2771 N N . SER A 1 354 ? 9.240 6.383 -29.249 1.00 97.62 354 SER A N 1
ATOM 2772 C CA . SER A 1 354 ? 8.151 6.567 -30.220 1.00 97.62 354 SER A CA 1
ATOM 2773 C C . SER A 1 354 ? 7.230 5.350 -30.387 1.00 97.62 354 SER A C 1
ATOM 2775 O O . SER A 1 354 ? 6.237 5.439 -31.103 1.00 97.62 354 SER A O 1
ATOM 2777 N N . LEU A 1 355 ? 7.513 4.225 -29.714 1.00 97.62 355 LEU A N 1
ATOM 2778 C CA . LEU A 1 355 ? 6.566 3.111 -29.579 1.00 97.62 355 LEU A CA 1
ATOM 2779 C C . LEU A 1 355 ? 5.421 3.408 -28.597 1.00 97.62 355 LEU A C 1
ATOM 2781 O O . LEU A 1 355 ? 4.501 2.599 -28.493 1.00 97.62 355 LEU A O 1
ATOM 2785 N N . THR A 1 356 ? 5.486 4.523 -27.864 1.00 97.88 356 THR A N 1
ATOM 2786 C CA . THR A 1 356 ? 4.396 4.995 -27.004 1.00 97.88 356 THR A CA 1
ATOM 2787 C C . THR A 1 356 ? 3.132 5.236 -27.828 1.00 97.88 356 THR A C 1
ATOM 2789 O O . THR A 1 356 ? 3.162 5.926 -28.844 1.00 97.88 356 THR A O 1
ATOM 2792 N N . ASP A 1 357 ? 2.017 4.695 -27.349 1.00 97.56 357 ASP A N 1
ATOM 2793 C CA . ASP A 1 357 ? 0.688 4.826 -27.936 1.00 97.56 357 ASP A CA 1
ATOM 2794 C C . ASP A 1 357 ? -0.304 5.123 -26.806 1.00 97.56 357 ASP A C 1
ATOM 2796 O O . ASP A 1 357 ? -0.685 4.242 -26.029 1.00 97.56 357 ASP A O 1
ATOM 2800 N N . LEU A 1 358 ? -0.683 6.396 -26.685 1.00 94.44 358 LEU A N 1
ATOM 2801 C CA . LEU A 1 358 ? -1.534 6.876 -25.596 1.00 94.44 358 LEU A CA 1
ATOM 2802 C C . LEU A 1 358 ? -2.964 6.338 -25.697 1.00 94.44 358 LEU A C 1
ATOM 2804 O O . LEU A 1 358 ? -3.585 6.095 -24.665 1.00 94.44 358 LEU A O 1
ATOM 2808 N N . GLU A 1 359 ? -3.466 6.110 -26.913 1.00 95.38 359 GLU A N 1
ATOM 2809 C CA . GLU A 1 359 ? -4.821 5.598 -27.139 1.00 95.38 359 GLU A CA 1
ATOM 2810 C C . GLU A 1 359 ? -4.932 4.136 -26.699 1.00 95.38 359 GLU A C 1
ATOM 2812 O O . GLU A 1 359 ? -5.909 3.740 -26.061 1.00 95.38 359 GLU A O 1
ATOM 2817 N N . ARG A 1 360 ? -3.892 3.336 -26.964 1.00 94.50 360 ARG A N 1
ATOM 2818 C CA . ARG A 1 360 ? -3.795 1.946 -26.485 1.00 94.50 360 ARG A CA 1
ATOM 2819 C C . ARG A 1 360 ? -3.321 1.841 -25.031 1.00 94.50 360 ARG A C 1
ATOM 2821 O O . ARG A 1 360 ? -3.337 0.752 -24.456 1.00 94.50 360 ARG A O 1
ATOM 2828 N N . GLY A 1 361 ? -2.908 2.950 -24.414 1.00 95.25 361 GLY A N 1
ATOM 2829 C CA . GLY A 1 361 ? -2.352 2.977 -23.059 1.00 95.25 361 GLY A CA 1
ATOM 2830 C C . GLY A 1 361 ? -0.990 2.282 -22.947 1.00 95.25 361 GLY A C 1
ATOM 2831 O O . GLY A 1 361 ? -0.670 1.709 -21.901 1.00 95.25 361 GLY A O 1
ATOM 2832 N N . ILE A 1 362 ? -0.208 2.304 -24.027 1.00 97.62 362 ILE A N 1
ATOM 2833 C CA . ILE A 1 362 ? 1.160 1.793 -24.088 1.00 97.62 362 ILE A CA 1
ATOM 2834 C C . ILE A 1 362 ? 2.113 2.959 -23.847 1.00 97.62 362 ILE A C 1
ATOM 2836 O O . ILE A 1 362 ? 2.113 3.937 -24.588 1.00 97.62 362 ILE A O 1
ATOM 2840 N N . PHE A 1 363 ? 2.978 2.834 -22.849 1.00 97.75 363 PHE A N 1
ATOM 2841 C CA . PHE A 1 363 ? 4.003 3.831 -22.555 1.00 97.75 363 PHE A CA 1
ATOM 2842 C C . PHE A 1 363 ? 5.365 3.167 -22.578 1.00 97.75 363 PHE A C 1
ATOM 2844 O O . PHE A 1 363 ? 5.586 2.209 -21.841 1.00 97.75 363 PHE A O 1
ATOM 2851 N N . VAL A 1 364 ? 6.273 3.685 -23.401 1.00 97.88 364 VAL A N 1
ATOM 2852 C CA . VAL A 1 364 ? 7.654 3.211 -23.492 1.00 97.88 364 VAL A CA 1
ATOM 2853 C C . VAL A 1 364 ? 8.571 4.367 -23.127 1.00 97.88 364 VAL A C 1
ATOM 2855 O O . VAL A 1 364 ? 8.583 5.388 -23.809 1.00 97.88 364 VAL A O 1
ATOM 2858 N N . SER A 1 365 ? 9.328 4.214 -22.044 1.00 97.50 365 SER A N 1
ATOM 2859 C CA . SER A 1 365 ? 10.197 5.272 -21.529 1.00 97.50 365 SER A CA 1
ATOM 2860 C C . SER A 1 365 ? 11.575 4.729 -21.153 1.00 97.50 365 SER A C 1
ATOM 2862 O O . SER A 1 365 ? 11.649 3.701 -20.469 1.00 97.50 365 SER A O 1
ATOM 2864 N N . PRO A 1 366 ? 12.673 5.395 -21.549 1.00 96.50 366 PRO A N 1
ATOM 2865 C CA . PRO A 1 366 ? 13.994 5.074 -21.027 1.00 96.50 366 PRO A CA 1
ATOM 2866 C C . PRO A 1 366 ? 14.051 5.358 -19.516 1.00 96.50 366 PRO A C 1
ATOM 2868 O O . PRO A 1 366 ? 13.498 6.343 -19.028 1.00 96.50 366 PRO A O 1
ATOM 2871 N N . GLY A 1 367 ? 14.671 4.445 -18.772 1.00 94.00 367 GLY A N 1
ATOM 2872 C CA . GLY A 1 367 ? 15.015 4.590 -17.359 1.00 94.00 367 GLY A CA 1
ATOM 2873 C C . GLY A 1 367 ? 16.462 5.049 -17.199 1.00 94.00 367 GLY A C 1
ATOM 2874 O O . GLY A 1 367 ? 16.905 5.970 -17.882 1.00 94.00 367 GLY A O 1
ATOM 2875 N N . GLU A 1 368 ? 17.212 4.387 -16.316 1.00 94.19 368 GLU A N 1
ATOM 2876 C CA . GLU A 1 368 ? 18.643 4.654 -16.158 1.00 94.19 368 GLU A CA 1
ATOM 2877 C C . GLU A 1 368 ? 19.405 4.359 -17.461 1.00 94.19 368 GLU A C 1
ATOM 2879 O O . GLU A 1 368 ? 19.213 3.312 -18.085 1.00 94.19 368 GLU A O 1
ATOM 2884 N N . MET A 1 369 ? 20.275 5.283 -17.872 1.00 95.44 369 MET A N 1
ATOM 2885 C CA . MET A 1 369 ? 21.117 5.143 -19.056 1.00 95.44 369 MET A CA 1
ATOM 2886 C C . MET A 1 369 ? 22.525 5.649 -18.755 1.00 95.44 369 MET A C 1
ATOM 2888 O O . MET A 1 369 ? 22.733 6.829 -18.496 1.00 95.44 369 MET A O 1
ATOM 2892 N N . ASN A 1 370 ? 23.495 4.747 -18.852 1.00 96.62 370 ASN A N 1
ATOM 2893 C CA . ASN A 1 370 ? 24.911 5.026 -18.677 1.00 96.62 370 ASN A CA 1
ATOM 2894 C C . ASN A 1 370 ? 25.633 4.736 -19.991 1.00 96.62 370 ASN A C 1
ATOM 2896 O O . ASN A 1 370 ? 25.603 3.605 -20.473 1.00 96.62 370 ASN A O 1
ATOM 2900 N N . LEU A 1 371 ? 26.282 5.749 -20.560 1.00 96.12 371 LEU A N 1
ATOM 2901 C CA . LEU A 1 371 ? 27.117 5.641 -21.753 1.00 96.12 371 LEU A CA 1
ATOM 2902 C C . LEU A 1 371 ? 28.546 6.038 -21.382 1.00 96.12 371 LEU A C 1
ATOM 2904 O O . LEU A 1 371 ? 28.777 7.101 -20.813 1.00 96.12 371 LEU A O 1
ATOM 2908 N N . SER A 1 372 ? 29.508 5.189 -21.719 1.00 95.38 372 SER A N 1
ATOM 2909 C CA . SER A 1 372 ? 30.931 5.438 -21.509 1.00 95.38 372 SER A CA 1
ATOM 2910 C C . SER A 1 372 ? 31.676 5.253 -22.818 1.00 95.38 372 SER A C 1
ATOM 2912 O O . SER A 1 372 ? 31.552 4.213 -23.466 1.00 95.38 372 SER A O 1
ATOM 2914 N N . THR A 1 373 ? 32.457 6.260 -23.201 1.00 94.31 373 THR A N 1
ATOM 2915 C CA . THR A 1 373 ? 33.187 6.279 -24.469 1.00 94.31 373 THR A CA 1
ATOM 2916 C C . THR A 1 373 ? 34.595 6.823 -24.297 1.00 94.31 373 THR A C 1
ATOM 2918 O O . THR A 1 373 ? 34.832 7.666 -23.435 1.00 94.31 373 THR A O 1
ATOM 2921 N N . ASN A 1 374 ? 35.511 6.394 -25.155 1.00 91.50 374 ASN A N 1
ATOM 2922 C CA . ASN A 1 374 ? 36.844 6.971 -25.291 1.00 91.50 374 ASN A CA 1
ATOM 2923 C C . ASN A 1 374 ? 37.212 6.954 -26.779 1.00 91.50 374 ASN A C 1
ATOM 2925 O O . ASN A 1 374 ? 36.911 5.977 -27.454 1.00 91.50 374 ASN A O 1
ATOM 2929 N N . ILE A 1 375 ? 37.784 8.040 -27.299 1.00 88.75 375 ILE A N 1
ATOM 2930 C CA . ILE A 1 375 ? 38.204 8.141 -28.708 1.00 88.75 375 ILE A CA 1
ATOM 2931 C C . ILE A 1 375 ? 39.706 7.905 -28.886 1.00 88.75 375 ILE A C 1
ATOM 2933 O O . ILE A 1 375 ? 40.113 7.391 -29.913 1.00 88.75 375 ILE A O 1
ATOM 2937 N N . THR A 1 376 ? 40.524 8.225 -27.879 1.00 87.44 376 THR A N 1
ATOM 2938 C CA . THR A 1 376 ? 41.983 8.028 -27.907 1.00 87.44 376 THR A CA 1
ATOM 2939 C C . THR A 1 376 ? 42.352 6.553 -27.768 1.00 87.44 376 THR A C 1
ATOM 2941 O O . THR A 1 376 ? 43.301 6.087 -28.384 1.00 87.44 376 THR A O 1
ATOM 2944 N N . ASN A 1 377 ? 41.587 5.818 -26.960 1.00 88.19 377 ASN A N 1
ATOM 2945 C CA . ASN A 1 377 ? 41.566 4.361 -26.948 1.00 88.19 377 ASN A CA 1
ATOM 2946 C C . ASN A 1 377 ? 40.133 3.940 -27.314 1.00 88.19 377 ASN A C 1
ATOM 2948 O O . ASN A 1 377 ? 39.298 3.900 -26.402 1.00 88.19 377 ASN A O 1
ATOM 2952 N N . PRO A 1 378 ? 39.812 3.766 -28.616 1.00 89.31 378 PRO A N 1
ATOM 2953 C CA . PRO A 1 378 ? 38.439 3.687 -29.103 1.00 89.31 378 PRO A CA 1
ATOM 2954 C C . PRO A 1 378 ? 37.596 2.679 -28.324 1.00 89.31 378 PRO A C 1
ATOM 2956 O O . PRO A 1 378 ? 37.827 1.480 -28.347 1.00 89.31 378 PRO A O 1
ATOM 2959 N N . TYR A 1 379 ? 36.591 3.163 -27.610 1.00 92.44 379 TYR A N 1
ATOM 2960 C CA . TYR A 1 379 ? 35.736 2.352 -26.755 1.00 92.44 379 TYR A CA 1
ATOM 2961 C C . TYR A 1 379 ? 34.346 2.966 -26.714 1.00 92.44 379 TYR A C 1
ATOM 2963 O O . TYR A 1 379 ? 34.197 4.186 -26.628 1.00 92.44 379 TYR A O 1
ATOM 2971 N N . ALA A 1 380 ? 33.322 2.117 -26.731 1.00 93.75 380 ALA A N 1
ATOM 2972 C CA . ALA A 1 380 ? 31.959 2.520 -26.431 1.00 93.75 380 ALA A CA 1
ATOM 2973 C C . ALA A 1 380 ? 31.225 1.392 -25.708 1.00 93.75 380 ALA A C 1
ATOM 2975 O O . ALA A 1 380 ? 31.208 0.243 -26.154 1.00 93.75 380 ALA A O 1
ATOM 2976 N N . SER A 1 381 ? 30.593 1.740 -24.597 1.00 95.56 381 SER A N 1
ATOM 2977 C CA . SER A 1 381 ? 29.782 0.839 -23.794 1.00 95.56 381 SER A CA 1
ATOM 2978 C C . SER A 1 381 ? 28.564 1.578 -23.281 1.00 95.56 381 SER A C 1
ATOM 2980 O O . SER A 1 381 ? 28.684 2.704 -22.801 1.00 95.56 381 SER A O 1
ATOM 2982 N N . ALA A 1 382 ? 27.399 0.950 -23.374 1.00 96.50 382 ALA A N 1
ATOM 2983 C CA . ALA A 1 382 ? 26.169 1.494 -22.840 1.00 96.50 382 ALA A CA 1
ATOM 2984 C C . ALA A 1 382 ? 25.411 0.444 -22.031 1.00 96.50 382 ALA A C 1
ATOM 2986 O O . ALA A 1 382 ? 25.273 -0.702 -22.456 1.00 96.50 382 ALA A O 1
ATOM 2987 N N . LYS A 1 383 ? 24.872 0.862 -20.889 1.00 97.31 383 LYS A N 1
ATOM 2988 C CA . LYS A 1 383 ? 23.847 0.136 -20.139 1.00 97.31 383 LYS A CA 1
ATOM 2989 C C . LYS A 1 383 ? 22.617 1.017 -20.074 1.00 97.31 383 LYS A C 1
ATOM 2991 O O . LYS A 1 383 ? 22.715 2.161 -19.642 1.00 97.31 383 LYS A O 1
ATOM 2996 N N . LEU A 1 384 ? 21.480 0.503 -20.515 1.00 96.25 384 LEU A N 1
ATOM 2997 C CA . LEU A 1 384 ? 20.228 1.246 -20.521 1.00 96.25 384 LEU A CA 1
ATOM 2998 C C . LEU A 1 384 ? 19.078 0.383 -20.014 1.00 96.25 384 LEU A C 1
ATOM 3000 O O . LEU A 1 384 ? 19.038 -0.827 -20.242 1.00 96.25 384 LEU A O 1
ATOM 3004 N N . GLN A 1 385 ? 18.122 1.026 -19.362 1.00 97.38 385 GLN A N 1
ATOM 3005 C CA . GLN A 1 385 ? 16.861 0.429 -18.962 1.00 97.38 385 GLN A CA 1
ATOM 3006 C C . GLN A 1 385 ? 15.734 0.987 -19.831 1.00 97.38 385 GLN A C 1
ATOM 3008 O O . GLN A 1 385 ? 15.669 2.191 -20.069 1.00 97.38 385 GLN A O 1
ATOM 3013 N N . LEU A 1 386 ? 14.824 0.131 -20.288 1.00 97.25 386 LEU A N 1
ATOM 3014 C CA . LEU A 1 386 ? 13.605 0.539 -20.980 1.00 97.25 386 LEU A CA 1
ATOM 3015 C C . LEU A 1 386 ? 12.391 0.039 -20.199 1.00 97.25 386 LEU A C 1
ATOM 3017 O O . LEU A 1 386 ? 12.217 -1.166 -20.012 1.00 97.25 386 LEU A O 1
ATOM 3021 N N . ASN A 1 387 ? 11.558 0.970 -19.748 1.00 97.56 387 ASN A N 1
ATOM 3022 C CA . ASN A 1 387 ? 10.336 0.694 -19.008 1.00 97.56 387 ASN A CA 1
ATOM 3023 C C . ASN A 1 387 ? 9.146 0.718 -19.966 1.00 97.56 387 ASN A C 1
ATOM 3025 O O . ASN A 1 387 ? 8.960 1.683 -20.707 1.00 97.56 387 ASN A O 1
ATOM 3029 N N . VAL A 1 388 ? 8.331 -0.332 -19.931 1.00 97.56 388 VAL A N 1
ATOM 3030 C CA . VAL A 1 388 ? 7.125 -0.463 -20.748 1.00 97.56 388 VAL A CA 1
ATOM 3031 C C . VAL A 1 388 ? 5.924 -0.675 -19.837 1.00 97.56 388 VAL A C 1
ATOM 3033 O O . VAL A 1 388 ? 5.897 -1.615 -19.044 1.00 97.56 388 VAL A O 1
ATOM 3036 N N . LYS A 1 389 ? 4.911 0.176 -19.967 1.00 97.62 389 LYS A N 1
ATOM 3037 C CA . LYS A 1 389 ? 3.590 0.016 -19.348 1.00 97.62 389 LYS A CA 1
ATOM 3038 C C . LYS A 1 389 ? 2.571 -0.279 -20.440 1.00 97.62 389 LYS A C 1
ATOM 3040 O O . LYS A 1 389 ? 2.649 0.310 -21.513 1.00 97.62 389 LYS A O 1
ATOM 3045 N N . PHE A 1 390 ? 1.635 -1.182 -20.176 1.00 97.25 390 PHE A N 1
ATOM 3046 C CA . PHE A 1 390 ? 0.638 -1.613 -21.157 1.00 97.25 390 PHE A CA 1
ATOM 3047 C C . PHE A 1 390 ? -0.666 -2.027 -20.471 1.00 97.25 390 PHE A C 1
ATOM 3049 O O . PHE A 1 390 ? -0.653 -2.483 -19.328 1.00 97.25 390 PHE A O 1
ATOM 3056 N N . ASN A 1 391 ? -1.793 -1.902 -21.172 1.00 95.88 391 ASN A N 1
ATOM 3057 C CA . ASN A 1 391 ? -3.109 -2.279 -20.644 1.00 95.88 391 ASN A CA 1
ATOM 3058 C C . ASN A 1 391 ? -3.595 -3.651 -21.139 1.00 95.88 391 ASN A C 1
ATOM 3060 O O . ASN A 1 391 ? -4.504 -4.217 -20.542 1.00 95.88 391 ASN A O 1
ATOM 3064 N N . ARG A 1 392 ? -2.995 -4.213 -22.200 1.00 95.69 392 ARG A N 1
ATOM 3065 C CA . ARG A 1 392 ? -3.317 -5.559 -22.702 1.00 95.69 392 ARG A CA 1
ATOM 3066 C C . ARG A 1 392 ? -2.060 -6.399 -22.860 1.00 95.69 392 ARG A C 1
ATOM 3068 O O . ARG A 1 392 ? -1.081 -5.951 -23.448 1.00 95.69 392 ARG A O 1
ATOM 3075 N N . ASN A 1 393 ? -2.109 -7.652 -22.416 1.00 94.62 393 ASN A N 1
ATOM 3076 C CA . ASN A 1 393 ? -0.964 -8.568 -22.510 1.00 94.62 393 ASN A CA 1
ATOM 3077 C C . ASN A 1 393 ? -0.521 -8.815 -23.969 1.00 94.62 393 ASN A C 1
ATOM 3079 O O . ASN A 1 393 ? 0.663 -8.996 -24.238 1.00 94.62 393 ASN A O 1
ATOM 3083 N N . SER A 1 394 ? -1.449 -8.750 -24.931 1.00 96.12 394 SER A N 1
ATOM 3084 C CA . SER A 1 394 ? -1.138 -8.826 -26.366 1.00 96.12 394 SER A CA 1
ATOM 3085 C C . SER A 1 394 ? -0.259 -7.674 -26.858 1.00 96.12 394 SER A C 1
ATOM 3087 O O . SER A 1 394 ? 0.574 -7.877 -27.740 1.00 96.12 394 SER A O 1
ATOM 3089 N N . ASP A 1 395 ? -0.420 -6.481 -26.281 1.00 96.50 395 ASP A N 1
ATOM 3090 C CA . ASP A 1 395 ? 0.332 -5.292 -26.684 1.00 96.50 395 ASP A CA 1
ATOM 3091 C C . ASP A 1 395 ? 1.804 -5.435 -26.298 1.00 96.50 395 ASP A C 1
ATOM 3093 O O . ASP A 1 395 ? 2.684 -5.085 -27.082 1.00 96.50 395 ASP A O 1
ATOM 3097 N N . LEU A 1 396 ? 2.097 -6.038 -25.139 1.00 96.69 396 LEU A N 1
ATOM 3098 C CA . LEU A 1 396 ? 3.476 -6.315 -24.748 1.00 96.69 396 LEU A CA 1
ATOM 3099 C C . LEU A 1 396 ? 4.172 -7.256 -25.742 1.00 96.69 396 LEU A C 1
ATOM 3101 O O . LEU A 1 396 ? 5.325 -7.023 -26.093 1.00 96.69 396 LEU A O 1
ATOM 3105 N N . ILE A 1 397 ? 3.479 -8.290 -26.231 1.00 96.12 397 ILE A N 1
ATOM 3106 C CA . ILE A 1 397 ? 4.037 -9.232 -27.218 1.00 96.12 397 ILE A CA 1
ATOM 3107 C C . ILE A 1 397 ? 4.402 -8.501 -28.520 1.00 96.12 397 ILE A C 1
ATOM 3109 O O . ILE A 1 397 ? 5.429 -8.793 -29.137 1.00 96.12 397 ILE A O 1
ATOM 3113 N N . GLU A 1 398 ? 3.568 -7.553 -28.954 1.00 96.56 398 GLU A N 1
ATOM 3114 C CA . GLU A 1 398 ? 3.847 -6.706 -30.117 1.00 96.56 398 GLU A CA 1
ATOM 3115 C C . GLU A 1 398 ? 5.057 -5.792 -29.862 1.00 96.56 398 GLU A C 1
ATOM 3117 O O . GLU A 1 398 ? 5.986 -5.738 -30.676 1.00 96.56 398 GLU A O 1
ATOM 3122 N N . ILE A 1 399 ? 5.069 -5.106 -28.717 1.00 97.00 399 ILE A N 1
ATOM 3123 C CA . ILE A 1 399 ? 6.106 -4.141 -28.345 1.00 97.00 399 ILE A CA 1
ATOM 3124 C C . ILE A 1 399 ? 7.465 -4.820 -28.161 1.00 97.00 399 ILE A C 1
ATOM 3126 O O . ILE A 1 399 ? 8.451 -4.309 -28.689 1.00 97.00 399 ILE A O 1
ATOM 3130 N N . ASP A 1 400 ? 7.533 -5.996 -27.532 1.00 96.62 400 ASP A N 1
ATOM 3131 C CA . ASP A 1 400 ? 8.772 -6.777 -27.398 1.00 96.62 400 ASP A CA 1
ATOM 3132 C C . ASP A 1 400 ? 9.412 -7.055 -28.768 1.00 96.62 400 ASP A C 1
ATOM 3134 O O . ASP A 1 400 ? 10.595 -6.778 -29.000 1.00 96.62 400 ASP A O 1
ATOM 3138 N N . LYS A 1 401 ? 8.598 -7.514 -29.730 1.00 96.56 401 LYS A N 1
ATOM 3139 C CA . LYS A 1 401 ? 9.051 -7.765 -31.104 1.00 96.56 401 LYS A CA 1
ATOM 3140 C C . LYS A 1 401 ? 9.557 -6.486 -31.766 1.00 96.56 401 LYS A C 1
ATOM 3142 O O . LYS A 1 401 ? 10.587 -6.516 -32.446 1.00 96.56 401 LYS A O 1
ATOM 3147 N N . ARG A 1 402 ? 8.862 -5.358 -31.581 1.00 97.31 402 ARG A N 1
ATOM 3148 C CA . ARG A 1 402 ? 9.264 -4.060 -32.150 1.00 97.31 402 ARG A CA 1
ATOM 3149 C C . ARG A 1 402 ? 10.556 -3.537 -31.525 1.00 97.31 402 ARG A C 1
ATOM 3151 O O . ARG A 1 402 ? 11.435 -3.128 -32.280 1.00 97.31 402 ARG A O 1
ATOM 3158 N N . ILE A 1 403 ? 10.724 -3.634 -30.204 1.00 96.75 403 ILE A N 1
ATOM 3159 C CA . ILE A 1 403 ? 11.950 -3.245 -29.486 1.00 96.75 403 ILE A CA 1
ATOM 3160 C C . ILE A 1 403 ? 13.167 -3.945 -30.097 1.00 96.75 403 ILE A C 1
ATOM 3162 O O . ILE A 1 403 ? 14.139 -3.285 -30.471 1.00 96.75 403 ILE A O 1
ATOM 3166 N N . ARG A 1 404 ? 13.090 -5.268 -30.285 1.00 95.50 404 ARG A N 1
ATOM 3167 C CA . ARG A 1 404 ? 14.183 -6.072 -30.862 1.00 95.50 404 ARG A CA 1
ATOM 3168 C C . ARG A 1 404 ? 14.401 -5.791 -32.352 1.00 95.50 404 ARG A C 1
ATOM 3170 O O . ARG A 1 404 ? 15.538 -5.787 -32.831 1.00 95.50 404 ARG A O 1
ATOM 3177 N N . LYS A 1 405 ? 13.323 -5.547 -33.107 1.00 96.62 405 LYS A N 1
ATOM 3178 C CA . LYS A 1 405 ? 13.384 -5.271 -34.552 1.00 96.62 405 LYS A CA 1
ATOM 3179 C C . LYS A 1 405 ? 14.008 -3.910 -34.865 1.00 96.62 405 LYS A C 1
ATOM 3181 O O . LYS A 1 405 ? 14.724 -3.810 -35.859 1.00 96.62 405 LYS A O 1
ATOM 3186 N N . LEU A 1 406 ? 13.762 -2.897 -34.032 1.00 97.31 406 LEU A N 1
ATOM 3187 C CA . LEU A 1 406 ? 14.240 -1.525 -34.237 1.00 97.31 406 LEU A CA 1
ATOM 3188 C C . LEU A 1 406 ? 15.755 -1.362 -34.093 1.00 97.31 406 LEU A C 1
ATOM 3190 O O . LEU A 1 406 ? 16.293 -0.368 -34.574 1.00 97.31 406 LEU A O 1
ATOM 3194 N N . VAL A 1 407 ? 16.454 -2.330 -33.490 1.00 96.31 407 VAL A N 1
ATOM 3195 C CA . VAL A 1 407 ? 17.917 -2.295 -33.377 1.00 96.31 407 VAL A CA 1
ATOM 3196 C C . VAL A 1 407 ? 18.542 -2.211 -34.783 1.00 96.31 407 VAL A C 1
ATOM 3198 O O . VAL A 1 407 ? 18.425 -3.170 -35.563 1.00 96.31 407 VAL A O 1
ATOM 3201 N N . PRO A 1 408 ? 19.214 -1.095 -35.127 1.00 94.75 408 PRO A N 1
ATOM 3202 C CA . PRO A 1 408 ? 19.709 -0.852 -36.473 1.00 94.75 408 PRO A CA 1
ATOM 3203 C C . PRO A 1 408 ? 20.860 -1.800 -36.813 1.00 94.75 408 PRO A C 1
ATOM 3205 O O . PRO A 1 408 ? 21.640 -2.199 -35.945 1.00 94.75 408 PRO A O 1
ATOM 3208 N N . LYS A 1 409 ? 21.010 -2.117 -38.107 1.00 94.38 409 LYS A N 1
ATOM 3209 C CA . LYS A 1 409 ? 22.105 -2.969 -38.607 1.00 94.38 409 LYS A CA 1
ATOM 3210 C C . LYS A 1 409 ? 23.481 -2.454 -38.170 1.00 94.38 409 LYS A C 1
ATOM 3212 O O . LYS A 1 409 ? 24.327 -3.257 -37.804 1.00 94.38 409 LYS A O 1
ATOM 3217 N N . THR A 1 410 ? 23.670 -1.132 -38.123 1.00 91.88 410 THR A N 1
ATOM 3218 C CA . THR A 1 410 ? 24.906 -0.497 -37.642 1.00 91.88 410 THR A CA 1
ATOM 3219 C C . THR A 1 410 ? 25.303 -0.988 -36.250 1.00 91.88 410 THR A C 1
ATOM 3221 O O . THR A 1 410 ? 26.428 -1.438 -36.073 1.00 91.88 410 THR A O 1
ATOM 3224 N N . LEU A 1 411 ? 24.379 -0.982 -35.281 1.00 93.38 411 LEU A N 1
ATOM 3225 C CA . LEU A 1 411 ? 24.672 -1.463 -33.927 1.00 93.38 411 LEU A CA 1
ATOM 3226 C C . LEU A 1 411 ? 24.845 -2.985 -33.884 1.00 93.38 411 LEU A C 1
ATOM 3228 O O . LEU A 1 411 ? 25.717 -3.470 -33.177 1.00 93.38 411 LEU A O 1
ATOM 3232 N N . LYS A 1 412 ? 24.068 -3.749 -34.667 1.00 93.62 412 LYS A N 1
ATOM 3233 C CA . LYS A 1 412 ? 24.218 -5.219 -34.743 1.00 93.62 412 LYS A CA 1
ATOM 3234 C C . LYS A 1 412 ? 25.591 -5.653 -35.265 1.00 93.62 412 LYS A C 1
ATOM 3236 O O . LYS A 1 412 ? 26.093 -6.701 -34.859 1.00 93.62 412 LYS A O 1
ATOM 3241 N N . ASN A 1 413 ? 26.167 -4.861 -36.168 1.00 93.56 413 ASN A N 1
ATOM 3242 C CA . ASN A 1 413 ? 27.465 -5.137 -36.772 1.00 93.56 413 ASN A CA 1
ATOM 3243 C C . ASN A 1 413 ? 28.611 -4.691 -35.857 1.00 93.56 413 ASN A C 1
ATOM 3245 O O . ASN A 1 413 ? 29.525 -5.471 -35.616 1.00 93.56 413 ASN A O 1
ATOM 3249 N N . LEU A 1 414 ? 28.539 -3.464 -35.329 1.00 93.88 414 LEU A N 1
ATOM 3250 C CA . LEU A 1 414 ? 29.629 -2.864 -34.553 1.00 93.88 414 LEU A CA 1
ATOM 3251 C C . LEU A 1 414 ? 29.659 -3.318 -33.088 1.00 93.88 414 LEU A C 1
ATOM 3253 O O . LEU A 1 414 ? 30.708 -3.251 -32.452 1.00 93.88 414 LEU A O 1
ATOM 3257 N N . CYS A 1 415 ? 28.533 -3.770 -32.530 1.00 94.75 415 CYS A N 1
ATOM 3258 C CA . CYS A 1 415 ? 28.417 -4.030 -31.099 1.00 94.75 415 CYS A CA 1
ATOM 3259 C C . CYS A 1 415 ? 27.971 -5.457 -30.769 1.00 94.75 415 CYS A C 1
ATOM 3261 O O . CYS A 1 415 ? 27.196 -6.096 -31.484 1.00 94.75 415 CYS A O 1
ATOM 3263 N N . SER A 1 416 ? 28.433 -5.959 -29.627 1.00 95.44 416 SER A N 1
ATOM 3264 C CA . SER A 1 416 ? 27.719 -6.989 -28.878 1.00 95.44 416 SER A CA 1
ATOM 3265 C C . SER A 1 416 ? 26.551 -6.331 -28.147 1.00 95.44 416 SER A C 1
ATOM 3267 O O . SER A 1 416 ? 26.738 -5.287 -27.521 1.00 95.44 416 SER A O 1
ATOM 3269 N N . ILE A 1 417 ? 25.348 -6.897 -28.263 1.00 96.06 417 ILE A N 1
ATOM 3270 C CA . ILE A 1 417 ? 24.136 -6.357 -27.640 1.00 96.06 417 ILE A CA 1
ATOM 3271 C C . ILE A 1 417 ? 23.434 -7.485 -26.897 1.00 96.06 417 ILE A C 1
ATOM 3273 O O . ILE A 1 417 ? 23.095 -8.505 -27.497 1.00 96.06 417 ILE A O 1
ATOM 3277 N N . GLN A 1 418 ? 23.176 -7.270 -25.615 1.00 96.19 418 GLN A N 1
ATOM 3278 C CA . GLN A 1 418 ? 22.437 -8.182 -24.757 1.00 96.19 418 GLN A CA 1
ATOM 3279 C C . GLN A 1 418 ? 21.130 -7.526 -24.316 1.00 96.19 418 GLN A C 1
ATOM 3281 O O . GLN A 1 418 ? 21.113 -6.353 -23.946 1.00 96.19 418 GLN A O 1
ATOM 3286 N N . PHE A 1 419 ? 20.042 -8.293 -24.376 1.00 95.56 419 PHE A N 1
ATOM 3287 C CA . PHE A 1 419 ? 18.725 -7.913 -23.871 1.00 95.56 419 PHE A CA 1
ATOM 3288 C C . PHE A 1 419 ? 18.355 -8.863 -22.739 1.00 95.56 419 PHE A C 1
ATOM 3290 O O . PHE A 1 419 ? 18.097 -10.037 -23.001 1.00 95.56 419 PHE A O 1
ATOM 3297 N N . ASP A 1 420 ? 18.258 -8.337 -21.528 1.00 94.62 420 ASP A N 1
ATOM 3298 C CA . ASP A 1 420 ? 17.747 -9.042 -20.358 1.00 94.62 420 ASP A CA 1
ATOM 3299 C C . ASP A 1 420 ? 16.425 -8.414 -19.891 1.00 94.62 420 ASP A C 1
ATOM 3301 O O . ASP A 1 420 ? 16.059 -7.301 -20.281 1.00 94.62 420 ASP A O 1
ATOM 3305 N N . GLY A 1 421 ? 15.692 -9.129 -19.037 1.00 91.00 421 GLY A N 1
ATOM 3306 C CA . GLY A 1 421 ? 14.399 -8.683 -18.520 1.00 91.00 421 GLY A CA 1
ATOM 3307 C C . GLY A 1 421 ? 13.219 -9.089 -19.409 1.00 91.00 421 GLY A C 1
ATOM 3308 O O . GLY A 1 421 ? 13.213 -10.170 -19.994 1.00 91.00 421 GLY A O 1
ATOM 3309 N N . GLY A 1 422 ? 12.188 -8.249 -19.456 1.00 91.50 422 GLY A N 1
ATOM 3310 C CA . GLY A 1 422 ? 10.905 -8.514 -20.106 1.00 91.50 422 GLY A CA 1
ATOM 3311 C C . GLY A 1 422 ? 9.727 -8.225 -19.180 1.00 91.50 422 GLY A C 1
ATOM 3312 O O . GLY A 1 422 ? 9.820 -7.364 -18.295 1.00 91.50 422 GLY A O 1
ATOM 3313 N N . GLU A 1 423 ? 8.616 -8.942 -19.385 1.00 92.94 423 GLU A N 1
ATOM 3314 C CA . GLU A 1 423 ? 7.426 -8.834 -18.538 1.00 92.94 423 GLU A CA 1
ATOM 3315 C C . GLU A 1 423 ? 7.801 -9.034 -17.070 1.00 92.94 423 GLU A C 1
ATOM 3317 O O . GLU A 1 423 ? 8.311 -10.082 -16.676 1.00 92.94 423 GLU A O 1
ATOM 3322 N N . GLN A 1 424 ? 7.540 -8.019 -16.253 1.00 88.88 424 GLN A N 1
ATOM 3323 C CA . GLN A 1 424 ? 7.618 -8.173 -14.808 1.00 88.88 424 GLN A CA 1
ATOM 3324 C C . GLN A 1 424 ? 6.257 -8.557 -14.240 1.00 88.88 424 GLN A C 1
ATOM 3326 O O . GLN A 1 424 ? 6.162 -9.348 -13.301 1.00 88.88 424 GLN A O 1
ATOM 3331 N N . ARG A 1 425 ? 5.195 -7.993 -14.824 1.00 88.50 425 ARG A N 1
ATOM 3332 C CA . ARG A 1 425 ? 3.826 -8.184 -14.378 1.00 88.50 425 ARG A CA 1
ATOM 3333 C C . ARG A 1 425 ? 2.827 -8.055 -15.537 1.00 88.50 425 ARG A C 1
ATOM 3335 O O . ARG A 1 425 ? 2.924 -7.068 -16.269 1.00 88.50 425 ARG A O 1
ATOM 3342 N N . PRO A 1 426 ? 1.824 -8.948 -15.629 1.00 90.69 426 PRO A N 1
ATOM 3343 C CA . PRO A 1 426 ? 0.758 -8.828 -16.618 1.00 90.69 426 PRO A CA 1
ATOM 3344 C C . PRO A 1 426 ? -0.222 -7.697 -16.286 1.00 90.69 426 PRO A C 1
ATOM 3346 O O . PRO A 1 426 ? -0.340 -7.257 -15.136 1.00 90.69 426 PRO A O 1
ATOM 3349 N N . ALA A 1 427 ? -0.952 -7.248 -17.300 1.00 91.69 427 ALA A N 1
ATOM 3350 C CA . ALA A 1 427 ? -2.154 -6.448 -17.116 1.00 91.69 427 ALA A CA 1
ATOM 3351 C C . ALA A 1 427 ? -3.286 -7.333 -16.569 1.00 91.69 427 ALA A C 1
ATOM 3353 O O . ALA A 1 427 ? -3.406 -8.499 -16.966 1.00 91.69 427 ALA A O 1
ATOM 3354 N N . MET A 1 428 ? -4.080 -6.776 -15.652 1.00 86.19 428 MET A N 1
ATOM 3355 C CA . MET A 1 428 ? -5.248 -7.424 -15.042 1.00 86.19 428 MET A CA 1
ATOM 3356 C C . MET A 1 428 ? -6.485 -6.565 -15.207 1.00 86.19 428 MET A C 1
ATOM 3358 O O . MET A 1 428 ? -6.331 -5.326 -15.102 1.00 86.19 428 MET A O 1
#

Solvent-accessible surface area (backbone atoms only — not comparable to full-atom values): 24049 Å² total; per-residue (Å²): 131,90,79,73,59,54,51,68,38,73,53,49,88,85,44,91,84,56,78,86,50,76,65,32,69,72,77,60,60,70,53,74,37,66,65,39,100,62,57,73,68,56,49,52,50,54,37,51,51,45,49,52,52,40,57,75,69,66,61,85,78,62,65,41,68,46,71,47,66,51,97,85,72,50,75,43,82,76,50,71,38,72,76,54,62,80,48,84,89,26,70,61,41,51,28,35,42,73,64,72,32,51,73,68,56,46,55,49,50,47,49,50,53,51,45,45,75,78,42,57,93,54,67,91,74,73,90,74,88,82,84,94,71,99,78,52,66,71,54,52,34,51,52,46,51,62,75,42,44,71,58,52,50,50,50,43,40,59,50,27,58,42,56,20,19,35,75,37,34,67,33,22,40,50,50,49,52,56,52,50,56,59,49,41,75,74,64,31,48,79,48,78,45,85,47,91,79,27,23,52,27,39,38,35,30,64,40,89,89,51,72,25,56,32,31,41,37,42,45,58,32,34,80,51,48,77,94,72,56,36,57,56,44,78,58,101,86,50,79,49,37,47,46,42,58,65,25,52,42,31,55,45,50,48,52,52,50,52,52,29,29,48,76,65,70,48,43,90,81,51,31,40,34,36,41,34,37,29,33,58,70,64,65,30,71,80,46,49,65,56,53,51,63,57,49,78,44,29,77,37,79,44,74,32,54,57,63,48,97,86,70,48,79,84,84,61,46,65,14,37,29,40,35,43,37,40,37,35,53,69,70,53,86,42,45,66,56,34,56,53,47,55,55,52,49,54,52,40,52,54,57,46,39,65,65,41,33,75,90,69,48,29,42,35,41,76,58,64,70,50,77,49,74,38,62,95,65,21,35,38,38,36,44,35,30,40,39,35,36,26,58,44,66,69,55,51,61,52,47,55,55,48,58,67,63,59,61,50,67,67,52,65,72,48,27,51,74,48,81,45,80,39,82,70,42,72,37,81

Nearest PDB structures (foldseek):
  6xj5-assembly4_H  TM=7.797E-01  e=4.980E-18  Pseudomonas sp. RS-16
  6xj5-assembly1_A  TM=7.862E-01  e=8.716E-18  Pseudomonas sp. RS-16
  6xj5-assembly3_F  TM=7.734E-01  e=1.153E-17  Pseudomonas sp. RS-16
  7m6u-assembly2_B  TM=7.706E-01  e=2.116E-09  Pseudomonas sp. RS-16
  7m6u-assembly1_C-3  TM=7.494E-01  e=3.501E-09  Pseudomonas sp. RS-16

Mean predicted aligned error: 14.41 Å

pLDDT: mean 90.18, std 11.44, range [32.56, 98.56]